Protein AF-A0A8X7CEH4-F1 (afdb_monomer)

pLDDT: mean 71.56, std 18.2, range [30.25, 97.0]

Organism: NCBI:txid2747483

Structure (mmCIF, N/CA/C/O backbone):
data_AF-A0A8X7CEH4-F1
#
_entry.id   AF-A0A8X7CEH4-F1
#
loop_
_atom_site.group_PDB
_atom_site.id
_atom_site.type_symbol
_atom_site.label_atom_id
_atom_site.label_alt_id
_atom_site.label_comp_id
_atom_site.label_asym_id
_atom_site.label_entity_id
_atom_site.label_seq_id
_atom_site.pdbx_PDB_ins_code
_atom_site.Cartn_x
_atom_site.Cartn_y
_atom_site.Cartn_z
_atom_site.occupancy
_atom_site.B_iso_or_equiv
_atom_site.auth_seq_id
_atom_site.auth_comp_id
_atom_site.auth_asym_id
_atom_site.auth_atom_id
_atom_site.pdbx_PDB_model_num
ATOM 1 N N . MET A 1 1 ? -16.650 52.866 49.898 1.00 39.75 1 MET A N 1
ATOM 2 C CA . MET A 1 1 ? -16.399 52.513 48.486 1.00 39.75 1 MET A CA 1
ATOM 3 C C . MET A 1 1 ? -15.725 51.150 48.501 1.00 39.75 1 MET A C 1
ATOM 5 O O . MET A 1 1 ? -14.543 51.077 48.798 1.00 39.75 1 MET A O 1
ATOM 9 N N . ASN A 1 2 ? -16.507 50.077 48.364 1.00 30.25 2 ASN A N 1
ATOM 10 C CA . ASN A 1 2 ? -16.010 48.702 48.470 1.00 30.25 2 ASN A CA 1
ATOM 11 C C . ASN A 1 2 ? -15.495 48.259 47.101 1.00 30.25 2 ASN A C 1
ATOM 13 O O . ASN A 1 2 ? -16.269 48.202 46.149 1.00 30.25 2 ASN A O 1
ATOM 17 N N . ILE A 1 3 ? -14.199 47.971 47.007 1.00 31.08 3 ILE A N 1
ATOM 18 C CA . ILE A 1 3 ? -13.577 47.405 45.809 1.00 31.08 3 ILE A CA 1
ATOM 19 C C . ILE A 1 3 ? -13.702 45.884 45.916 1.00 31.08 3 ILE A C 1
ATOM 21 O O . ILE A 1 3 ? -13.079 45.262 46.773 1.00 31.08 3 ILE A O 1
ATOM 25 N N . ILE A 1 4 ? -14.544 45.298 45.067 1.00 36.16 4 ILE A N 1
ATOM 26 C CA . ILE A 1 4 ? -14.645 43.850 44.876 1.00 36.16 4 ILE A CA 1
ATOM 27 C C . ILE A 1 4 ? -13.577 43.466 43.849 1.00 36.16 4 ILE A C 1
ATOM 29 O O . ILE A 1 4 ? -13.658 43.871 42.691 1.00 36.16 4 ILE A O 1
ATOM 33 N N . ILE A 1 5 ? -12.564 42.711 44.275 1.00 35.56 5 ILE A N 1
ATOM 34 C CA . ILE A 1 5 ? -11.557 42.128 43.383 1.00 35.56 5 ILE A CA 1
ATOM 35 C C . ILE A 1 5 ? -12.117 40.798 42.870 1.00 35.56 5 ILE A C 1
ATOM 37 O O . ILE A 1 5 ? -12.246 39.840 43.631 1.00 35.56 5 ILE A O 1
ATOM 41 N N . PHE A 1 6 ? -12.461 40.741 41.582 1.00 34.28 6 PHE A N 1
ATOM 42 C CA . PHE A 1 6 ? -12.731 39.482 40.890 1.00 34.28 6 PHE A CA 1
ATOM 43 C C . PHE A 1 6 ? -11.406 38.733 40.703 1.00 34.28 6 PHE A C 1
ATOM 45 O O . PHE A 1 6 ? -10.605 39.066 39.832 1.00 34.28 6 PHE A O 1
ATOM 52 N N . LEU A 1 7 ? -11.169 37.715 41.529 1.00 36.28 7 LEU A N 1
ATOM 53 C CA . LEU A 1 7 ? -10.170 36.687 41.248 1.00 36.28 7 LEU A CA 1
ATOM 54 C C . LEU A 1 7 ? -10.744 35.768 40.166 1.00 36.28 7 LEU A C 1
ATOM 56 O O . LEU A 1 7 ? -11.507 34.848 40.452 1.00 36.28 7 LEU A O 1
ATOM 60 N N . GLY A 1 8 ? -10.406 36.057 38.910 1.00 31.52 8 GLY A N 1
ATOM 61 C CA . GLY A 1 8 ? -10.621 35.131 37.807 1.00 31.52 8 GLY A CA 1
ATOM 62 C C . GLY A 1 8 ? -9.787 33.873 38.035 1.00 31.52 8 GLY A C 1
ATOM 63 O O . GLY A 1 8 ? -8.560 33.913 37.960 1.00 31.52 8 GLY A O 1
ATOM 64 N N . LEU A 1 9 ? -10.455 32.761 38.332 1.00 34.84 9 LEU A N 1
ATOM 65 C CA . LEU A 1 9 ? -9.876 31.426 38.247 1.00 34.84 9 LEU A CA 1
ATOM 66 C C . LEU A 1 9 ? -9.559 31.148 36.772 1.00 34.84 9 LEU A C 1
ATOM 68 O O . LEU A 1 9 ? -10.415 30.702 36.014 1.00 34.84 9 LEU A O 1
ATOM 72 N N . LEU A 1 10 ? -8.322 31.430 36.364 1.00 31.83 10 LEU A N 1
ATOM 73 C CA . LEU A 1 10 ? -7.723 30.819 35.183 1.00 31.83 10 LEU A CA 1
ATOM 74 C C . LEU A 1 10 ? -7.574 29.328 35.490 1.00 31.83 10 LEU A C 1
ATOM 76 O O . LEU A 1 10 ? -6.595 28.891 36.095 1.00 31.83 10 LEU A O 1
ATOM 80 N N . THR A 1 11 ? -8.581 28.540 35.118 1.00 32.16 11 THR A N 1
ATOM 81 C CA . THR A 1 11 ? -8.420 27.097 34.983 1.00 32.16 11 THR A CA 1
ATOM 82 C C . THR A 1 11 ? -7.431 26.869 33.849 1.00 32.16 11 THR A C 1
ATOM 84 O O . THR A 1 11 ? -7.803 26.869 32.679 1.00 32.16 11 THR A O 1
ATOM 87 N N . ILE A 1 12 ? -6.156 26.709 34.196 1.00 33.59 12 ILE A N 1
ATOM 88 C CA . ILE A 1 12 ? -5.183 26.071 33.316 1.00 33.59 12 ILE A CA 1
ATOM 89 C C . ILE A 1 12 ? -5.647 24.618 33.226 1.00 33.59 12 ILE A C 1
ATOM 91 O O . ILE A 1 12 ? -5.339 23.794 34.090 1.00 33.59 12 ILE A O 1
ATOM 95 N N . THR A 1 13 ? -6.487 24.321 32.236 1.00 34.91 13 THR A N 1
ATOM 96 C CA . THR A 1 13 ? -6.706 22.946 31.817 1.00 34.91 13 THR A CA 1
ATOM 97 C C . THR A 1 13 ? -5.352 22.467 31.317 1.00 34.91 13 THR A C 1
ATOM 99 O O . THR A 1 13 ? -4.825 22.948 30.317 1.00 34.91 13 THR A O 1
ATOM 102 N N . TRP A 1 14 ? -4.736 21.558 32.065 1.00 33.34 14 TRP A N 1
ATOM 103 C CA . TRP A 1 14 ? -3.630 20.762 31.559 1.00 33.34 14 TRP A CA 1
ATOM 104 C C . TRP A 1 14 ? -4.213 19.863 30.467 1.00 33.34 14 TRP A C 1
ATOM 106 O O . TRP A 1 14 ? -4.574 18.717 30.721 1.00 33.34 14 TRP A O 1
ATOM 116 N N . GLY A 1 15 ? -4.415 20.423 29.274 1.00 37.50 15 GLY A N 1
ATOM 117 C CA . GLY A 1 15 ? -4.682 19.641 28.083 1.00 37.50 15 GLY A CA 1
ATOM 118 C C . GLY A 1 15 ? -3.449 18.787 27.851 1.00 37.50 15 GLY A C 1
ATOM 119 O O . GLY A 1 15 ? -2.351 19.320 27.686 1.00 37.50 15 GLY A O 1
ATOM 120 N N . PHE A 1 16 ? -3.603 17.467 27.911 1.00 43.34 16 PHE A N 1
ATOM 121 C CA . PHE A 1 16 ? -2.579 16.585 27.372 1.00 43.34 16 PHE A CA 1
ATOM 122 C C . PHE A 1 16 ? -2.320 17.016 25.919 1.00 43.34 16 PHE A C 1
ATOM 124 O O . PHE A 1 16 ? -3.291 17.328 25.223 1.00 43.34 16 PHE A O 1
ATOM 131 N N . PRO A 1 17 ? -1.057 17.092 25.462 1.00 52.66 17 PRO A N 1
ATOM 132 C CA . PRO A 1 17 ? -0.783 17.375 24.059 1.00 52.66 17 PRO A CA 1
ATOM 133 C C . PRO A 1 17 ? -1.549 16.357 23.205 1.00 52.66 17 PRO A C 1
ATOM 135 O O . PRO A 1 17 ? -1.406 15.150 23.414 1.00 52.66 17 PRO A O 1
ATOM 138 N N . ARG A 1 18 ? -2.429 16.854 22.326 1.00 61.53 18 ARG A N 1
ATOM 139 C CA . ARG A 1 18 ? -3.224 16.011 21.425 1.00 61.53 18 ARG A CA 1
ATOM 140 C C . ARG A 1 18 ? -2.275 15.315 20.436 1.00 61.53 18 ARG A C 1
ATOM 142 O O . ARG A 1 18 ? -1.295 15.943 20.025 1.00 61.53 18 ARG A O 1
ATOM 149 N N . PRO A 1 19 ? -2.513 14.039 20.082 1.00 69.25 19 PRO A N 1
ATOM 150 C CA . PRO A 1 19 ? -1.743 13.369 19.041 1.00 69.25 19 PRO A CA 1
ATOM 151 C C . PRO A 1 19 ? -1.791 14.166 17.729 1.00 69.25 19 PRO A C 1
ATOM 153 O O . PRO A 1 19 ? -2.822 14.763 17.424 1.00 69.25 19 PRO A O 1
ATOM 156 N N . PRO A 1 20 ? -0.717 14.171 16.927 1.00 70.94 20 PRO A N 1
ATOM 157 C CA . PRO A 1 20 ? -0.633 15.028 15.746 1.00 70.94 20 PRO A CA 1
ATOM 158 C C . PRO A 1 20 ? -1.574 14.606 14.597 1.00 70.94 20 PRO A C 1
ATOM 160 O O . PRO A 1 20 ? -1.818 15.413 13.708 1.00 70.94 20 PRO A O 1
ATOM 163 N N . MET A 1 21 ? -2.131 13.387 14.629 1.00 64.56 21 MET A N 1
ATOM 164 C CA . MET A 1 21 ? -3.187 12.919 13.706 1.00 64.56 21 MET A CA 1
ATOM 165 C C . MET A 1 21 ? -4.613 13.208 14.229 1.00 64.56 21 MET A C 1
ATOM 167 O O . MET A 1 21 ? -5.596 12.903 13.568 1.00 64.56 21 MET A O 1
ATOM 171 N N . GLU A 1 22 ? -4.765 13.777 15.432 1.00 70.56 22 GLU A N 1
ATOM 172 C CA . GLU A 1 22 ? -6.071 14.108 16.020 1.00 70.56 22 GLU A CA 1
ATOM 173 C C . GLU A 1 22 ? -6.366 15.615 15.895 1.00 70.56 22 GLU A C 1
ATOM 175 O O . GLU A 1 22 ? -6.405 16.337 16.898 1.00 70.56 22 GLU A O 1
ATOM 180 N N . ASN A 1 23 ? -6.571 16.109 14.665 1.00 68.00 23 ASN A N 1
ATOM 181 C CA . ASN A 1 23 ? -6.870 17.524 14.406 1.00 68.00 23 ASN A CA 1
ATOM 182 C C . ASN A 1 23 ? -8.398 17.766 14.351 1.00 68.00 23 ASN A C 1
ATOM 184 O O . ASN A 1 23 ? -9.047 17.322 13.407 1.00 68.00 23 ASN A O 1
ATOM 188 N N . PRO A 1 24 ? -9.002 18.493 15.313 1.00 67.62 24 PRO A N 1
ATOM 189 C CA . PRO A 1 24 ? -10.464 18.641 15.400 1.00 67.62 24 PRO A CA 1
ATOM 190 C C . PRO A 1 24 ? -11.098 19.414 14.241 1.00 67.62 24 PRO A C 1
ATOM 192 O O . PRO A 1 24 ? -12.274 19.231 13.949 1.00 67.62 24 PRO A O 1
ATOM 195 N N . ASP A 1 25 ? -10.330 20.301 13.605 1.00 70.38 25 ASP A N 1
ATOM 196 C CA . ASP A 1 25 ? -10.814 21.157 12.518 1.00 70.38 25 ASP A CA 1
ATOM 197 C C . ASP A 1 25 ? -10.718 20.475 11.138 1.00 70.38 25 ASP A C 1
ATOM 199 O O . ASP A 1 25 ? -11.076 21.077 10.123 1.00 70.38 25 ASP A O 1
ATOM 203 N N . LEU A 1 26 ? -10.211 19.237 11.083 1.00 62.88 26 LEU A N 1
ATOM 204 C CA . LEU A 1 26 ? -10.082 18.444 9.863 1.00 62.88 26 LEU A CA 1
ATOM 205 C C . LEU A 1 26 ? -11.117 17.317 9.832 1.00 62.88 26 LEU A C 1
ATOM 207 O O . LEU A 1 26 ? -11.569 16.817 10.864 1.00 62.88 26 LEU A O 1
ATOM 211 N N . PHE A 1 27 ? -11.507 16.918 8.621 1.00 64.44 27 PHE A N 1
ATOM 212 C CA . PHE A 1 27 ? -12.395 15.778 8.443 1.00 64.44 27 PHE A CA 1
ATOM 213 C C . PHE A 1 27 ? -11.642 14.505 8.808 1.00 64.44 27 PHE A C 1
ATOM 215 O O . PHE A 1 27 ? -10.522 14.312 8.354 1.00 64.44 27 PHE A O 1
ATOM 222 N N . GLN A 1 28 ? -12.253 13.644 9.617 1.00 61.66 28 GLN A N 1
ATOM 223 C CA . GLN A 1 28 ? -11.596 12.441 10.139 1.00 61.66 28 GLN A CA 1
ATOM 224 C C . GLN A 1 28 ? -10.174 12.723 10.668 1.00 61.66 28 GLN A C 1
ATOM 226 O O . GLN A 1 28 ? -9.265 11.969 10.390 1.00 61.66 28 GLN A O 1
ATOM 231 N N . GLY A 1 29 ? -9.945 13.833 11.373 1.00 54.69 29 GLY A N 1
ATOM 232 C CA . GLY A 1 29 ? -8.711 14.121 12.100 1.00 54.69 29 GLY A CA 1
ATOM 233 C C . GLY A 1 29 ? -7.531 14.579 11.249 1.00 54.69 29 GLY A C 1
ATOM 234 O O . GLY A 1 29 ? -6.729 15.370 11.731 1.00 54.69 29 GLY A O 1
ATOM 235 N N . ASP A 1 30 ? -7.424 14.140 10.002 1.00 60.31 30 ASP A N 1
ATOM 236 C CA . ASP A 1 30 ? -6.237 14.306 9.153 1.00 60.31 30 ASP A CA 1
ATOM 237 C C . ASP A 1 30 ? -6.586 14.447 7.653 1.00 60.31 30 ASP A C 1
ATOM 239 O O . ASP A 1 30 ? -5.695 14.533 6.808 1.00 60.31 30 ASP A O 1
ATOM 243 N N . ILE A 1 31 ? -7.870 14.583 7.292 1.00 59.22 31 ILE A N 1
ATOM 244 C CA . ILE A 1 31 ? -8.301 14.821 5.909 1.00 59.22 31 ILE A CA 1
ATOM 245 C C . ILE A 1 31 ? -8.706 16.285 5.702 1.00 59.22 31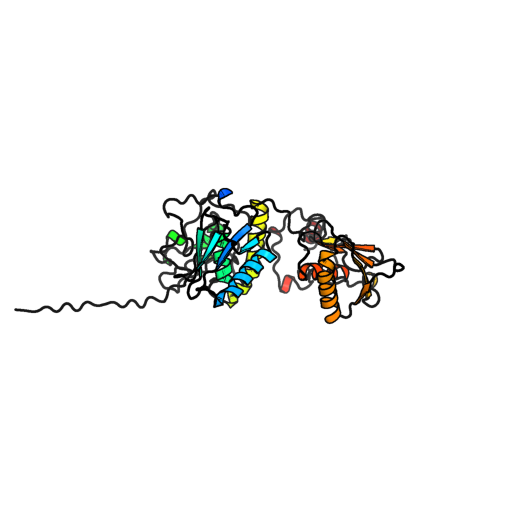 ILE A C 1
ATOM 247 O O . ILE A 1 31 ? -9.696 16.796 6.234 1.00 59.22 31 ILE A O 1
ATOM 251 N N . ALA A 1 32 ? -7.954 16.975 4.849 1.00 71.50 32 ALA A N 1
ATOM 252 C CA . ALA A 1 32 ? -8.163 18.371 4.494 1.00 71.50 32 ALA A CA 1
ATOM 253 C C . ALA A 1 32 ? -9.027 18.558 3.232 1.00 71.50 32 ALA A C 1
ATOM 255 O O . ALA A 1 32 ? -9.047 17.737 2.311 1.00 71.50 32 ALA A O 1
ATOM 256 N N . GLY A 1 33 ? -9.697 19.714 3.154 1.00 60.34 33 GLY A N 1
ATOM 257 C CA . GLY A 1 33 ? -10.373 20.178 1.937 1.00 60.34 33 GLY A CA 1
ATOM 258 C C . GLY A 1 33 ? -11.761 19.580 1.677 1.00 60.34 33 GLY A C 1
ATOM 259 O O . GLY A 1 33 ? -12.237 19.665 0.544 1.00 60.34 33 GLY A O 1
ATOM 260 N N . ILE A 1 34 ? -12.403 19.004 2.698 1.00 60.06 34 ILE A N 1
ATOM 261 C CA . ILE A 1 34 ? -13.770 18.462 2.650 1.00 60.06 34 ILE A CA 1
ATOM 262 C C . ILE A 1 34 ? -14.684 19.326 3.531 1.00 60.06 34 ILE A C 1
ATOM 264 O O . ILE A 1 34 ? -14.376 19.556 4.697 1.00 60.06 34 ILE A O 1
ATOM 268 N N . ASP A 1 35 ? -15.805 19.809 2.985 1.00 55.53 35 ASP A N 1
ATOM 269 C CA . ASP A 1 35 ? -16.864 20.443 3.784 1.00 55.53 35 ASP A CA 1
ATOM 270 C C . ASP A 1 35 ? -17.704 19.345 4.454 1.00 55.53 35 ASP A C 1
ATOM 272 O O . ASP A 1 35 ? -18.230 18.455 3.784 1.00 55.53 35 ASP A O 1
ATOM 276 N N . ILE A 1 36 ? -17.869 19.420 5.777 1.00 48.41 36 ILE A N 1
ATOM 277 C CA . ILE A 1 36 ? -18.661 18.476 6.583 1.00 48.41 36 ILE A CA 1
ATOM 278 C C . ILE A 1 36 ? -20.124 18.335 6.122 1.00 48.41 36 ILE A C 1
ATOM 280 O O . ILE A 1 36 ? -20.776 17.338 6.463 1.00 48.41 36 ILE A O 1
ATOM 284 N N . ASN A 1 37 ? -20.645 19.316 5.373 1.00 41.34 37 ASN A N 1
ATOM 285 C CA . ASN A 1 37 ? -21.987 19.318 4.788 1.00 41.34 37 ASN A CA 1
ATOM 286 C C . ASN A 1 37 ? -22.018 18.791 3.347 1.00 41.34 37 ASN A C 1
ATOM 288 O O . ASN A 1 37 ? -23.072 18.346 2.891 1.00 41.34 37 ASN A O 1
ATOM 292 N N . ASP A 1 38 ? -20.882 18.793 2.649 1.00 40.78 38 ASP A N 1
ATOM 293 C CA . ASP A 1 38 ? -20.732 18.282 1.286 1.00 40.78 38 ASP A CA 1
ATOM 294 C C . ASP A 1 38 ? -20.063 16.902 1.327 1.00 40.78 38 ASP A C 1
ATOM 296 O O . ASP A 1 38 ? -18.953 16.671 0.851 1.00 40.78 38 ASP A O 1
ATOM 300 N N . ARG A 1 39 ? -20.760 15.951 1.963 1.00 44.50 39 ARG A N 1
ATOM 301 C CA . ARG A 1 39 ? -20.302 14.563 2.162 1.00 44.50 39 ARG A CA 1
ATOM 302 C C . ARG A 1 39 ? -20.369 13.709 0.897 1.00 44.50 39 ARG A C 1
ATOM 304 O O . ARG A 1 39 ? -20.445 12.491 0.986 1.00 44.50 39 ARG A O 1
ATOM 311 N N . ASN A 1 40 ? -20.359 14.316 -0.285 1.00 34.97 40 ASN A N 1
ATOM 312 C CA . ASN A 1 40 ? -20.228 13.569 -1.528 1.00 34.97 40 ASN A CA 1
ATOM 313 C C . ASN A 1 40 ? -18.746 13.284 -1.780 1.00 34.97 40 ASN A C 1
ATOM 315 O O . ASN A 1 40 ? -18.114 13.871 -2.658 1.00 34.97 40 ASN A O 1
ATOM 319 N N . ALA A 1 41 ? -18.177 12.375 -0.995 1.00 35.66 41 ALA A N 1
ATOM 320 C CA . ALA A 1 41 ? -16.907 11.771 -1.344 1.00 35.66 41 ALA A CA 1
ATOM 321 C C . ALA A 1 41 ? -17.190 10.492 -2.138 1.00 35.66 41 ALA A C 1
ATOM 323 O O . ALA A 1 41 ? -17.852 9.579 -1.658 1.00 35.66 41 ALA A O 1
ATOM 324 N N . LEU A 1 42 ? -16.832 10.525 -3.422 1.00 48.84 42 LEU A N 1
ATOM 325 C CA . LEU A 1 42 ? -17.411 9.686 -4.468 1.00 48.84 42 LEU A CA 1
ATOM 326 C C . LEU A 1 42 ? -16.482 8.543 -4.921 1.00 48.84 42 LEU A C 1
ATOM 328 O O . LEU A 1 42 ? -15.263 8.707 -4.931 1.00 48.84 42 LEU A O 1
ATOM 332 N N . PRO A 1 43 ? -17.056 7.466 -5.487 1.00 47.06 43 PRO A N 1
ATOM 333 C CA . PRO A 1 43 ? -16.420 6.543 -6.423 1.00 47.06 43 PRO A CA 1
ATOM 334 C C . PRO A 1 43 ? -16.243 7.203 -7.806 1.00 47.06 43 PRO A C 1
ATOM 336 O O . PRO A 1 43 ? -16.713 6.656 -8.804 1.00 47.06 43 PRO A O 1
ATOM 339 N N . ASP A 1 44 ? -15.626 8.386 -7.874 1.00 54.59 44 ASP A N 1
ATOM 340 C CA . ASP A 1 44 ? -15.425 9.133 -9.124 1.00 54.59 44 ASP A CA 1
ATOM 341 C C . ASP A 1 44 ? -13.954 9.074 -9.559 1.00 54.59 44 ASP A C 1
ATOM 343 O O . ASP A 1 44 ? -13.055 9.531 -8.846 1.00 54.59 44 ASP A O 1
ATOM 347 N N . ASP A 1 45 ? -13.709 8.516 -10.746 1.00 57.16 45 ASP A N 1
ATOM 348 C CA . ASP A 1 45 ? -12.368 8.266 -11.286 1.00 57.16 45 ASP A CA 1
ATOM 349 C C . ASP A 1 45 ? -11.575 9.578 -11.506 1.00 57.16 45 ASP A C 1
ATOM 351 O O . ASP A 1 45 ? -10.352 9.569 -11.632 1.00 57.16 45 ASP A O 1
ATOM 355 N N . VAL A 1 46 ? -12.246 10.740 -11.480 1.00 58.78 46 VAL A N 1
ATOM 356 C CA . VAL A 1 46 ? -11.643 12.083 -11.605 1.00 58.78 46 VAL A CA 1
ATOM 357 C C . VAL A 1 46 ? -10.695 12.430 -10.443 1.00 58.78 46 VAL A C 1
ATOM 359 O O . VAL A 1 46 ? -9.757 13.222 -10.625 1.00 58.78 46 VAL A O 1
ATOM 362 N N . LYS A 1 47 ? -10.909 11.828 -9.264 1.00 66.69 47 LYS A N 1
ATOM 363 C CA . LYS A 1 47 ? -10.026 11.973 -8.093 1.00 66.69 47 LYS A CA 1
ATOM 364 C C . LYS A 1 47 ? -8.873 10.966 -8.067 1.00 66.69 47 LYS A C 1
ATOM 366 O O . LYS A 1 47 ? -8.035 11.039 -7.172 1.00 66.69 47 LYS A O 1
ATOM 371 N N . LEU A 1 48 ? -8.778 10.062 -9.040 1.00 74.69 48 LEU A N 1
ATOM 372 C CA . LEU A 1 48 ? -7.608 9.204 -9.192 1.00 74.69 48 LEU A CA 1
ATOM 373 C C . LEU A 1 48 ? -6.467 9.980 -9.856 1.00 74.69 48 LEU A C 1
ATOM 375 O O . LEU A 1 48 ? -6.677 10.840 -10.716 1.00 74.69 48 LEU A O 1
ATOM 379 N N . TRP A 1 49 ? -5.233 9.663 -9.475 1.00 81.25 49 TRP A N 1
ATOM 380 C CA . TRP A 1 49 ? -4.051 10.176 -10.159 1.00 81.25 49 TRP A CA 1
ATOM 381 C C . TRP A 1 49 ? -3.952 9.576 -11.571 1.00 81.25 49 TRP A C 1
ATOM 383 O O . TRP A 1 49 ? -3.953 8.346 -11.707 1.00 81.25 49 TRP A O 1
ATOM 393 N N . PRO A 1 50 ? -3.877 10.403 -12.636 1.00 82.62 50 PRO A N 1
ATOM 394 C CA . PRO A 1 50 ? -3.783 9.907 -14.003 1.00 82.62 50 PRO A CA 1
ATOM 395 C C . PRO A 1 50 ? -2.602 8.949 -14.169 1.00 82.62 50 PRO A C 1
ATOM 397 O O . PRO A 1 50 ? -1.467 9.283 -13.827 1.00 82.62 50 PRO A O 1
ATOM 400 N N . ASN A 1 51 ? -2.874 7.753 -14.698 1.00 79.00 51 ASN A N 1
ATOM 401 C CA . ASN A 1 51 ? -1.886 6.685 -14.900 1.00 79.00 51 ASN A CA 1
ATOM 402 C C . ASN A 1 51 ? -1.134 6.254 -13.623 1.00 79.00 51 ASN A C 1
ATOM 404 O O . ASN A 1 51 ? -0.030 5.722 -13.722 1.00 79.00 51 ASN A O 1
ATOM 408 N N . GLY A 1 52 ? -1.679 6.532 -12.433 1.00 80.62 52 GLY A N 1
ATOM 409 C CA . GLY A 1 52 ? -1.003 6.264 -11.161 1.00 80.62 52 GLY A CA 1
ATOM 410 C C . GLY A 1 52 ? 0.248 7.120 -10.923 1.00 80.62 52 GLY A C 1
ATOM 411 O O . GLY A 1 52 ? 1.060 6.787 -10.063 1.00 80.62 52 GLY A O 1
ATOM 412 N N . VAL A 1 53 ? 0.439 8.209 -11.678 1.00 88.44 53 VAL A N 1
ATOM 413 C CA . VAL A 1 53 ? 1.593 9.105 -11.528 1.00 88.44 53 VAL A CA 1
ATOM 414 C C . VAL A 1 53 ? 1.234 10.244 -10.582 1.00 88.44 53 VAL A C 1
ATOM 416 O O . VAL A 1 53 ? 0.304 11.008 -10.841 1.00 88.44 53 VAL A O 1
ATOM 419 N N . ILE A 1 54 ? 2.002 10.372 -9.503 1.00 92.62 54 ILE A N 1
ATOM 420 C CA . ILE A 1 54 ? 1.785 11.319 -8.411 1.00 92.62 54 ILE A CA 1
ATOM 421 C C . ILE A 1 54 ? 2.976 12.283 -8.348 1.00 92.62 54 ILE A C 1
ATOM 423 O O . ILE A 1 54 ? 4.016 11.961 -7.763 1.00 92.62 54 ILE A O 1
ATOM 427 N N . PRO A 1 55 ? 2.871 13.476 -8.954 1.00 95.62 55 PRO A N 1
ATOM 428 C CA . PRO A 1 55 ? 3.903 14.489 -8.829 1.00 95.62 55 PRO A CA 1
ATOM 429 C C . PRO A 1 55 ? 3.973 15.016 -7.394 1.00 95.62 55 PRO A C 1
ATOM 431 O O . PRO A 1 55 ? 2.943 15.305 -6.780 1.00 95.62 55 PRO A O 1
ATOM 434 N N . TYR A 1 56 ? 5.182 15.192 -6.865 1.00 96.38 56 TYR A N 1
ATOM 435 C CA . TYR A 1 56 ? 5.390 15.703 -5.511 1.00 96.38 56 TYR A CA 1
ATOM 436 C C . TYR A 1 56 ? 6.500 16.754 -5.432 1.00 96.38 56 TYR A C 1
ATOM 438 O O . TYR A 1 56 ? 7.430 16.800 -6.243 1.00 96.38 56 TYR A O 1
ATOM 446 N N . LYS A 1 57 ? 6.413 17.607 -4.411 1.00 95.81 57 LYS A N 1
ATOM 447 C CA . LYS A 1 57 ? 7.460 18.552 -4.018 1.00 95.81 57 LYS A CA 1
ATOM 448 C C . LYS A 1 57 ? 7.587 18.552 -2.499 1.00 95.81 57 LYS A C 1
ATOM 450 O O . LYS A 1 57 ? 6.601 18.809 -1.820 1.00 95.81 57 LYS A O 1
ATOM 455 N N . ILE A 1 58 ? 8.793 18.314 -1.991 1.00 96.56 58 ILE A N 1
ATOM 456 C CA . ILE A 1 58 ? 9.112 18.423 -0.562 1.00 96.56 58 ILE A CA 1
ATOM 457 C C . ILE A 1 58 ? 9.631 19.838 -0.298 1.00 96.56 58 ILE A C 1
ATOM 459 O O . ILE A 1 58 ? 10.547 20.305 -0.982 1.00 96.56 58 ILE A O 1
ATOM 463 N N . ASP A 1 59 ? 9.021 20.533 0.656 1.00 95.69 59 ASP A N 1
ATOM 464 C CA . ASP A 1 59 ? 9.451 21.861 1.073 1.00 95.69 59 ASP A CA 1
ATOM 465 C C . ASP A 1 59 ? 10.736 21.799 1.911 1.00 95.69 59 ASP A C 1
ATOM 467 O O . ASP A 1 59 ? 11.011 20.831 2.616 1.00 95.69 59 ASP A O 1
ATOM 471 N N . PHE A 1 60 ? 11.520 22.880 1.871 1.00 93.00 60 PHE A N 1
ATOM 472 C CA . PHE A 1 60 ? 12.824 22.958 2.540 1.00 93.00 60 PHE A CA 1
ATOM 473 C C . PHE A 1 60 ? 12.757 22.721 4.059 1.00 93.00 60 PHE A C 1
ATOM 475 O O . PHE A 1 60 ? 13.719 22.229 4.638 1.00 93.00 60 PHE A O 1
ATOM 482 N N . GLY A 1 61 ? 11.620 23.023 4.699 1.00 91.44 61 GLY A N 1
ATOM 483 C CA . GLY A 1 61 ? 11.407 22.775 6.130 1.00 91.44 61 GLY A CA 1
ATOM 484 C C . GLY A 1 61 ? 11.436 21.295 6.534 1.00 91.44 61 GLY A C 1
ATOM 485 O O . GLY A 1 61 ? 11.514 21.008 7.719 1.00 91.44 61 GLY A O 1
ATOM 486 N N . LEU A 1 62 ? 11.407 20.369 5.571 1.00 94.06 62 LEU A N 1
ATOM 487 C CA . LEU A 1 62 ? 11.497 18.923 5.787 1.00 94.06 62 LEU A CA 1
ATOM 488 C C . LEU A 1 62 ? 12.803 18.326 5.248 1.00 94.06 62 LEU A C 1
ATOM 490 O O . LEU A 1 62 ? 12.852 17.142 4.925 1.00 94.06 62 LEU A O 1
ATOM 494 N N . ALA A 1 63 ? 13.863 19.131 5.114 1.00 91.75 63 ALA A N 1
ATOM 495 C CA . ALA A 1 63 ? 15.148 18.659 4.596 1.00 91.75 63 ALA A CA 1
ATOM 496 C C . ALA A 1 63 ? 15.673 17.423 5.351 1.00 91.75 63 ALA A C 1
ATOM 498 O O . ALA A 1 63 ? 16.140 16.487 4.707 1.00 91.75 63 ALA A O 1
ATOM 499 N N . ASP A 1 64 ? 15.515 17.394 6.677 1.00 91.75 64 ASP A N 1
ATOM 500 C CA . ASP A 1 64 ? 15.974 16.291 7.530 1.00 91.75 64 ASP A CA 1
ATOM 501 C C . ASP A 1 64 ? 15.081 15.037 7.436 1.00 91.75 64 ASP A C 1
ATOM 503 O O . ASP A 1 64 ? 15.553 13.932 7.682 1.00 91.75 64 ASP A O 1
ATOM 507 N N . LEU A 1 65 ? 13.808 15.186 7.042 1.00 92.19 65 LEU A N 1
ATOM 508 C CA . LEU A 1 65 ? 12.852 14.077 6.878 1.00 92.19 65 LEU A CA 1
ATOM 509 C C . LEU A 1 65 ? 12.785 13.561 5.430 1.00 92.19 65 LEU A C 1
ATOM 511 O O . LEU A 1 65 ? 12.100 12.586 5.127 1.00 92.19 65 LEU A O 1
ATOM 515 N N . LYS A 1 66 ? 13.491 14.222 4.509 1.00 94.81 66 LYS A N 1
ATOM 516 C CA . LYS A 1 66 ? 13.411 13.970 3.070 1.00 94.81 66 LYS A CA 1
ATOM 517 C C . LYS A 1 66 ? 13.665 12.505 2.706 1.00 94.81 66 LYS A C 1
ATOM 519 O O . LYS A 1 66 ? 12.905 11.949 1.916 1.00 94.81 66 LYS A O 1
ATOM 524 N N . ASP A 1 67 ? 14.708 11.899 3.266 1.00 93.75 67 ASP A N 1
ATOM 525 C CA . ASP A 1 67 ? 15.089 10.520 2.940 1.00 93.75 67 ASP A CA 1
ATOM 526 C C . ASP A 1 67 ? 14.047 9.510 3.444 1.00 93.75 67 ASP A C 1
ATOM 528 O O . ASP A 1 67 ? 13.766 8.523 2.763 1.00 93.75 67 ASP A O 1
ATOM 532 N N . GLU A 1 68 ? 13.409 9.783 4.585 1.00 89.12 68 GLU A N 1
ATOM 533 C CA . GLU A 1 68 ? 12.324 8.959 5.130 1.00 89.12 68 GLU A CA 1
ATOM 534 C C . GLU A 1 68 ? 11.064 9.063 4.258 1.00 89.12 68 GLU A C 1
ATOM 536 O O . GLU A 1 68 ? 10.461 8.050 3.907 1.00 89.12 68 GLU A O 1
ATOM 541 N N . ILE A 1 69 ? 10.710 10.280 3.823 1.00 94.25 69 ILE A N 1
ATOM 542 C CA . ILE A 1 69 ? 9.586 10.523 2.902 1.00 94.25 69 ILE A CA 1
ATOM 543 C C . ILE A 1 69 ? 9.803 9.794 1.578 1.00 94.25 69 ILE A C 1
ATOM 545 O O . ILE A 1 69 ? 8.899 9.135 1.064 1.00 94.25 69 ILE A O 1
ATOM 549 N N . GLU A 1 70 ? 11.007 9.890 1.019 1.00 95.31 70 GLU A N 1
ATOM 550 C CA . GLU A 1 70 ? 11.350 9.223 -0.236 1.00 95.31 70 GLU A CA 1
ATOM 551 C C . GLU A 1 70 ? 11.406 7.700 -0.072 1.00 95.31 70 GLU A C 1
ATOM 553 O O . GLU A 1 70 ? 11.001 6.975 -0.983 1.00 95.31 70 GLU A O 1
ATOM 558 N N . SER A 1 71 ? 11.808 7.206 1.100 1.00 88.00 71 SER A N 1
ATOM 559 C CA . SER A 1 71 ? 11.753 5.782 1.440 1.00 88.00 71 SER A CA 1
ATOM 560 C C . SER A 1 71 ? 10.314 5.277 1.568 1.00 88.00 71 SER A C 1
ATOM 562 O O . SER A 1 71 ? 10.012 4.197 1.069 1.00 88.00 71 SER A O 1
ATOM 564 N N . ALA A 1 72 ? 9.406 6.057 2.160 1.00 85.06 72 ALA A N 1
ATOM 565 C CA . ALA A 1 72 ? 7.980 5.734 2.249 1.00 85.06 72 ALA A CA 1
ATOM 566 C C . ALA A 1 72 ? 7.310 5.720 0.865 1.00 85.06 72 ALA A C 1
ATOM 568 O O . ALA A 1 72 ? 6.576 4.792 0.525 1.00 85.06 72 ALA A O 1
ATOM 569 N N . MET A 1 73 ? 7.625 6.701 0.014 1.00 91.06 73 MET A N 1
ATOM 570 C CA . MET A 1 73 ? 7.192 6.696 -1.387 1.00 91.06 73 MET A CA 1
ATOM 571 C C . MET A 1 73 ? 7.716 5.467 -2.121 1.00 91.06 73 MET A C 1
ATOM 573 O O . MET A 1 73 ? 6.954 4.794 -2.811 1.00 91.06 73 MET A O 1
ATOM 577 N N . LYS A 1 74 ? 9.006 5.148 -1.958 1.00 86.44 74 LYS A N 1
ATOM 578 C CA . LYS A 1 74 ? 9.611 3.954 -2.549 1.00 86.44 74 LYS A CA 1
ATOM 579 C C . LYS A 1 74 ? 8.933 2.679 -2.061 1.00 86.44 74 LYS A C 1
ATOM 581 O O . LYS A 1 74 ? 8.651 1.809 -2.872 1.00 86.44 74 LYS A O 1
ATOM 586 N N . TYR A 1 75 ? 8.624 2.588 -0.776 1.00 79.25 75 TYR A N 1
ATOM 587 C CA . TYR A 1 75 ? 7.928 1.448 -0.197 1.00 79.25 75 TYR A CA 1
ATOM 588 C C . TYR A 1 75 ? 6.578 1.185 -0.863 1.00 79.25 75 TYR A C 1
ATOM 590 O O . TYR A 1 75 ? 6.290 0.035 -1.198 1.00 79.25 75 TYR A O 1
ATOM 598 N N . ILE A 1 76 ? 5.805 2.248 -1.113 1.00 76.44 76 ILE A N 1
ATOM 599 C CA . ILE A 1 76 ? 4.548 2.178 -1.861 1.00 76.44 76 ILE A CA 1
ATOM 600 C C . ILE A 1 76 ? 4.823 1.776 -3.318 1.00 76.44 76 ILE A C 1
ATOM 602 O O . ILE A 1 76 ? 4.199 0.842 -3.812 1.00 76.44 76 ILE A O 1
ATOM 606 N N . MET A 1 77 ? 5.765 2.426 -4.012 1.00 82.38 77 MET A N 1
ATOM 607 C CA . MET A 1 77 ? 6.088 2.114 -5.420 1.00 82.38 77 MET A CA 1
ATOM 608 C C . MET A 1 77 ? 6.592 0.681 -5.626 1.00 82.38 77 MET A C 1
ATOM 610 O O . MET A 1 77 ? 6.321 0.086 -6.658 1.00 82.38 77 MET A O 1
ATOM 614 N N . ASP A 1 78 ? 7.308 0.108 -4.660 1.00 78.19 78 ASP A N 1
ATOM 615 C CA . ASP A 1 78 ? 7.838 -1.258 -4.757 1.00 78.19 78 ASP A CA 1
ATOM 616 C C . ASP A 1 78 ? 6.738 -2.329 -4.685 1.00 78.19 78 ASP A C 1
ATOM 618 O O . ASP A 1 78 ? 6.982 -3.488 -5.011 1.00 78.19 78 ASP A O 1
ATOM 622 N N . ARG A 1 79 ? 5.538 -1.956 -4.232 1.00 71.44 79 ARG A N 1
ATOM 623 C CA . ARG A 1 79 ? 4.407 -2.864 -3.981 1.00 71.44 79 ARG A CA 1
ATOM 624 C C . ARG A 1 79 ? 3.173 -2.503 -4.780 1.00 71.44 79 ARG A C 1
ATOM 626 O O . ARG A 1 79 ? 2.122 -3.104 -4.609 1.00 71.44 79 ARG A O 1
ATOM 633 N N . THR A 1 80 ? 3.271 -1.474 -5.608 1.00 67.56 80 THR A N 1
ATOM 634 C CA . THR A 1 80 ? 2.145 -0.917 -6.336 1.00 67.56 80 THR A CA 1
ATOM 635 C C . THR A 1 80 ? 2.590 -0.447 -7.707 1.00 67.56 80 THR A C 1
ATOM 637 O O . THR A 1 80 ? 3.766 -0.232 -7.969 1.00 67.56 80 THR A O 1
ATOM 640 N N . CYS A 1 81 ? 1.637 -0.219 -8.601 1.00 72.69 81 CYS A N 1
ATOM 641 C CA . CYS A 1 81 ? 1.911 0.405 -9.892 1.00 72.69 81 CYS A CA 1
ATOM 642 C C . CYS A 1 81 ? 2.018 1.942 -9.818 1.00 72.69 81 CYS A C 1
ATOM 644 O O . CYS A 1 81 ? 2.135 2.595 -10.859 1.00 72.69 81 CYS A O 1
ATOM 646 N N . LEU A 1 82 ? 1.936 2.537 -8.620 1.00 80.56 82 LEU A N 1
ATOM 647 C CA . LEU A 1 82 ? 2.036 3.983 -8.443 1.00 80.56 82 LEU A CA 1
ATOM 648 C C . LEU A 1 82 ? 3.456 4.470 -8.702 1.00 80.56 82 LEU A C 1
ATOM 650 O O . LEU A 1 82 ? 4.437 3.769 -8.469 1.00 80.56 82 LEU A O 1
ATOM 654 N N . LYS A 1 83 ? 3.565 5.718 -9.156 1.00 86.75 83 LYS A N 1
ATOM 655 C CA . LYS A 1 83 ? 4.848 6.378 -9.394 1.00 86.75 83 LYS A CA 1
ATOM 656 C C . LYS A 1 83 ? 4.851 7.755 -8.760 1.00 86.75 83 LYS A C 1
ATOM 658 O O . LYS A 1 83 ? 4.203 8.669 -9.266 1.00 86.75 83 LYS A O 1
ATOM 663 N N . PHE A 1 84 ? 5.626 7.922 -7.696 1.00 93.75 84 PHE A N 1
ATOM 664 C CA . PHE A 1 84 ? 5.941 9.242 -7.164 1.00 93.75 84 PHE A CA 1
ATOM 665 C C . PHE A 1 84 ? 7.050 9.873 -8.002 1.00 93.75 84 PHE A C 1
ATOM 667 O O . PHE A 1 84 ? 8.149 9.330 -8.111 1.00 93.75 84 PHE A O 1
ATOM 674 N N . VAL A 1 85 ? 6.769 11.030 -8.602 1.00 93.44 85 VAL A N 1
ATOM 675 C CA . VAL A 1 85 ? 7.732 11.745 -9.452 1.00 93.44 85 VAL A CA 1
ATOM 676 C C . VAL A 1 85 ? 8.025 13.122 -8.873 1.00 93.44 85 VAL A C 1
ATOM 678 O O . VAL A 1 85 ? 7.109 13.866 -8.520 1.00 93.44 85 VAL A O 1
ATOM 681 N N . ARG A 1 86 ? 9.308 13.485 -8.756 1.00 93.38 86 ARG A N 1
ATOM 682 C CA . ARG A 1 86 ? 9.669 14.852 -8.358 1.00 93.38 86 ARG A CA 1
ATOM 683 C C . ARG A 1 86 ? 9.111 15.819 -9.395 1.00 93.38 86 ARG A C 1
ATOM 685 O O . ARG A 1 86 ? 9.308 15.634 -10.590 1.00 93.38 86 ARG A O 1
ATOM 692 N N . ARG A 1 87 ? 8.442 16.869 -8.934 1.00 88.31 87 ARG A N 1
ATOM 693 C CA . ARG A 1 87 ? 7.868 17.893 -9.807 1.00 88.31 87 ARG A CA 1
ATOM 694 C C . ARG A 1 87 ? 8.964 18.721 -10.490 1.00 88.31 87 ARG A C 1
ATOM 696 O O . ARG A 1 87 ? 9.774 19.341 -9.802 1.00 88.31 87 ARG A O 1
ATOM 703 N N . GLU A 1 88 ? 8.921 18.828 -11.820 1.00 76.38 88 GLU A N 1
ATOM 704 C CA . GLU A 1 88 ? 9.898 19.591 -12.626 1.00 76.38 88 GLU A CA 1
ATOM 705 C C . GLU A 1 88 ? 9.386 20.970 -13.110 1.00 76.38 88 GLU A C 1
ATOM 707 O O . GLU A 1 88 ? 10.110 21.690 -13.798 1.00 76.38 88 GLU A O 1
ATOM 712 N N . ASN A 1 89 ? 8.184 21.385 -12.668 1.00 67.19 89 ASN A N 1
ATOM 713 C CA . ASN A 1 89 ? 7.518 22.701 -12.833 1.00 67.19 89 ASN A CA 1
ATOM 714 C C . ASN A 1 89 ? 6.396 22.792 -13.889 1.00 67.19 89 ASN A C 1
ATOM 716 O O . ASN A 1 89 ? 5.976 23.905 -14.213 1.00 67.19 89 ASN A O 1
ATOM 720 N N . ARG A 1 90 ? 5.866 21.677 -14.413 1.00 72.25 90 ARG A N 1
ATOM 721 C CA . ARG A 1 90 ? 4.794 21.715 -15.440 1.00 72.25 90 ARG A CA 1
ATOM 722 C C . ARG A 1 90 ? 3.489 21.046 -15.029 1.00 72.25 90 ARG A C 1
ATOM 724 O O . ARG A 1 90 ? 2.473 21.259 -15.679 1.00 72.25 90 ARG A O 1
ATOM 731 N N . GLU A 1 91 ? 3.497 20.294 -13.941 1.00 79.94 91 GLU A N 1
ATOM 732 C CA . GLU A 1 91 ? 2.329 19.611 -13.409 1.00 79.94 91 GLU A CA 1
ATOM 733 C C . GLU A 1 91 ? 1.499 20.613 -12.587 1.00 79.94 91 GLU A C 1
ATOM 735 O O . GLU A 1 91 ? 2.018 21.156 -11.597 1.00 79.94 91 GLU A O 1
ATOM 740 N N . PRO A 1 92 ? 0.250 20.923 -12.991 1.00 80.12 92 PRO A N 1
ATOM 741 C CA . PRO A 1 92 ? -0.631 21.805 -12.221 1.00 80.12 92 PRO A CA 1
ATOM 742 C C . PRO A 1 92 ? -1.105 21.142 -10.919 1.00 80.12 92 PRO A C 1
ATOM 744 O O . PRO A 1 92 ? -1.338 21.833 -9.925 1.00 80.12 92 PRO A O 1
ATOM 747 N N . ASP A 1 93 ? -1.141 19.807 -10.909 1.00 89.62 93 ASP A N 1
ATOM 748 C CA . ASP A 1 93 ? -1.741 18.994 -9.858 1.00 89.62 93 ASP A CA 1
ATOM 749 C C . ASP A 1 93 ? -0.641 18.134 -9.243 1.00 89.62 93 ASP A C 1
ATOM 751 O O . ASP A 1 93 ? -0.032 17.310 -9.928 1.00 89.62 93 ASP A O 1
ATOM 755 N N . PHE A 1 94 ? -0.320 18.386 -7.977 1.00 93.75 94 PHE A N 1
ATOM 756 C CA . PHE A 1 94 ? 0.792 17.735 -7.288 1.00 93.75 94 PHE A CA 1
ATOM 757 C C . PHE A 1 94 ? 0.641 17.850 -5.771 1.00 93.75 94 PHE A C 1
ATOM 759 O O . PHE A 1 94 ? -0.024 18.762 -5.267 1.00 93.75 94 PHE A O 1
ATOM 766 N N . ILE A 1 95 ? 1.318 16.961 -5.048 1.00 95.69 95 ILE A N 1
ATOM 767 C CA . ILE A 1 95 ? 1.391 16.983 -3.586 1.00 95.69 95 ILE A CA 1
ATOM 768 C C . ILE A 1 95 ? 2.541 17.895 -3.144 1.00 95.69 95 ILE A C 1
ATOM 770 O O . ILE A 1 95 ? 3.702 17.669 -3.499 1.00 95.69 95 ILE A O 1
ATOM 774 N N . ARG A 1 96 ? 2.243 18.922 -2.346 1.00 95.88 96 ARG A N 1
ATOM 775 C CA . ARG A 1 96 ? 3.253 19.748 -1.670 1.00 95.88 96 ARG A CA 1
ATOM 776 C C . ARG A 1 96 ? 3.413 19.268 -0.230 1.00 95.88 96 ARG A C 1
ATOM 778 O O . ARG A 1 96 ? 2.527 19.498 0.587 1.00 95.88 96 ARG A O 1
ATOM 785 N N . ILE A 1 97 ? 4.545 18.641 0.064 1.00 97.00 97 ILE A N 1
ATOM 786 C CA . ILE A 1 97 ? 4.849 18.051 1.366 1.00 97.00 97 ILE A CA 1
ATOM 787 C C . ILE A 1 97 ? 5.559 19.083 2.243 1.00 97.00 97 ILE A C 1
ATOM 789 O O . ILE A 1 97 ? 6.607 19.628 1.894 1.00 97.00 97 ILE A O 1
ATOM 793 N N . PHE A 1 98 ? 4.875 19.379 3.333 1.00 95.56 98 PHE A N 1
ATOM 794 C CA . PHE A 1 98 ? 4.990 20.458 4.294 1.00 95.56 98 PHE A CA 1
ATOM 795 C C . PHE A 1 98 ? 5.438 20.203 5.727 1.00 95.56 98 PHE A C 1
ATOM 797 O O . PHE A 1 98 ? 4.964 19.221 6.280 1.00 95.56 98 PHE A O 1
ATOM 804 N N . SER A 1 99 ? 6.180 21.085 6.399 1.00 92.81 99 SER A N 1
ATOM 805 C CA . SER A 1 99 ? 6.156 21.081 7.874 1.00 92.81 99 SER A CA 1
ATOM 806 C C . SER A 1 99 ? 5.076 22.053 8.363 1.00 92.81 99 SER A C 1
ATOM 808 O O . SER A 1 99 ? 5.262 23.268 8.272 1.00 92.81 99 SER A O 1
ATOM 810 N N . GLY A 1 100 ? 3.923 21.522 8.774 1.00 88.06 100 GLY A N 1
ATOM 811 C CA . GLY A 1 100 ? 2.787 22.277 9.315 1.00 88.06 100 GLY A CA 1
ATOM 812 C C . GLY A 1 100 ? 2.426 21.846 10.740 1.00 88.06 100 GLY A C 1
ATOM 813 O O . GLY A 1 100 ? 3.194 21.141 11.393 1.00 88.06 100 GLY A O 1
ATOM 814 N N . ASP A 1 101 ? 1.254 22.265 11.219 1.00 83.31 101 ASP A N 1
ATOM 815 C CA . ASP A 1 101 ? 0.720 21.847 12.519 1.00 83.31 101 ASP A CA 1
ATOM 816 C C . ASP A 1 101 ? -0.090 20.553 12.351 1.00 83.31 101 ASP A C 1
ATOM 818 O O . ASP A 1 101 ? -1.135 20.558 11.704 1.00 83.31 101 ASP A O 1
ATOM 822 N N . GLY A 1 102 ? 0.410 19.447 12.910 1.00 77.88 102 GLY A N 1
ATOM 823 C CA . GLY A 1 102 ? -0.204 18.120 12.789 1.00 77.88 102 GLY A CA 1
ATOM 824 C C . GLY A 1 102 ? 0.158 17.360 11.504 1.00 77.88 102 GLY A C 1
ATOM 825 O O . GLY A 1 102 ? 0.915 17.843 10.650 1.00 77.88 102 GLY A O 1
ATOM 826 N N . CYS A 1 103 ? -0.370 16.142 11.401 1.00 81.50 103 CYS A N 1
ATOM 827 C CA . CYS A 1 103 ? -0.277 15.263 10.237 1.00 81.50 103 CYS A CA 1
ATOM 828 C C . CYS A 1 103 ? -1.617 15.308 9.509 1.00 81.50 103 CYS A C 1
ATOM 830 O O . CYS A 1 103 ? -2.648 15.128 10.156 1.00 81.50 103 CYS A O 1
ATOM 832 N N . TYR A 1 104 ? -1.602 15.649 8.221 1.00 79.50 104 TYR A N 1
ATOM 833 C CA . TYR A 1 104 ? -2.815 15.628 7.408 1.00 79.50 104 TYR A CA 1
ATOM 834 C C . TYR A 1 104 ? -2.529 15.663 5.911 1.00 79.50 104 TYR A C 1
ATOM 836 O O . TYR A 1 104 ? -1.505 16.179 5.447 1.00 79.50 104 TYR A O 1
ATOM 844 N N . SER A 1 105 ? -3.511 15.229 5.133 1.00 78.88 105 SER A N 1
ATOM 845 C CA . SER A 1 105 ? -3.456 15.160 3.682 1.00 78.88 105 SER A CA 1
ATOM 846 C C . SER A 1 105 ? -4.823 15.438 3.060 1.00 78.88 105 SER A C 1
ATOM 848 O O . SER A 1 105 ? -5.841 15.517 3.735 1.00 78.88 105 SER A O 1
ATOM 850 N N . HIS A 1 106 ? -4.871 15.634 1.746 1.00 81.75 106 HIS A N 1
ATOM 851 C CA . HIS A 1 106 ? -6.151 15.656 1.032 1.00 81.75 106 HIS A CA 1
ATOM 852 C C . HIS A 1 106 ? -6.527 14.237 0.619 1.00 81.75 106 HIS A C 1
ATOM 854 O O . HIS A 1 106 ? -5.655 13.452 0.262 1.00 81.75 106 HIS A O 1
ATOM 860 N N . TRP A 1 107 ? -7.824 13.937 0.575 1.00 77.25 107 TRP A N 1
ATOM 861 C CA . TRP A 1 107 ? -8.301 12.648 0.083 1.00 77.25 107 TRP A CA 1
ATOM 862 C C . TRP A 1 107 ? -8.339 12.611 -1.455 1.00 77.25 107 TRP A C 1
ATOM 864 O O . TRP A 1 107 ? -9.182 13.251 -2.099 1.00 77.25 107 TRP A O 1
ATOM 874 N N . GLY A 1 108 ? -7.412 11.845 -2.038 1.00 78.94 108 GLY A N 1
ATOM 875 C CA . GLY A 1 108 ? -7.246 11.670 -3.480 1.00 78.94 108 GLY A CA 1
ATOM 876 C C . GLY A 1 108 ? -6.699 12.907 -4.198 1.00 78.94 108 GLY A C 1
ATOM 877 O O . GLY A 1 108 ? -6.238 13.879 -3.592 1.00 78.94 108 GLY A O 1
ATOM 878 N N . ARG A 1 109 ? -6.755 12.884 -5.531 1.00 84.62 109 ARG A N 1
ATOM 879 C CA . ARG A 1 109 ? -6.337 13.989 -6.398 1.00 84.62 109 ARG A CA 1
ATOM 880 C C . ARG A 1 109 ? -7.375 15.107 -6.391 1.00 84.62 109 ARG A C 1
ATOM 882 O O . ARG A 1 109 ? -8.533 14.913 -6.752 1.00 84.62 109 ARG A O 1
ATOM 889 N N . THR A 1 110 ? -6.932 16.318 -6.073 1.00 81.06 110 THR A N 1
ATOM 890 C CA . THR A 1 110 ? -7.805 17.506 -6.002 1.00 81.06 110 THR A CA 1
ATOM 891 C C . THR A 1 110 ? -7.860 18.332 -7.291 1.00 81.06 110 THR A C 1
ATOM 893 O O . THR A 1 110 ? -8.615 19.301 -7.364 1.00 81.06 110 THR A O 1
ATOM 896 N N . GLY A 1 111 ? -7.053 17.986 -8.301 1.00 84.00 111 GLY A N 1
ATOM 897 C CA . GLY A 1 111 ? -6.954 18.747 -9.554 1.00 84.00 111 GLY A CA 1
ATOM 898 C C . GLY A 1 111 ? -6.288 20.121 -9.399 1.00 84.00 111 GLY A C 1
ATOM 899 O O . GLY A 1 111 ? -6.566 21.026 -10.182 1.00 84.00 111 GLY A O 1
ATOM 900 N N . LYS A 1 112 ? -5.480 20.296 -8.344 1.00 87.31 112 LYS A N 1
ATOM 901 C CA . LYS A 1 112 ? -4.648 21.476 -8.077 1.00 87.31 112 LYS A CA 1
ATOM 902 C C . LYS A 1 112 ? -3.483 21.095 -7.158 1.00 87.31 112 LYS A C 1
ATOM 904 O O . LYS A 1 112 ? -3.287 19.926 -6.826 1.00 87.31 112 LYS A O 1
ATOM 909 N N . VAL A 1 113 ? -2.720 22.091 -6.710 1.00 91.25 113 VAL A N 1
ATOM 910 C CA . VAL A 1 113 ? -1.738 21.914 -5.631 1.00 91.25 113 VAL A CA 1
ATOM 911 C C . VAL A 1 113 ? -2.456 21.492 -4.352 1.00 91.25 113 VAL A C 1
ATOM 913 O O . VAL A 1 113 ? -3.273 22.262 -3.843 1.00 91.25 113 VAL A O 1
ATOM 916 N N . GLN A 1 114 ? -2.121 20.319 -3.814 1.00 89.81 114 GLN A N 1
ATOM 917 C CA . GLN A 1 114 ? -2.652 19.851 -2.533 1.00 89.81 114 GLN A CA 1
ATOM 918 C C . GLN A 1 114 ? -1.552 19.774 -1.470 1.00 89.81 114 GLN A C 1
ATOM 920 O O . GLN A 1 114 ? -0.543 19.096 -1.686 1.00 89.81 114 GLN A O 1
ATOM 925 N N . PRO A 1 115 ? -1.696 20.492 -0.344 1.00 91.75 115 PRO A N 1
ATOM 926 C CA . PRO A 1 115 ? -0.768 20.381 0.769 1.00 91.75 115 PRO A CA 1
ATOM 927 C C . PRO A 1 115 ? -0.943 19.046 1.511 1.00 91.75 115 PRO A C 1
ATOM 929 O O . PRO A 1 115 ? -2.070 18.583 1.697 1.00 91.75 115 PRO A O 1
ATOM 932 N N . LEU A 1 116 ? 0.183 18.479 1.947 1.00 94.44 116 LEU A N 1
ATOM 933 C CA . LEU A 1 116 ? 0.293 17.352 2.875 1.00 94.44 116 LEU A CA 1
ATOM 934 C C . LEU A 1 116 ? 1.234 17.790 4.003 1.00 94.44 116 LEU A C 1
ATOM 936 O O . LEU A 1 116 ? 2.383 18.148 3.733 1.00 94.44 116 LEU A O 1
ATOM 940 N N . SER A 1 117 ? 0.738 17.833 5.236 1.00 91.19 117 SER A N 1
ATOM 941 C CA . SER A 1 117 ? 1.489 18.268 6.414 1.00 91.19 117 SER A CA 1
ATOM 942 C C . SER A 1 117 ? 2.127 17.080 7.122 1.00 91.19 117 SER A C 1
ATOM 944 O O . SER A 1 117 ? 1.456 16.107 7.444 1.00 91.19 117 SER A O 1
ATOM 946 N N . LEU A 1 118 ? 3.421 17.197 7.396 1.00 87.00 118 LEU A N 1
ATOM 947 C CA . LEU A 1 118 ? 4.192 16.349 8.295 1.00 87.00 118 LEU A CA 1
ATOM 948 C C . LEU A 1 118 ? 4.825 17.264 9.347 1.00 87.00 118 LEU A C 1
ATOM 950 O O . LEU A 1 118 ? 5.957 17.732 9.208 1.00 87.00 118 LEU A O 1
ATOM 954 N N . GLY A 1 119 ? 4.033 17.601 10.361 1.00 82.88 119 GLY A N 1
ATOM 955 C CA . GLY A 1 119 ? 4.471 18.398 11.500 1.00 82.88 119 GLY A CA 1
ATOM 956 C C . GLY A 1 119 ? 5.318 17.624 12.509 1.00 82.88 119 GLY A C 1
ATOM 957 O O . GLY A 1 119 ? 5.683 16.466 12.312 1.00 82.88 119 GLY A O 1
ATOM 958 N N . SER A 1 120 ? 5.590 18.280 13.635 1.00 81.31 120 SER A N 1
ATOM 959 C CA . SER A 1 120 ? 6.242 17.654 14.790 1.00 81.31 120 SER A CA 1
ATOM 960 C C . SER A 1 120 ? 5.445 16.433 15.267 1.00 81.31 120 SER A C 1
ATOM 962 O O . SER A 1 120 ? 4.281 16.567 15.645 1.00 81.31 120 SER A O 1
ATOM 964 N N . GLY A 1 121 ? 6.079 15.262 15.321 1.00 74.62 121 GLY A N 1
ATOM 965 C CA . GLY A 1 121 ? 5.445 13.991 15.694 1.00 74.62 121 GLY A CA 1
ATOM 966 C C . GLY A 1 121 ? 4.911 13.166 14.514 1.00 74.62 121 GLY A C 1
ATOM 967 O O . GLY A 1 121 ? 4.376 12.081 14.741 1.00 74.62 121 GLY A O 1
ATOM 968 N N . CYS A 1 122 ? 5.059 13.649 13.275 1.00 79.75 122 CYS A N 1
ATOM 969 C CA . CYS A 1 122 ? 4.657 12.952 12.047 1.00 79.75 122 CYS A CA 1
ATOM 970 C C . CYS A 1 122 ? 5.825 12.254 11.330 1.00 79.75 122 CYS A C 1
ATOM 972 O O . CYS A 1 122 ? 5.659 11.754 10.222 1.00 79.75 122 CYS A O 1
ATOM 974 N N . GLU A 1 123 ? 7.018 12.231 11.930 1.00 80.44 123 GLU A N 1
ATOM 975 C CA . GLU A 1 123 ? 8.269 11.802 11.287 1.00 80.44 123 GLU A CA 1
ATOM 976 C C . GLU A 1 123 ? 8.363 10.285 11.094 1.00 80.44 123 GLU A C 1
ATOM 978 O O . GLU A 1 123 ? 9.267 9.785 10.431 1.00 80.44 123 GLU A O 1
ATOM 983 N N . SER A 1 124 ? 7.453 9.532 11.705 1.00 75.62 124 SER A N 1
ATOM 984 C CA . SER A 1 124 ? 7.482 8.079 11.638 1.00 75.62 124 SER A CA 1
ATOM 985 C C . SER A 1 124 ? 7.053 7.558 10.265 1.00 75.62 124 SER A C 1
ATOM 987 O O . SER A 1 124 ? 6.079 8.033 9.678 1.00 75.62 124 SER A O 1
ATOM 989 N N . PHE A 1 125 ? 7.740 6.520 9.790 1.00 76.75 125 PHE A N 1
ATOM 990 C CA . PHE A 1 125 ? 7.481 5.885 8.499 1.00 76.75 125 PHE A CA 1
ATOM 991 C C . PHE A 1 125 ? 6.006 5.514 8.278 1.00 76.75 125 PHE A C 1
ATOM 993 O O . PHE A 1 125 ? 5.451 5.766 7.209 1.00 76.75 125 PHE A O 1
ATOM 1000 N N . GLY A 1 126 ? 5.349 4.952 9.301 1.00 73.19 126 GLY A N 1
ATOM 1001 C CA . GLY A 1 126 ? 3.938 4.573 9.225 1.00 73.19 126 GLY A CA 1
ATOM 1002 C C . GLY A 1 126 ? 3.007 5.773 9.049 1.00 73.19 126 GLY A C 1
ATOM 1003 O O . GLY A 1 126 ? 2.095 5.710 8.229 1.00 73.19 126 GLY A O 1
ATOM 1004 N N . THR A 1 127 ? 3.260 6.878 9.757 1.00 73.81 127 THR A N 1
ATOM 1005 C CA . THR A 1 127 ? 2.487 8.121 9.595 1.00 73.81 127 THR A CA 1
ATOM 1006 C C . THR A 1 127 ? 2.696 8.724 8.211 1.00 73.81 127 THR A C 1
ATOM 1008 O O . THR A 1 127 ? 1.734 9.111 7.562 1.00 73.81 127 THR A O 1
ATOM 1011 N N . ILE A 1 128 ? 3.927 8.736 7.698 1.00 83.75 128 ILE A N 1
ATOM 1012 C CA . ILE A 1 128 ? 4.191 9.239 6.344 1.00 83.75 128 ILE A CA 1
ATOM 1013 C C . ILE A 1 128 ? 3.415 8.420 5.302 1.00 83.75 128 ILE A C 1
ATOM 1015 O O . ILE A 1 128 ? 2.795 8.992 4.406 1.00 83.75 128 ILE A O 1
ATOM 1019 N N . ILE A 1 129 ? 3.408 7.088 5.424 1.00 81.88 129 ILE A N 1
ATOM 1020 C CA . ILE A 1 129 ? 2.630 6.214 4.535 1.00 81.88 129 ILE A CA 1
ATOM 1021 C C . ILE A 1 129 ? 1.132 6.476 4.670 1.00 81.88 129 ILE A C 1
ATOM 1023 O O . ILE A 1 129 ? 0.459 6.546 3.646 1.00 81.88 129 ILE A O 1
ATOM 1027 N N . HIS A 1 130 ? 0.618 6.657 5.886 1.00 77.69 130 HIS A N 1
ATOM 1028 C CA . HIS A 1 130 ? -0.783 6.994 6.136 1.00 77.69 130 HIS A CA 1
ATOM 1029 C C . HIS A 1 130 ? -1.209 8.254 5.357 1.00 77.69 130 HIS A C 1
ATOM 1031 O O . HIS A 1 130 ? -2.119 8.201 4.528 1.00 77.69 130 HIS A O 1
ATOM 1037 N N . GLU A 1 131 ? -0.460 9.351 5.497 1.00 82.75 131 GLU A N 1
ATOM 1038 C CA . GLU A 1 131 ? -0.769 10.618 4.818 1.00 82.75 131 GLU A CA 1
ATOM 1039 C C . GLU A 1 131 ? -0.629 10.540 3.289 1.00 82.75 131 GLU A C 1
ATOM 1041 O O . GLU A 1 131 ? -1.412 11.128 2.528 1.00 82.75 131 GLU A O 1
ATOM 1046 N N . LEU A 1 132 ? 0.371 9.795 2.804 1.00 86.19 132 LEU A N 1
ATOM 1047 C CA . LEU A 1 132 ? 0.518 9.512 1.375 1.00 86.19 132 LEU A CA 1
ATOM 1048 C C . LEU A 1 132 ? -0.655 8.667 0.854 1.00 86.19 132 LEU A C 1
ATOM 1050 O O . LEU A 1 132 ? -1.112 8.887 -0.266 1.00 86.19 132 LEU A O 1
ATOM 1054 N N . THR A 1 133 ? -1.176 7.747 1.666 1.00 79.56 133 THR A N 1
ATOM 1055 C CA . THR A 1 133 ? -2.295 6.856 1.323 1.00 79.56 133 THR A CA 1
ATOM 1056 C C . THR A 1 133 ? -3.621 7.619 1.239 1.00 79.56 133 THR A C 1
ATOM 1058 O O . THR A 1 133 ? -4.388 7.406 0.292 1.00 79.56 133 THR A O 1
ATOM 1061 N N . HIS A 1 134 ? -3.836 8.624 2.094 1.00 78.25 134 HIS A N 1
ATOM 1062 C CA . HIS A 1 134 ? -4.906 9.607 1.892 1.00 78.25 134 HIS A CA 1
ATOM 1063 C C . HIS A 1 134 ? -4.784 10.329 0.547 1.00 78.25 134 HIS A C 1
ATOM 1065 O O . HIS A 1 134 ? -5.746 10.355 -0.229 1.00 78.25 134 HIS A O 1
ATOM 1071 N N . ALA A 1 135 ? -3.591 10.835 0.212 1.00 83.81 135 ALA A N 1
ATOM 1072 C CA . ALA A 1 135 ? -3.366 11.536 -1.053 1.00 83.81 135 ALA A CA 1
ATOM 1073 C C . ALA A 1 135 ? -3.579 10.643 -2.283 1.00 83.81 135 ALA A C 1
ATOM 1075 O O . ALA A 1 135 ? -3.987 11.141 -3.335 1.00 83.81 135 ALA A O 1
ATOM 1076 N N . ILE A 1 136 ? -3.318 9.338 -2.163 1.00 82.88 136 ILE A N 1
ATOM 1077 C CA . ILE A 1 136 ? -3.585 8.341 -3.208 1.00 82.88 136 ILE A CA 1
ATOM 1078 C C . ILE A 1 136 ? -5.091 8.191 -3.448 1.00 82.88 136 ILE A C 1
ATOM 1080 O O . ILE A 1 136 ? -5.505 8.098 -4.605 1.00 82.88 136 ILE A O 1
ATOM 1084 N N . GLY A 1 137 ? -5.903 8.212 -2.388 1.00 75.88 137 GLY A N 1
ATOM 1085 C CA . GLY A 1 137 ? -7.359 8.116 -2.504 1.00 75.88 137 GLY A CA 1
ATOM 1086 C C . GLY A 1 137 ? -8.048 7.210 -1.490 1.00 75.88 137 GLY A C 1
ATOM 1087 O O . GLY A 1 137 ? -9.202 6.851 -1.719 1.00 75.88 137 GLY A O 1
ATOM 1088 N N . PHE A 1 138 ? -7.395 6.844 -0.389 1.00 74.88 138 PHE A N 1
ATOM 1089 C CA . PHE A 1 138 ? -8.015 6.025 0.653 1.00 74.88 138 PHE A CA 1
ATOM 1090 C C . PHE A 1 138 ? -8.587 6.889 1.774 1.00 74.88 138 PHE A C 1
ATOM 1092 O O . PHE A 1 138 ? -7.975 7.872 2.189 1.00 74.88 138 PHE A O 1
ATOM 1099 N N . ASP A 1 139 ? -9.761 6.491 2.253 1.00 73.69 139 ASP A N 1
ATOM 1100 C CA . ASP A 1 139 ? -10.340 6.986 3.500 1.00 73.69 139 ASP A CA 1
ATOM 1101 C C . ASP A 1 139 ? -10.066 5.978 4.624 1.00 73.69 139 ASP A C 1
ATOM 1103 O O . ASP A 1 139 ? -9.540 4.884 4.383 1.00 73.69 139 ASP A O 1
ATOM 1107 N N . HIS A 1 140 ? -10.434 6.320 5.850 1.00 77.25 140 HIS A N 1
ATOM 1108 C CA . HIS A 1 140 ? -10.208 5.442 6.978 1.00 77.25 140 HIS A CA 1
ATOM 1109 C C . HIS A 1 140 ? -11.042 4.163 6.959 1.00 77.25 140 HIS A C 1
ATOM 1111 O O . HIS A 1 140 ? -12.245 4.141 6.674 1.00 77.25 140 HIS A O 1
ATOM 1117 N N . GLU A 1 141 ? -10.415 3.085 7.421 1.00 78.56 141 GLU A N 1
ATOM 1118 C CA . GLU A 1 141 ? -11.017 1.758 7.482 1.00 78.56 141 GLU A CA 1
ATOM 1119 C C . GLU A 1 141 ? -12.197 1.725 8.478 1.00 78.56 141 GLU A C 1
ATOM 1121 O O . GLU A 1 141 ? -13.241 1.134 8.190 1.00 78.56 141 GLU A O 1
ATOM 1126 N N . GLN A 1 142 ? -12.113 2.430 9.622 1.00 79.38 142 GLN A N 1
ATOM 1127 C CA . GLN A 1 142 ? -13.223 2.495 10.594 1.00 79.38 142 GLN A CA 1
ATOM 1128 C C . GLN A 1 142 ? -14.435 3.315 10.123 1.00 79.38 142 GLN A C 1
ATOM 1130 O O . GLN A 1 142 ? -15.471 3.316 10.805 1.00 79.38 142 GLN A O 1
ATOM 1135 N N . ASN A 1 143 ? -14.327 3.997 8.982 1.00 77.31 143 ASN A N 1
ATOM 1136 C CA . ASN A 1 143 ? -15.389 4.812 8.400 1.00 77.31 143 ASN A CA 1
ATOM 1137 C C . ASN A 1 143 ? -16.100 4.092 7.246 1.00 77.31 143 ASN A C 1
ATOM 1139 O O . ASN A 1 143 ? -17.098 4.605 6.741 1.00 77.31 143 ASN A O 1
ATOM 1143 N N . ARG A 1 144 ? -15.685 2.869 6.880 1.00 78.31 144 ARG A N 1
ATOM 1144 C CA . ARG A 1 144 ? -16.390 2.057 5.879 1.00 78.31 144 ARG A CA 1
ATOM 1145 C C . ARG A 1 144 ? -17.880 1.901 6.197 1.00 78.31 144 ARG A C 1
ATOM 1147 O O . ARG A 1 144 ? -18.299 1.771 7.352 1.00 78.31 144 ARG A O 1
ATOM 1154 N N . SER A 1 145 ? -18.690 1.834 5.145 1.00 78.62 145 SER A N 1
ATOM 1155 C CA . SER A 1 145 ? -20.139 1.625 5.240 1.00 78.62 145 SER A CA 1
ATOM 1156 C C . SER A 1 145 ? -20.528 0.327 5.974 1.00 78.62 145 SER A C 1
ATOM 1158 O O . SER A 1 145 ? -21.527 0.319 6.707 1.00 78.62 145 SER A O 1
ATOM 1160 N N . ASP A 1 146 ? -19.703 -0.722 5.856 1.00 81.00 146 ASP A N 1
ATOM 1161 C CA . ASP A 1 146 ? -19.836 -2.043 6.491 1.00 81.00 146 ASP A CA 1
ATOM 1162 C C . ASP A 1 146 ? -19.116 -2.168 7.851 1.00 81.00 146 ASP A C 1
ATOM 1164 O O . ASP A 1 146 ? -19.212 -3.203 8.509 1.00 81.00 146 ASP A O 1
ATOM 1168 N N . ARG A 1 147 ? -18.436 -1.118 8.343 1.00 86.75 147 ARG A N 1
ATOM 1169 C CA . ARG A 1 147 ? -17.565 -1.206 9.535 1.00 86.75 147 ARG A CA 1
ATOM 1170 C C . ARG A 1 147 ? -18.274 -1.709 10.796 1.00 86.75 147 ARG A C 1
ATOM 1172 O O . ARG A 1 147 ? -17.634 -2.285 11.674 1.00 86.75 147 ARG A O 1
ATOM 1179 N N . ASP A 1 148 ? -19.586 -1.490 10.914 1.00 87.19 148 ASP A N 1
ATOM 1180 C CA . ASP A 1 148 ? -20.366 -1.941 12.072 1.00 87.19 148 ASP A CA 1
ATOM 1181 C C . ASP A 1 148 ? -20.455 -3.470 12.150 1.00 87.19 148 ASP A C 1
ATOM 1183 O O . ASP A 1 148 ? -20.748 -3.983 13.224 1.00 87.19 148 ASP A O 1
ATOM 1187 N N . ASP A 1 149 ? -20.159 -4.221 11.089 1.00 88.69 149 ASP A N 1
ATOM 1188 C CA . ASP A 1 149 ? -20.063 -5.686 11.147 1.00 88.69 149 ASP A CA 1
ATOM 1189 C C . ASP A 1 149 ? -18.773 -6.149 11.844 1.00 88.69 149 ASP A C 1
ATOM 1191 O O . ASP A 1 149 ? -18.719 -7.234 12.431 1.00 88.69 149 ASP A O 1
ATOM 1195 N N . TYR A 1 150 ? -17.765 -5.276 11.890 1.00 87.00 150 TYR A N 1
ATOM 1196 C CA . TYR A 1 150 ? -16.404 -5.583 12.329 1.00 87.00 150 TYR A CA 1
ATOM 1197 C C . TYR A 1 150 ? -16.013 -4.896 13.635 1.00 87.00 150 TYR A C 1
ATOM 1199 O O . TYR A 1 150 ? -15.227 -5.454 14.412 1.00 87.00 150 TYR A O 1
ATOM 1207 N N . LEU A 1 151 ? -16.567 -3.713 13.893 1.00 88.00 151 LEU A N 1
ATOM 1208 C CA . LEU A 1 151 ? -16.228 -2.847 15.014 1.00 88.00 151 LEU A CA 1
ATOM 1209 C C . LEU A 1 151 ? -17.432 -2.578 15.918 1.00 88.00 151 LEU A C 1
ATOM 1211 O O . LEU A 1 151 ? -18.587 -2.585 15.497 1.00 88.00 151 LEU A O 1
ATOM 1215 N N . LEU A 1 152 ? -17.149 -2.310 17.191 1.00 91.69 152 LEU A N 1
ATOM 1216 C CA . LEU A 1 152 ? -18.087 -1.687 18.117 1.00 91.69 152 LEU A CA 1
ATOM 1217 C C . LEU A 1 152 ? -17.552 -0.308 18.500 1.00 91.69 152 LEU A C 1
ATOM 1219 O O . LEU A 1 152 ? -16.469 -0.224 19.080 1.00 91.69 152 LEU A O 1
ATOM 1223 N N . ILE A 1 153 ? -18.330 0.738 18.220 1.00 86.50 153 ILE A N 1
ATOM 1224 C CA . ILE A 1 153 ? -18.005 2.123 18.576 1.00 86.50 153 ILE A CA 1
ATOM 1225 C C . ILE A 1 153 ? -18.702 2.505 19.884 1.00 86.50 153 ILE A C 1
ATOM 1227 O O . ILE A 1 153 ? -19.904 2.294 20.055 1.00 86.50 153 ILE A O 1
ATOM 1231 N N . TYR A 1 154 ? -17.945 3.082 20.810 1.00 89.62 154 TYR A N 1
ATOM 1232 C CA . TYR A 1 154 ? -18.408 3.578 22.101 1.00 89.62 154 TYR A CA 1
ATOM 1233 C C . TYR A 1 154 ? -18.559 5.097 22.056 1.00 89.62 154 TYR A C 1
ATOM 1235 O O . TYR A 1 154 ? -17.743 5.825 22.618 1.00 89.62 154 TYR A O 1
ATOM 1243 N N . TYR A 1 155 ? -19.620 5.583 21.411 1.00 85.56 155 TYR A N 1
ATOM 1244 C CA . TYR A 1 155 ? -19.890 7.018 21.255 1.00 85.56 155 TYR A CA 1
ATOM 1245 C C . TYR A 1 155 ? -19.859 7.811 22.573 1.00 85.56 155 TYR A C 1
ATOM 1247 O O . TYR A 1 155 ? -19.432 8.960 22.605 1.00 85.56 155 TYR A O 1
ATOM 1255 N N . GLN A 1 156 ? -20.234 7.185 23.690 1.00 90.31 156 GLN A N 1
ATOM 1256 C CA . GLN A 1 156 ? -20.171 7.785 25.022 1.00 90.31 156 GLN A CA 1
ATOM 1257 C C . GLN A 1 156 ? -18.748 8.045 25.547 1.00 90.31 156 GLN A C 1
ATOM 1259 O O . GLN A 1 156 ? -18.600 8.783 26.516 1.00 90.31 156 GLN A O 1
ATOM 1264 N N . ASN A 1 157 ? -17.722 7.440 24.944 1.00 86.94 157 ASN A N 1
ATOM 1265 C CA . ASN A 1 157 ? -16.315 7.612 25.316 1.00 86.94 157 ASN A CA 1
ATOM 1266 C C . ASN A 1 157 ? -15.581 8.591 24.385 1.00 86.94 157 ASN A C 1
ATOM 1268 O O . ASN A 1 157 ? -14.476 9.014 24.707 1.00 86.94 157 ASN A O 1
ATOM 1272 N N . ILE A 1 158 ? -16.182 8.962 23.254 1.00 78.19 158 ILE A N 1
ATOM 1273 C CA . ILE A 1 158 ? -15.588 9.870 22.262 1.00 78.19 158 ILE A CA 1
ATOM 1274 C C . ILE A 1 158 ? -15.703 11.309 22.771 1.00 78.19 158 ILE A C 1
ATOM 1276 O O . ILE A 1 158 ? -16.693 11.649 23.435 1.00 78.19 158 ILE A O 1
ATOM 1280 N N . ASP A 1 159 ? -14.687 12.134 22.525 1.00 77.44 159 ASP A N 1
ATOM 1281 C CA . ASP A 1 159 ? -14.762 13.581 22.749 1.00 77.44 159 ASP A CA 1
ATOM 1282 C C . ASP A 1 159 ? -15.973 14.149 21.981 1.00 77.44 159 ASP A C 1
ATOM 1284 O O . ASP A 1 159 ? -16.110 13.874 20.788 1.00 77.44 159 ASP A O 1
ATOM 1288 N N . PRO A 1 160 ? -16.903 14.880 22.627 1.00 78.19 160 PRO A N 1
ATOM 1289 C CA . PRO A 1 160 ? -18.041 15.480 21.934 1.00 78.19 160 PRO A CA 1
ATOM 1290 C C . PRO A 1 160 ? -17.665 16.311 20.698 1.00 78.19 160 PRO A C 1
ATOM 1292 O O . PRO A 1 160 ? -18.453 16.342 19.754 1.00 78.19 160 PRO A O 1
ATOM 1295 N N . GLU A 1 161 ? -16.484 16.940 20.689 1.00 77.75 161 GLU A N 1
ATOM 1296 C CA . GLU A 1 161 ? -15.971 17.715 19.549 1.00 77.75 161 GLU A CA 1
ATOM 1297 C C . GLU A 1 161 ? -15.487 16.833 18.384 1.00 77.75 161 GLU A C 1
ATOM 1299 O O . GLU A 1 161 ? -15.322 17.339 17.284 1.00 77.75 161 GLU A O 1
ATOM 1304 N N . ALA A 1 162 ? -15.306 15.525 18.599 1.00 73.56 162 ALA A N 1
ATOM 1305 C CA . ALA A 1 162 ? -14.779 14.569 17.620 1.00 73.56 162 ALA A CA 1
ATOM 1306 C C . ALA A 1 162 ? -15.801 13.489 17.200 1.00 73.56 162 ALA A C 1
ATOM 1308 O O . ALA A 1 162 ? -15.442 12.429 16.681 1.00 73.56 162 ALA A O 1
ATOM 1309 N N . LEU A 1 163 ? -17.097 13.699 17.451 1.00 72.88 163 LEU A N 1
ATOM 1310 C CA . LEU A 1 163 ? -18.136 12.723 17.084 1.00 72.88 163 LEU A CA 1
ATOM 1311 C C . LEU A 1 163 ? -18.277 12.539 15.569 1.00 72.88 163 LEU A C 1
ATOM 1313 O O . LEU A 1 163 ? -18.650 11.458 15.105 1.00 72.88 163 LEU A O 1
ATOM 1317 N N . ASP A 1 164 ? -18.000 13.589 14.805 1.00 68.38 164 ASP A N 1
ATOM 1318 C CA . ASP A 1 164 ? -18.050 13.600 13.348 1.00 68.38 164 ASP A CA 1
ATOM 1319 C C . ASP A 1 164 ? -16.959 12.733 12.702 1.00 68.38 164 ASP A C 1
ATOM 1321 O O . ASP A 1 164 ? -17.194 12.139 11.650 1.00 68.38 164 ASP A O 1
ATOM 1325 N N . GLN A 1 165 ? -15.840 12.539 13.398 1.00 67.94 165 GLN A N 1
ATOM 1326 C CA . GLN A 1 165 ? -14.707 11.709 12.975 1.00 67.94 165 GLN A CA 1
ATOM 1327 C C . GLN A 1 165 ? -15.082 10.219 12.820 1.00 67.94 165 GLN A C 1
ATOM 1329 O O . GLN A 1 165 ? -14.459 9.479 12.065 1.00 67.94 165 GLN A O 1
ATOM 1334 N N . PHE A 1 166 ? -16.152 9.763 13.488 1.00 75.00 166 PHE A N 1
ATOM 1335 C CA . PHE A 1 166 ? -16.615 8.363 13.482 1.00 75.00 166 PHE A CA 1
ATOM 1336 C C . PHE A 1 166 ? -17.830 8.112 12.577 1.00 75.00 166 PHE A C 1
ATOM 1338 O O . PHE A 1 166 ? -18.472 7.048 12.661 1.00 75.00 166 PHE A O 1
ATOM 1345 N N . ILE A 1 167 ? -18.192 9.094 11.750 1.00 74.69 167 ILE A N 1
ATOM 1346 C CA . ILE A 1 167 ? -19.312 8.996 10.816 1.00 74.69 167 ILE A CA 1
ATOM 1347 C C . ILE A 1 167 ? -18.955 8.040 9.681 1.00 74.69 167 ILE A C 1
ATOM 1349 O O . ILE A 1 167 ? -17.957 8.212 8.990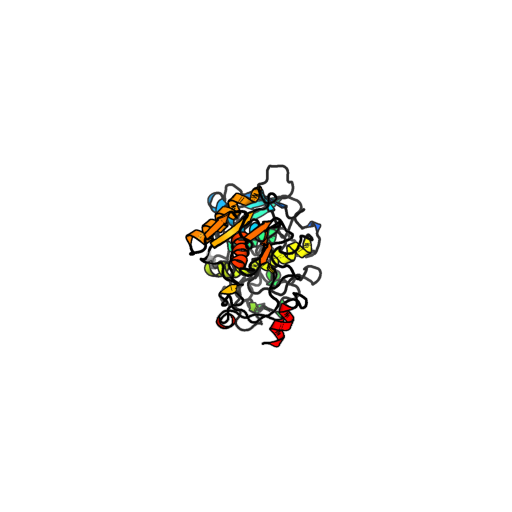 1.00 74.69 167 ILE A O 1
ATOM 1353 N N . LYS A 1 168 ? -19.817 7.046 9.459 1.00 75.69 168 LYS A N 1
ATOM 1354 C CA . LYS A 1 168 ? -19.659 6.112 8.345 1.00 75.69 168 LYS A CA 1
ATOM 1355 C C . LYS A 1 168 ? -19.901 6.800 7.006 1.00 75.69 168 LYS A C 1
ATOM 1357 O O . LYS A 1 168 ? -20.864 7.559 6.870 1.00 75.69 168 LYS A O 1
ATOM 1362 N N . LEU A 1 169 ? -19.115 6.405 6.016 1.00 66.19 169 LEU A N 1
ATOM 1363 C CA . LEU A 1 169 ? -19.427 6.584 4.608 1.00 66.19 169 LEU A CA 1
ATOM 1364 C C . LEU A 1 169 ? -20.714 5.825 4.267 1.00 66.19 169 LEU A C 1
ATOM 1366 O O . LEU A 1 169 ? -20.999 4.745 4.800 1.00 66.19 169 LEU A O 1
ATOM 1370 N N . LYS A 1 170 ? -21.517 6.382 3.366 1.00 70.06 170 LYS A N 1
ATOM 1371 C CA . LYS A 1 170 ? -22.659 5.675 2.780 1.00 70.06 170 LYS A CA 1
ATOM 1372 C C . LYS A 1 170 ? -22.155 4.610 1.796 1.00 70.06 170 LYS A C 1
ATOM 1374 O O . LYS A 1 170 ? -21.089 4.777 1.217 1.00 70.06 170 LYS A O 1
ATOM 1379 N N . PRO A 1 171 ? -22.936 3.552 1.506 1.00 70.12 171 PRO A N 1
ATOM 1380 C CA . PRO A 1 171 ? -22.512 2.493 0.581 1.00 70.12 171 PRO A CA 1
ATOM 1381 C C . PRO A 1 171 ? -22.122 2.950 -0.834 1.00 70.12 171 PRO A C 1
ATOM 1383 O O . PRO A 1 171 ? -21.434 2.223 -1.533 1.00 70.12 171 PRO A O 1
ATOM 1386 N N . HIS A 1 172 ? -22.589 4.120 -1.281 1.00 64.19 172 HIS A N 1
ATOM 1387 C CA . HIS A 1 172 ? -22.216 4.697 -2.577 1.00 64.19 172 HIS A CA 1
ATOM 1388 C C . HIS A 1 172 ? -21.055 5.692 -2.488 1.00 64.19 172 HIS A C 1
ATOM 1390 O O . HIS A 1 172 ? -20.634 6.187 -3.522 1.00 64.19 172 HIS A O 1
ATOM 1396 N N . GLU A 1 173 ? -20.586 6.023 -1.285 1.00 60.28 173 GLU A N 1
ATOM 1397 C CA . GLU A 1 173 ? -19.452 6.924 -1.027 1.00 60.28 173 GLU A CA 1
ATOM 1398 C C . GLU A 1 173 ? -18.140 6.132 -0.880 1.00 60.28 173 GLU A C 1
ATOM 1400 O O . GLU A 1 173 ? -17.057 6.705 -0.849 1.00 60.28 173 GLU A O 1
ATOM 1405 N N . ASN A 1 174 ? -18.212 4.797 -0.819 1.00 59.78 174 ASN A N 1
ATOM 1406 C CA . ASN A 1 174 ? -17.042 3.933 -0.759 1.00 59.78 174 ASN A CA 1
ATOM 1407 C C . ASN A 1 174 ? -17.147 2.735 -1.709 1.00 59.78 174 ASN A C 1
ATOM 1409 O O . ASN A 1 174 ? -18.223 2.198 -1.957 1.00 59.78 174 ASN A O 1
ATOM 1413 N N . ARG A 1 175 ? -16.001 2.285 -2.231 1.00 61.94 175 ARG A N 1
ATOM 1414 C CA . ARG A 1 175 ? -15.883 1.005 -2.942 1.00 61.94 175 ARG A CA 1
ATOM 1415 C C . ARG A 1 175 ? -15.319 -0.018 -1.954 1.00 61.94 175 ARG A C 1
ATOM 1417 O O . ARG A 1 175 ? -14.169 0.100 -1.547 1.00 61.94 175 ARG A O 1
ATOM 1424 N N . LEU A 1 176 ? -16.127 -0.997 -1.544 1.00 64.81 176 LEU A N 1
ATOM 1425 C CA . LEU A 1 176 ? -15.673 -2.114 -0.705 1.00 64.81 176 LEU A CA 1
ATOM 1426 C C . LEU A 1 176 ? -14.935 -3.125 -1.592 1.00 64.81 176 LEU A C 1
ATOM 1428 O O . LEU A 1 176 ? -15.541 -4.063 -2.104 1.00 64.81 176 LEU A O 1
ATOM 1432 N N . ILE A 1 177 ? -13.652 -2.877 -1.849 1.00 57.53 177 ILE A N 1
ATOM 1433 C CA . ILE A 1 177 ? -12.846 -3.710 -2.760 1.00 57.53 177 ILE A CA 1
ATOM 1434 C C . ILE A 1 177 ? -12.324 -4.960 -2.044 1.00 57.53 177 ILE A C 1
ATOM 1436 O O . ILE A 1 177 ? -12.258 -6.039 -2.624 1.00 57.53 177 ILE A O 1
ATOM 1440 N N . ASN A 1 178 ? -12.032 -4.822 -0.757 1.00 62.69 178 ASN A N 1
ATOM 1441 C CA . ASN A 1 178 ? -11.455 -5.835 0.113 1.00 62.69 178 ASN A CA 1
ATOM 1442 C C . ASN A 1 178 ? -12.344 -6.102 1.341 1.00 62.69 178 ASN A C 1
ATOM 1444 O O . ASN A 1 178 ? -13.264 -5.344 1.669 1.00 62.69 178 ASN A O 1
ATOM 1448 N N . LYS A 1 179 ? -12.041 -7.185 2.065 1.00 76.25 179 LYS A N 1
ATOM 1449 C CA . LYS A 1 179 ? -12.592 -7.422 3.410 1.00 76.25 179 LYS A CA 1
ATOM 1450 C C . LYS A 1 179 ? -12.043 -6.383 4.387 1.00 76.25 179 LYS A C 1
ATOM 1452 O O . LYS A 1 179 ? -10.985 -5.820 4.149 1.00 76.25 179 LYS A O 1
ATOM 1457 N N . PHE A 1 180 ? -12.764 -6.162 5.483 1.00 75.12 180 PHE A N 1
ATOM 1458 C CA . PHE A 1 180 ? -12.321 -5.254 6.536 1.00 75.12 180 PHE A CA 1
ATOM 1459 C C . PHE A 1 180 ? -10.962 -5.673 7.107 1.00 75.12 180 PHE A C 1
ATOM 1461 O O . PHE A 1 180 ? -10.811 -6.815 7.561 1.00 75.12 180 PHE A O 1
ATOM 1468 N N . ASP A 1 181 ? -10.017 -4.738 7.130 1.00 74.38 181 ASP A N 1
ATOM 1469 C CA . ASP A 1 181 ? -8.647 -4.979 7.577 1.00 74.38 181 ASP A CA 1
ATOM 1470 C C . ASP A 1 181 ? -8.375 -4.370 8.961 1.00 74.38 181 ASP A C 1
ATOM 1472 O O . ASP A 1 181 ? -8.306 -3.157 9.152 1.00 74.38 181 ASP A O 1
ATOM 1476 N N . TYR A 1 182 ? -8.193 -5.235 9.960 1.00 77.62 182 TYR A N 1
ATOM 1477 C CA . TYR A 1 182 ? -7.889 -4.818 11.331 1.00 77.62 182 TYR A CA 1
ATOM 1478 C C . TYR A 1 182 ? -6.456 -4.294 11.515 1.00 77.62 182 TYR A C 1
ATOM 1480 O O . TYR A 1 182 ? -6.171 -3.651 12.532 1.00 77.62 182 TYR A O 1
ATOM 1488 N N . ASP A 1 183 ? -5.578 -4.565 10.551 1.00 73.88 183 ASP A N 1
ATOM 1489 C CA . ASP A 1 183 ? -4.171 -4.175 10.558 1.00 73.88 183 ASP A CA 1
ATOM 1490 C C . ASP A 1 183 ? -3.887 -3.025 9.578 1.00 73.88 183 ASP A C 1
ATOM 1492 O O . ASP A 1 183 ? -2.739 -2.599 9.449 1.00 73.88 183 ASP A O 1
ATOM 1496 N N . SER A 1 184 ? -4.932 -2.463 8.958 1.00 74.31 184 SER A N 1
ATOM 1497 C CA . SER A 1 184 ? -4.811 -1.359 8.008 1.00 74.31 184 SER A CA 1
ATOM 1498 C C . SER A 1 184 ? -4.086 -0.168 8.630 1.00 74.31 184 SER A C 1
ATOM 1500 O O . SER A 1 184 ? -4.369 0.256 9.759 1.00 74.31 184 SER A O 1
ATOM 1502 N N . ILE A 1 185 ? -3.167 0.422 7.860 1.00 74.62 185 ILE A N 1
ATOM 1503 C CA . ILE A 1 185 ? -2.517 1.684 8.229 1.00 74.62 185 ILE A CA 1
ATOM 1504 C C . ILE A 1 185 ? -3.536 2.830 8.326 1.00 74.62 185 ILE A C 1
ATOM 1506 O O . ILE A 1 185 ? -3.299 3.785 9.060 1.00 74.62 185 ILE A O 1
ATOM 1510 N N . MET A 1 186 ? -4.692 2.687 7.668 1.00 77.56 186 MET A N 1
ATOM 1511 C CA . MET A 1 186 ? -5.823 3.620 7.693 1.00 77.56 186 MET A CA 1
ATOM 1512 C C . MET A 1 186 ? -6.845 3.294 8.795 1.00 77.56 186 MET A C 1
ATOM 1514 O O . MET A 1 186 ? -7.949 3.831 8.779 1.00 77.56 186 MET A O 1
ATOM 1518 N N . LEU A 1 187 ? -6.536 2.389 9.735 1.00 78.88 187 LEU A N 1
ATOM 1519 C CA . LEU A 1 187 ? -7.411 2.079 10.867 1.00 78.88 187 LEU A CA 1
ATOM 1520 C C . LEU A 1 187 ? -6.938 2.764 12.151 1.00 78.88 187 LEU A C 1
ATOM 1522 O O . LEU A 1 187 ? -5.829 2.521 12.640 1.00 78.88 187 LEU A O 1
ATOM 1526 N N . TYR A 1 188 ? -7.830 3.534 12.769 1.00 76.56 188 TYR A N 1
ATOM 1527 C CA . TYR A 1 188 ? -7.590 4.137 14.079 1.00 76.56 188 TYR A CA 1
ATOM 1528 C C . TYR A 1 188 ? -7.305 3.124 15.199 1.00 76.56 188 TYR A C 1
ATOM 1530 O O . TYR A 1 188 ? -7.623 1.931 15.130 1.00 76.56 188 TYR A O 1
ATOM 1538 N N . GLY A 1 189 ? -6.721 3.624 16.288 1.00 77.06 189 GLY A N 1
ATOM 1539 C CA . GLY A 1 189 ? -6.510 2.860 17.511 1.00 77.06 189 GLY A CA 1
ATOM 1540 C C . GLY A 1 189 ? -7.753 2.806 18.395 1.00 77.06 189 GLY A C 1
ATOM 1541 O O . GLY A 1 189 ? -8.663 3.624 18.302 1.00 77.06 189 GLY A O 1
ATOM 1542 N N . GLU A 1 190 ? -7.794 1.854 19.334 1.00 83.81 190 GLU A N 1
ATOM 1543 C CA . GLU A 1 190 ? -8.956 1.671 20.225 1.00 83.81 190 GLU A CA 1
ATOM 1544 C C . GLU A 1 190 ? -9.297 2.897 21.089 1.00 83.81 190 GLU A C 1
ATOM 1546 O O . GLU A 1 190 ? -10.379 2.920 21.668 1.00 83.81 190 GLU A O 1
ATOM 1551 N N . LYS A 1 191 ? -8.377 3.858 21.244 1.00 80.62 191 LYS A N 1
ATOM 1552 C CA . LYS A 1 191 ? -8.499 5.026 22.135 1.00 80.62 191 LYS A CA 1
ATOM 1553 C C . LYS A 1 191 ? -8.475 6.370 21.410 1.00 80.62 191 LYS A C 1
ATOM 1555 O O . LYS A 1 191 ? -8.548 7.393 22.089 1.00 80.62 191 LYS A O 1
ATOM 1560 N N . THR A 1 192 ? -8.357 6.366 20.086 1.00 75.62 192 THR A N 1
ATOM 1561 C CA . THR A 1 192 ? -8.287 7.590 19.283 1.00 75.62 192 THR A CA 1
ATOM 1562 C C . THR A 1 192 ? -9.516 8.456 19.568 1.00 75.62 192 THR A C 1
ATOM 1564 O O . THR A 1 192 ? -10.631 7.922 19.635 1.00 75.62 192 THR A O 1
ATOM 1567 N N . PHE A 1 193 ? -9.310 9.751 19.817 1.00 77.06 193 PHE A N 1
ATOM 1568 C CA . PHE A 1 193 ? -10.328 10.729 20.235 1.00 77.06 193 PHE A CA 1
ATOM 1569 C C . PHE A 1 193 ? -11.083 10.399 21.540 1.00 77.06 193 PHE A C 1
ATOM 1571 O O . PHE A 1 193 ? -12.242 10.793 21.724 1.00 77.06 193 PHE A O 1
ATOM 1578 N N . SER A 1 194 ? -10.476 9.659 22.475 1.00 80.44 194 SER A N 1
ATOM 1579 C CA . SER A 1 194 ? -11.108 9.421 23.780 1.00 80.44 194 SER A CA 1
ATOM 1580 C C . SER A 1 194 ? -11.198 10.706 24.598 1.00 80.44 194 SER A C 1
ATOM 1582 O O . SER A 1 194 ? -10.178 11.324 24.899 1.00 80.44 194 SER A O 1
ATOM 1584 N N . ARG A 1 195 ? -12.397 11.036 25.093 1.00 82.81 195 ARG A N 1
ATOM 1585 C CA . ARG A 1 195 ? -12.653 12.238 25.917 1.00 82.81 195 ARG A CA 1
ATOM 1586 C C . ARG A 1 195 ? -11.825 12.324 27.204 1.00 82.81 195 ARG A C 1
ATOM 1588 O O . ARG A 1 195 ? -11.728 13.379 27.816 1.00 82.81 195 ARG A O 1
ATOM 1595 N N . ASP A 1 196 ? -11.301 11.193 27.669 1.00 81.62 196 ASP A N 1
ATOM 1596 C CA . ASP A 1 196 ? -10.488 11.067 28.885 1.00 81.62 196 ASP A CA 1
ATOM 1597 C C . ASP A 1 196 ? -9.051 10.579 28.601 1.00 81.62 196 ASP A C 1
ATOM 1599 O O . ASP A 1 196 ? -8.300 10.301 29.540 1.00 81.62 196 ASP A O 1
ATOM 1603 N N . GLY A 1 197 ? -8.692 10.390 27.322 1.00 74.19 197 GLY A N 1
ATOM 1604 C CA . GLY A 1 197 ? -7.414 9.823 26.870 1.00 74.19 197 GLY A CA 1
ATOM 1605 C C . GLY A 1 197 ? -7.133 8.375 27.311 1.00 74.19 197 GLY A C 1
ATOM 1606 O O . GLY A 1 197 ? -6.021 7.871 27.139 1.00 74.19 197 GLY A O 1
ATOM 1607 N N . ARG A 1 198 ? -8.093 7.681 27.939 1.00 80.00 198 ARG A N 1
ATOM 1608 C CA . ARG A 1 198 ? -7.888 6.367 28.580 1.00 80.00 198 ARG A CA 1
ATOM 1609 C C . ARG A 1 198 ? -8.875 5.311 28.115 1.00 80.00 198 ARG A C 1
ATOM 1611 O O . ARG A 1 198 ? -8.460 4.168 27.889 1.00 80.00 198 ARG A O 1
ATOM 1618 N N . SER A 1 199 ? -10.145 5.679 28.039 1.00 82.88 199 SER A N 1
ATOM 1619 C CA . SER A 1 199 ? -11.249 4.828 27.629 1.00 82.88 199 SER A CA 1
ATOM 1620 C C . SER A 1 199 ? -11.117 4.433 26.164 1.00 82.88 199 SER A C 1
ATOM 1622 O O . SER A 1 199 ? -10.531 5.139 25.350 1.00 82.88 199 SER A O 1
ATOM 1624 N N . LYS A 1 200 ? -11.635 3.251 25.824 1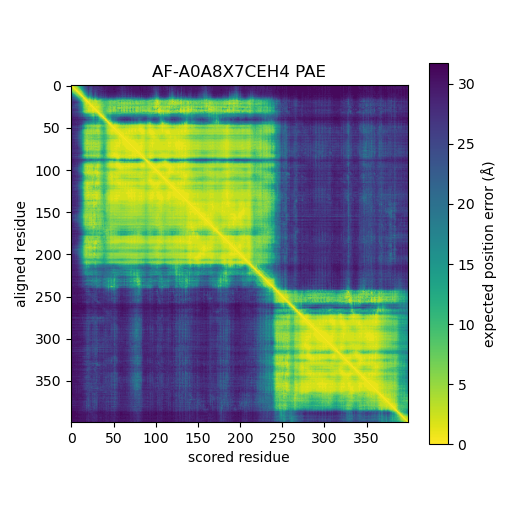.00 88.19 200 LYS A N 1
ATOM 1625 C CA . LYS A 1 200 ? -11.687 2.831 24.425 1.00 88.19 200 LYS A CA 1
ATOM 1626 C C . LYS A 1 200 ? -12.848 3.542 23.735 1.00 88.19 200 LYS A C 1
ATOM 1628 O O . LYS A 1 200 ? -13.978 3.423 24.210 1.00 88.19 200 LYS A O 1
ATOM 1633 N N . THR A 1 201 ? -12.597 4.219 22.626 1.00 83.06 201 THR A N 1
ATOM 1634 C CA . THR A 1 201 ? -13.618 4.760 21.720 1.00 83.06 201 THR A CA 1
ATOM 1635 C C . THR A 1 201 ? -14.142 3.695 20.773 1.00 83.06 201 THR A C 1
ATOM 1637 O O . THR A 1 201 ? -15.299 3.756 20.367 1.00 83.06 201 THR A O 1
ATOM 1640 N N . MET A 1 202 ? -13.359 2.648 20.504 1.00 88.75 202 MET A N 1
ATOM 1641 C CA . MET A 1 202 ? -13.809 1.507 19.713 1.00 88.75 202 MET A CA 1
ATOM 1642 C C . MET A 1 202 ? -13.106 0.197 20.076 1.00 88.75 202 MET A C 1
ATOM 1644 O O . MET A 1 202 ? -12.079 0.177 20.755 1.00 88.75 202 MET A O 1
ATOM 1648 N N . LYS A 1 203 ? -13.683 -0.928 19.645 1.00 91.44 203 LYS A N 1
ATOM 1649 C CA . LYS A 1 203 ? -13.060 -2.257 19.729 1.00 91.44 203 LYS A CA 1
ATOM 1650 C C . LYS A 1 203 ? -13.417 -3.124 18.526 1.00 91.44 203 LYS A C 1
ATOM 1652 O O . LYS A 1 203 ? -14.483 -2.955 17.935 1.00 91.44 203 LYS A O 1
ATOM 1657 N N . SER A 1 204 ? -12.591 -4.130 18.251 1.00 90.00 204 SER A N 1
ATOM 1658 C CA . SER A 1 204 ? -12.961 -5.208 17.333 1.00 90.00 204 SER A CA 1
ATOM 1659 C C . SER A 1 204 ? -14.088 -6.075 17.912 1.00 90.00 204 SER A C 1
ATOM 1661 O O . SER A 1 204 ? -14.126 -6.361 19.116 1.00 90.00 204 SER A O 1
ATOM 1663 N N . LYS A 1 205 ? -15.011 -6.516 17.051 1.00 90.12 205 LYS A N 1
ATOM 1664 C CA . LYS A 1 205 ? -15.974 -7.585 17.358 1.00 90.12 205 LYS A CA 1
ATOM 1665 C C . LYS A 1 205 ? -15.325 -8.973 17.314 1.00 90.12 205 LYS A C 1
ATOM 1667 O O . LYS A 1 205 ? -15.817 -9.893 17.969 1.00 90.12 205 LYS A O 1
ATOM 1672 N N . LYS A 1 206 ? -14.210 -9.127 16.594 1.00 87.88 206 LYS A N 1
ATOM 1673 C CA . LYS A 1 206 ? -13.430 -10.366 16.536 1.00 87.88 206 LYS A CA 1
ATOM 1674 C C . LYS A 1 206 ? -12.610 -10.521 17.820 1.00 87.88 206 LYS A C 1
ATOM 1676 O O . LYS A 1 206 ? -11.882 -9.619 18.232 1.00 87.88 206 LYS A O 1
ATOM 1681 N N . LYS A 1 207 ? -12.734 -11.676 18.482 1.00 86.06 207 LYS A N 1
ATOM 1682 C CA . LYS A 1 207 ? -11.990 -11.964 19.720 1.00 86.06 207 LYS A CA 1
ATOM 1683 C C . LYS A 1 207 ? -10.486 -12.022 19.442 1.00 86.06 207 LYS A C 1
ATOM 1685 O O . LYS A 1 207 ? -10.070 -12.563 18.426 1.00 86.06 207 LYS A O 1
ATOM 1690 N N . GLY A 1 208 ? -9.691 -11.503 20.376 1.00 82.81 208 GLY A N 1
ATOM 1691 C CA . GLY A 1 208 ? -8.226 -11.541 20.311 1.00 82.81 208 GLY A CA 1
ATOM 1692 C C . GLY A 1 208 ? -7.585 -10.431 19.475 1.00 82.81 208 GLY A C 1
ATOM 1693 O O . GLY A 1 208 ? -6.374 -10.271 19.546 1.00 82.81 208 GLY A O 1
ATOM 1694 N N . ILE A 1 209 ? -8.372 -9.631 18.749 1.00 80.75 209 ILE A N 1
ATOM 1695 C CA . ILE A 1 209 ? -7.862 -8.503 17.964 1.00 80.75 209 ILE A CA 1
ATOM 1696 C C . ILE A 1 209 ? -7.848 -7.231 18.809 1.00 80.75 209 ILE A C 1
ATOM 1698 O O . ILE A 1 209 ? -8.852 -6.871 19.432 1.00 80.75 209 ILE A O 1
ATOM 1702 N N . ARG A 1 210 ? -6.711 -6.534 18.796 1.00 81.25 210 ARG A N 1
ATOM 1703 C CA . ARG A 1 210 ? -6.525 -5.230 19.434 1.00 81.25 210 ARG A CA 1
ATOM 1704 C C . ARG A 1 210 ? -6.228 -4.192 18.358 1.00 81.25 210 ARG A C 1
ATOM 1706 O O . ARG A 1 210 ? -5.289 -4.380 17.599 1.00 81.25 210 ARG A O 1
ATOM 1713 N N . LEU A 1 211 ? -6.993 -3.101 18.327 1.00 79.31 211 LEU A N 1
ATOM 1714 C CA . LEU A 1 211 ? -6.757 -2.011 17.373 1.00 79.31 211 LEU A CA 1
ATOM 1715 C C . LEU A 1 211 ? -5.637 -1.117 17.908 1.00 79.31 211 LEU A C 1
ATOM 1717 O O . LEU A 1 211 ? -5.732 -0.541 18.998 1.00 79.31 211 LEU A O 1
ATOM 1721 N N . LEU A 1 212 ? -4.540 -1.083 17.172 1.00 70.94 212 LEU A N 1
ATOM 1722 C CA . LEU A 1 212 ? -3.314 -0.407 17.564 1.00 70.94 212 LEU A CA 1
ATOM 1723 C C . LEU A 1 212 ? -3.339 1.053 17.109 1.00 70.94 212 LEU A C 1
ATOM 1725 O O . LEU A 1 212 ? -4.091 1.419 16.213 1.00 70.94 212 LEU A O 1
ATOM 1729 N N . ASP A 1 213 ? -2.567 1.901 17.772 1.00 62.75 213 ASP A N 1
ATOM 1730 C CA . ASP A 1 213 ? -2.465 3.303 17.376 1.00 62.75 213 ASP A CA 1
ATOM 1731 C C . ASP A 1 213 ? -1.338 3.435 16.347 1.00 62.75 213 ASP A C 1
ATOM 1733 O O . ASP A 1 213 ? -0.248 2.884 16.546 1.00 62.75 213 ASP A O 1
ATOM 1737 N N . SER A 1 214 ? -1.593 4.143 15.247 1.00 51.78 214 SER A N 1
ATOM 1738 C CA . SER A 1 214 ? -0.598 4.389 14.204 1.00 51.78 214 SER A CA 1
ATOM 1739 C C . SER A 1 214 ? 0.595 5.199 14.714 1.00 51.78 214 SER A C 1
ATOM 1741 O O . SER A 1 214 ? 1.639 5.136 14.084 1.00 51.78 214 SER A O 1
ATOM 1743 N N . THR A 1 215 ? 0.526 5.866 15.873 1.00 50.44 215 THR A N 1
ATOM 1744 C CA . THR A 1 215 ? 1.655 6.608 16.478 1.00 50.44 215 THR A CA 1
ATOM 1745 C C . THR A 1 215 ? 2.706 5.739 17.186 1.00 50.44 215 THR A C 1
ATOM 1747 O O . THR A 1 215 ? 3.773 6.232 17.557 1.00 50.44 215 THR A O 1
ATOM 1750 N N . VAL A 1 216 ? 2.461 4.438 17.393 1.00 52.88 216 VAL A N 1
ATOM 1751 C CA . VAL A 1 216 ? 3.405 3.573 18.122 1.00 52.88 216 VAL A CA 1
ATOM 1752 C C . VAL A 1 216 ? 4.376 2.890 17.151 1.00 52.88 216 VAL A C 1
ATOM 1754 O O . VAL A 1 216 ? 4.021 1.926 16.479 1.00 52.88 216 VAL A O 1
ATOM 1757 N N . LEU A 1 217 ? 5.642 3.327 17.147 1.00 39.97 217 LEU A N 1
ATOM 1758 C CA . LEU A 1 217 ? 6.732 2.850 16.266 1.00 39.97 217 LEU A CA 1
ATOM 1759 C C . LEU A 1 217 ? 6.833 1.317 16.103 1.00 39.97 217 LEU A C 1
ATOM 1761 O O . LEU A 1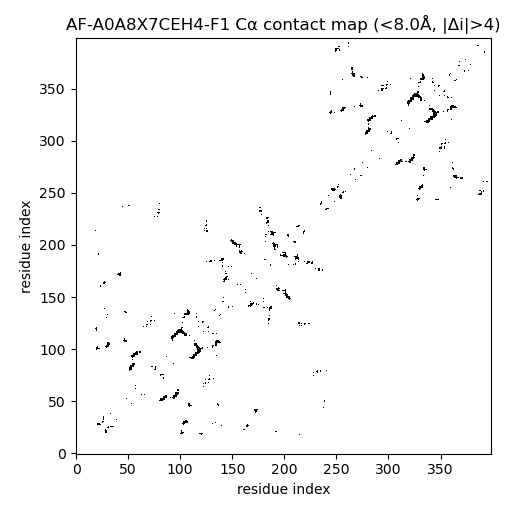 217 ? 6.992 0.816 14.996 1.00 39.97 217 LEU A O 1
ATOM 1765 N N . CYS A 1 218 ? 6.708 0.541 17.186 1.00 32.53 218 CYS A N 1
ATOM 1766 C CA . CYS A 1 218 ? 6.779 -0.930 17.121 1.00 32.53 218 CYS A CA 1
ATOM 1767 C C . CYS A 1 218 ? 5.543 -1.566 16.450 1.00 32.53 218 CYS A C 1
ATOM 1769 O O . CYS A 1 218 ? 5.617 -2.677 15.934 1.00 32.53 218 CYS A O 1
ATOM 1771 N N . GLN A 1 219 ? 4.410 -0.864 16.452 1.00 46.53 219 GLN A N 1
ATOM 1772 C CA . GLN A 1 219 ? 3.128 -1.332 15.922 1.00 46.53 219 GLN A CA 1
ATOM 1773 C C . GLN A 1 219 ? 2.967 -0.964 14.441 1.00 46.53 219 GLN A C 1
ATOM 1775 O O . GLN A 1 219 ? 2.325 -1.707 13.702 1.00 46.53 219 GLN A O 1
ATOM 1780 N N . GLN A 1 220 ? 3.628 0.107 13.985 1.00 48.19 220 GLN A N 1
ATOM 1781 C CA . GLN A 1 220 ? 3.717 0.467 12.566 1.00 48.19 220 GLN A CA 1
ATOM 1782 C C . GLN A 1 220 ? 4.346 -0.658 11.732 1.00 48.19 220 GLN A C 1
ATOM 1784 O O . GLN A 1 220 ? 3.809 -1.003 10.688 1.00 48.19 220 GLN A O 1
ATOM 1789 N N . ALA A 1 221 ? 5.413 -1.303 12.220 1.00 37.22 221 ALA A N 1
ATOM 1790 C CA . ALA A 1 221 ? 6.086 -2.399 11.510 1.00 37.22 221 ALA A CA 1
ATOM 1791 C C . ALA A 1 221 ? 5.174 -3.610 11.208 1.00 37.22 221 ALA A C 1
ATOM 1793 O O . ALA A 1 221 ? 5.320 -4.228 10.159 1.00 37.22 221 ALA A O 1
ATOM 1794 N N . LEU A 1 222 ? 4.224 -3.927 12.100 1.00 43.50 222 LEU A N 1
ATOM 1795 C CA . LEU A 1 222 ? 3.234 -4.998 11.900 1.00 43.50 222 LEU A CA 1
ATOM 1796 C C . LEU A 1 222 ? 2.163 -4.608 10.871 1.00 43.50 222 LEU A C 1
ATOM 1798 O O . LEU A 1 222 ? 1.784 -5.427 10.044 1.00 43.50 222 LEU A O 1
ATOM 1802 N N . ARG A 1 223 ? 1.700 -3.352 10.899 1.00 54.69 223 ARG A N 1
ATOM 1803 C CA . ARG A 1 223 ? 0.663 -2.845 9.981 1.00 54.69 223 ARG A CA 1
ATOM 1804 C C . ARG A 1 223 ? 1.158 -2.671 8.552 1.00 54.69 223 ARG A C 1
ATOM 1806 O O . ARG A 1 223 ? 0.414 -2.899 7.604 1.00 54.69 223 ARG A O 1
ATOM 1813 N N . LEU A 1 224 ? 2.425 -2.297 8.400 1.00 52.22 224 LEU A N 1
ATOM 1814 C CA . LEU A 1 224 ? 3.044 -2.093 7.094 1.00 52.22 224 LEU A CA 1
ATOM 1815 C C . LEU A 1 224 ? 3.025 -3.372 6.251 1.00 52.22 224 LEU A C 1
ATOM 1817 O O . LEU A 1 224 ? 2.674 -3.292 5.086 1.00 52.22 224 LEU A O 1
ATOM 1821 N N . GLN A 1 225 ? 3.248 -4.552 6.843 1.00 47.00 225 GLN A N 1
ATOM 1822 C CA . GLN A 1 225 ? 3.161 -5.825 6.108 1.00 47.00 225 GLN A CA 1
ATOM 1823 C C . GLN A 1 225 ? 1.769 -6.118 5.512 1.00 47.00 225 GLN A C 1
ATOM 1825 O O . GLN A 1 225 ? 1.684 -6.879 4.553 1.00 47.00 225 GLN A O 1
ATOM 1830 N N . HIS A 1 226 ? 0.684 -5.572 6.077 1.00 47.03 226 HIS A N 1
ATOM 1831 C CA . HIS A 1 226 ? -0.697 -5.895 5.681 1.00 47.03 226 HIS A CA 1
ATOM 1832 C C . HIS A 1 226 ? -1.347 -4.796 4.823 1.00 47.03 226 HIS A C 1
ATOM 1834 O O . HIS A 1 226 ? -2.097 -5.109 3.898 1.00 47.03 226 HIS A O 1
ATOM 1840 N N . ALA A 1 227 ? -0.996 -3.523 5.054 1.00 45.09 227 ALA A N 1
ATOM 1841 C CA . ALA A 1 227 ? -1.423 -2.393 4.219 1.00 45.09 227 ALA A CA 1
ATOM 1842 C C . ALA A 1 227 ? -1.032 -2.565 2.732 1.00 45.09 227 ALA A C 1
ATOM 1844 O O . ALA A 1 227 ? -1.709 -2.051 1.838 1.00 45.09 227 ALA A O 1
ATOM 1845 N N . ASP A 1 228 ? 0.026 -3.340 2.482 1.00 49.41 228 ASP A N 1
ATOM 1846 C CA . ASP A 1 228 ? 0.584 -3.678 1.172 1.00 49.41 228 ASP A CA 1
ATOM 1847 C C . ASP A 1 228 ? -0.416 -4.363 0.225 1.00 49.41 228 ASP A C 1
ATOM 1849 O O . ASP A 1 228 ? -0.454 -4.045 -0.964 1.00 49.41 228 ASP A O 1
ATOM 1853 N N . LEU A 1 229 ? -1.255 -5.270 0.739 1.00 47.97 229 LEU A N 1
ATOM 1854 C CA . LEU A 1 229 ? -2.175 -6.067 -0.084 1.00 47.97 229 LEU A CA 1
ATOM 1855 C C . LEU A 1 229 ? -3.346 -5.229 -0.613 1.00 47.97 229 LEU A C 1
ATOM 1857 O O . LEU A 1 229 ? -3.785 -5.399 -1.747 1.00 47.97 229 LEU A O 1
ATOM 1861 N N . HIS A 1 230 ? -3.838 -4.278 0.178 1.00 52.38 230 HIS A N 1
ATOM 1862 C CA . HIS A 1 230 ? -5.078 -3.569 -0.139 1.00 52.38 230 HIS A CA 1
ATOM 1863 C C . HIS A 1 230 ? -4.881 -2.324 -0.995 1.00 52.38 230 HIS A C 1
ATOM 1865 O O . HIS A 1 230 ? -5.730 -2.033 -1.843 1.00 52.38 230 HIS A O 1
ATOM 1871 N N . ILE A 1 231 ? -3.746 -1.626 -0.843 1.00 52.41 231 ILE A N 1
ATOM 1872 C CA . ILE A 1 231 ? -3.364 -0.590 -1.809 1.00 52.41 231 ILE A CA 1
ATOM 1873 C C . ILE A 1 231 ? -3.221 -1.243 -3.186 1.00 52.41 231 ILE A C 1
ATOM 1875 O O . ILE A 1 231 ? -3.775 -0.750 -4.164 1.00 52.41 231 ILE A O 1
ATOM 1879 N N . PHE A 1 232 ? -2.560 -2.396 -3.252 1.00 47.53 232 PHE A N 1
ATOM 1880 C CA . PHE A 1 232 ? -2.377 -3.146 -4.485 1.00 47.53 232 PHE A CA 1
ATOM 1881 C C . PHE A 1 232 ? -3.705 -3.604 -5.129 1.00 47.53 232 PHE A C 1
ATOM 1883 O O . PHE A 1 232 ? -3.956 -3.289 -6.295 1.00 47.53 232 PHE A O 1
ATOM 1890 N N . GLU A 1 233 ? -4.599 -4.259 -4.378 1.00 47.91 233 GLU A N 1
ATOM 1891 C CA . GLU A 1 233 ? -5.908 -4.730 -4.874 1.00 47.91 233 GLU A CA 1
ATOM 1892 C C . GLU A 1 233 ? -6.808 -3.589 -5.389 1.00 47.91 233 GLU A C 1
ATOM 1894 O O . GLU A 1 233 ? -7.455 -3.715 -6.435 1.00 47.91 233 GLU A O 1
ATOM 1899 N N . PHE A 1 234 ? -6.830 -2.444 -4.695 1.00 49.16 234 PHE A N 1
ATOM 1900 C CA . PHE A 1 234 ? -7.564 -1.256 -5.141 1.00 49.16 234 PHE A CA 1
ATOM 1901 C C . PHE A 1 234 ? -6.991 -0.687 -6.439 1.00 49.16 234 PHE A C 1
ATOM 1903 O O . PHE A 1 234 ? -7.757 -0.299 -7.319 1.00 49.16 234 PHE A O 1
ATOM 1910 N N . LEU A 1 235 ? -5.665 -0.659 -6.597 1.00 44.81 235 LEU A N 1
ATOM 1911 C CA . LEU A 1 235 ? -5.029 -0.132 -7.804 1.00 44.81 235 LEU A CA 1
ATOM 1912 C C . LEU A 1 235 ? -5.318 -0.992 -9.043 1.00 44.81 235 LEU A C 1
ATOM 1914 O O . LEU A 1 235 ? -5.574 -0.457 -10.125 1.00 44.81 235 LEU A O 1
ATOM 1918 N N . VAL A 1 236 ? -5.351 -2.316 -8.872 1.00 40.25 236 VAL A N 1
ATOM 1919 C CA . VAL A 1 236 ? -5.776 -3.265 -9.912 1.00 40.25 236 VAL A CA 1
ATOM 1920 C C . VAL A 1 236 ? -7.234 -3.006 -10.312 1.00 40.25 236 VAL A C 1
ATOM 1922 O O . VAL A 1 236 ? -7.540 -2.903 -11.500 1.00 40.25 236 VAL A O 1
ATOM 1925 N N . ALA A 1 237 ? -8.129 -2.824 -9.336 1.00 41.66 237 ALA A N 1
ATOM 1926 C CA . ALA A 1 237 ? -9.553 -2.596 -9.583 1.00 41.66 237 ALA A CA 1
ATOM 1927 C C . ALA A 1 237 ? -9.877 -1.200 -10.156 1.00 41.66 237 ALA A C 1
ATOM 1929 O O . ALA A 1 237 ? -10.790 -1.071 -10.971 1.00 41.66 237 ALA A O 1
ATOM 1930 N N . ALA A 1 238 ? -9.158 -0.155 -9.737 1.00 40.53 238 ALA A N 1
ATOM 1931 C CA . ALA A 1 238 ? -9.456 1.234 -10.092 1.00 40.53 238 ALA A CA 1
ATOM 1932 C C . ALA A 1 238 ? -8.728 1.731 -11.355 1.00 40.53 238 ALA A C 1
ATOM 1934 O O . ALA A 1 238 ? -9.233 2.637 -12.012 1.00 40.53 238 ALA A O 1
ATOM 1935 N N . TRP A 1 239 ? -7.594 1.134 -11.743 1.00 41.28 239 TRP A N 1
ATOM 1936 C CA . TRP A 1 239 ? -6.857 1.522 -12.959 1.00 41.28 239 TRP A CA 1
ATOM 1937 C C . TRP A 1 239 ? -6.681 0.385 -13.980 1.00 41.28 239 TRP A C 1
ATOM 1939 O O . TRP A 1 239 ? -6.070 0.604 -15.025 1.00 41.28 239 TRP A O 1
ATOM 1949 N N . GLY A 1 240 ? -7.216 -0.816 -13.725 1.00 39.22 240 GLY A N 1
ATOM 1950 C CA . GLY A 1 240 ? -7.176 -1.928 -14.683 1.00 39.22 240 GLY A CA 1
ATOM 1951 C C . GLY A 1 240 ? -5.763 -2.431 -14.998 1.00 39.22 240 GLY A C 1
ATOM 1952 O O . GLY A 1 240 ? -5.526 -2.953 -16.088 1.00 39.22 240 GLY A O 1
ATOM 1953 N N . PHE A 1 241 ? -4.815 -2.244 -14.074 1.00 38.84 241 PHE A N 1
ATOM 1954 C CA . PHE A 1 241 ? -3.455 -2.763 -14.218 1.00 38.84 241 PHE A CA 1
ATOM 1955 C C . PHE A 1 241 ? -3.447 -4.303 -14.154 1.00 38.84 241 PHE A C 1
ATOM 1957 O O . PHE A 1 241 ? -4.296 -4.892 -13.480 1.00 38.84 241 PHE A O 1
ATOM 1964 N N . PRO A 1 242 ? -2.525 -4.977 -14.870 1.00 35.44 242 PRO A N 1
ATOM 1965 C CA . PRO A 1 242 ? -2.444 -6.436 -14.867 1.00 35.44 242 PRO A CA 1
ATOM 1966 C C . PRO A 1 242 ? -2.199 -6.972 -13.447 1.00 35.44 242 PRO A C 1
ATOM 1968 O O . PRO A 1 242 ? -1.571 -6.301 -12.628 1.00 35.44 242 PRO A O 1
ATOM 1971 N N . ARG A 1 243 ? -2.728 -8.175 -13.170 1.00 46.88 243 ARG A N 1
ATOM 1972 C CA . ARG A 1 243 ? -2.592 -8.897 -11.889 1.00 46.88 243 ARG A CA 1
ATOM 1973 C C . ARG A 1 243 ? -1.129 -8.959 -11.443 1.00 46.88 243 ARG A C 1
ATOM 1975 O O . ARG A 1 243 ? -0.237 -8.911 -12.290 1.00 46.88 243 ARG A O 1
ATOM 1982 N N . ASN A 1 244 ? -0.909 -9.105 -10.131 1.00 51.06 244 ASN A N 1
ATOM 1983 C CA . ASN A 1 244 ? 0.412 -9.366 -9.556 1.00 51.06 244 ASN A CA 1
ATOM 1984 C C . ASN A 1 244 ? 1.116 -10.428 -10.411 1.00 51.06 244 ASN A C 1
ATOM 1986 O O . ASN A 1 244 ? 0.545 -11.506 -10.593 1.00 51.06 244 ASN A O 1
ATOM 1990 N N . PRO A 1 245 ? 2.304 -10.149 -10.971 1.00 48.50 245 PRO A N 1
ATOM 1991 C CA . PRO A 1 245 ? 2.986 -11.116 -11.820 1.00 48.50 245 PRO A CA 1
ATOM 1992 C C . PRO A 1 245 ? 3.332 -12.419 -11.076 1.00 48.50 245 PRO A C 1
ATOM 1994 O O . PRO A 1 245 ? 3.615 -13.403 -11.750 1.00 48.50 245 PRO A O 1
ATOM 1997 N N . MET A 1 246 ? 3.264 -12.425 -9.736 1.00 47.56 246 MET A N 1
ATOM 1998 C CA . MET A 1 246 ? 3.423 -13.585 -8.848 1.00 47.56 246 MET A CA 1
ATOM 1999 C C . MET A 1 246 ? 2.118 -14.365 -8.572 1.00 47.56 246 MET A C 1
ATOM 2001 O O . MET A 1 246 ? 2.143 -15.431 -7.971 1.00 47.56 246 MET A O 1
ATOM 2005 N N . GLU A 1 247 ? 0.952 -13.839 -8.961 1.00 57.53 247 GLU A N 1
ATOM 2006 C CA . GLU A 1 247 ? -0.363 -14.447 -8.692 1.00 57.53 247 GLU A CA 1
ATOM 2007 C C . GLU A 1 247 ? -1.003 -14.944 -9.991 1.00 57.53 247 GLU A C 1
ATOM 2009 O O . GLU A 1 247 ? -2.039 -14.449 -10.456 1.00 57.53 247 GLU A O 1
ATOM 2014 N N . ASN A 1 248 ? -0.366 -15.937 -10.608 1.00 55.09 248 ASN A N 1
ATOM 2015 C CA . ASN A 1 248 ? -0.874 -16.575 -11.810 1.00 55.09 248 ASN A CA 1
ATOM 2016 C C . ASN A 1 248 ? -1.841 -17.726 -11.453 1.00 55.09 248 ASN A C 1
ATOM 2018 O O . ASN A 1 248 ? -1.407 -18.751 -10.924 1.00 55.09 248 ASN A O 1
ATOM 2022 N N . PRO A 1 249 ? -3.148 -17.609 -11.758 1.00 55.31 249 PRO A N 1
ATOM 2023 C CA . PRO A 1 249 ? -4.138 -18.628 -11.399 1.00 55.31 249 PRO A CA 1
ATOM 2024 C C . PRO A 1 249 ? -3.916 -19.968 -12.110 1.00 55.31 249 PRO A C 1
ATOM 2026 O O . PRO A 1 249 ? -4.422 -20.977 -11.634 1.00 55.31 249 PRO A O 1
ATOM 2029 N N . ASP A 1 250 ? -3.184 -19.982 -13.228 1.00 58.66 250 ASP A N 1
ATOM 2030 C CA . ASP A 1 250 ? -2.912 -21.185 -14.017 1.00 58.66 250 ASP A CA 1
ATOM 2031 C C . ASP A 1 250 ? -1.663 -21.939 -13.517 1.00 58.66 250 ASP A C 1
ATOM 2033 O O . ASP A 1 250 ? -1.316 -22.997 -14.047 1.00 58.66 250 ASP A O 1
ATOM 2037 N N . LEU A 1 251 ? -0.971 -21.401 -12.504 1.00 53.78 251 LEU A N 1
ATOM 2038 C CA . LEU A 1 251 ? 0.229 -21.977 -11.900 1.00 53.78 251 LE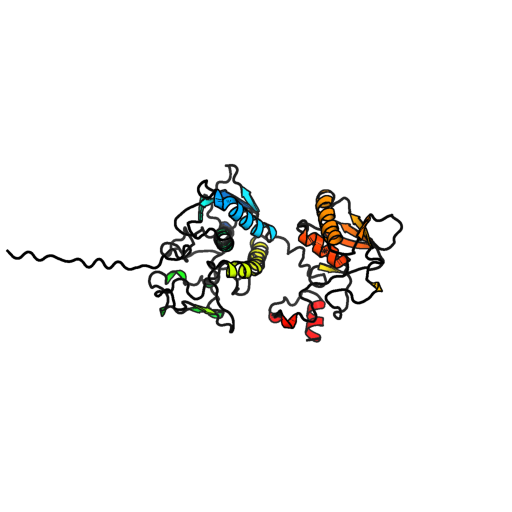U A CA 1
ATOM 2039 C C . LEU A 1 251 ? -0.059 -22.517 -10.496 1.00 53.78 251 LEU A C 1
ATOM 2041 O O . LEU A 1 251 ? -1.000 -22.098 -9.814 1.00 53.78 251 LEU A O 1
ATOM 2045 N N . PHE A 1 252 ? 0.763 -23.466 -10.043 1.00 55.81 252 PHE A N 1
ATOM 2046 C CA . PHE A 1 252 ? 0.681 -23.946 -8.667 1.00 55.81 252 PHE A CA 1
ATOM 2047 C C . PHE A 1 252 ? 1.100 -22.806 -7.736 1.00 55.81 252 PHE A C 1
ATOM 2049 O O . PHE A 1 252 ? 2.181 -22.251 -7.901 1.00 55.81 252 PHE A O 1
ATOM 2056 N N . GLN A 1 253 ? 0.228 -22.444 -6.790 1.00 58.72 253 GLN A N 1
ATOM 2057 C CA . GLN A 1 253 ? 0.452 -21.372 -5.807 1.00 58.72 253 GLN A CA 1
ATOM 2058 C C . GLN A 1 253 ? 0.757 -19.977 -6.371 1.00 58.72 253 GLN A C 1
ATOM 2060 O O . GLN A 1 253 ? 1.120 -19.090 -5.607 1.00 58.72 253 GLN A O 1
ATOM 2065 N N . GLY A 1 254 ? 0.515 -19.759 -7.664 1.00 55.91 254 GLY A N 1
ATOM 2066 C CA . GLY A 1 254 ? 0.704 -18.465 -8.318 1.00 55.91 254 GLY A CA 1
ATOM 2067 C C . GLY A 1 254 ? 1.947 -18.371 -9.204 1.00 55.91 254 GLY A C 1
ATOM 2068 O O . GLY A 1 254 ? 1.947 -17.569 -10.131 1.00 55.91 254 GLY A O 1
ATOM 2069 N N . ASP A 1 255 ? 2.962 -19.208 -8.995 1.00 50.78 255 ASP A N 1
ATOM 2070 C CA . ASP A 1 255 ? 4.308 -19.001 -9.562 1.00 50.78 255 ASP A CA 1
ATOM 2071 C C . ASP A 1 255 ? 5.142 -20.294 -9.748 1.00 50.78 255 ASP A C 1
ATOM 2073 O O . ASP A 1 255 ? 6.263 -20.246 -10.261 1.00 50.78 255 ASP A O 1
ATOM 2077 N N . ILE A 1 256 ? 4.615 -21.481 -9.410 1.00 55.72 256 ILE A N 1
ATOM 2078 C CA . ILE A 1 256 ? 5.345 -22.756 -9.528 1.00 55.72 256 ILE A CA 1
ATOM 2079 C C . ILE A 1 256 ? 4.832 -23.625 -10.691 1.00 55.72 256 ILE A C 1
ATOM 2081 O O . ILE A 1 256 ? 3.638 -23.897 -10.839 1.00 55.72 256 ILE A O 1
ATOM 2085 N N . LEU A 1 257 ? 5.770 -24.151 -11.491 1.00 68.06 257 LEU A N 1
ATOM 2086 C CA . LEU A 1 257 ? 5.525 -25.111 -12.578 1.00 68.06 257 LEU A CA 1
ATOM 2087 C C . LEU A 1 257 ? 5.985 -26.545 -12.252 1.00 68.06 257 LEU A C 1
ATOM 2089 O O . LEU A 1 257 ? 7.050 -26.776 -11.670 1.00 68.06 257 LEU A O 1
ATOM 2093 N N . GLY A 1 258 ? 5.228 -27.531 -12.753 1.00 55.81 258 GLY A N 1
ATOM 2094 C CA . GLY A 1 258 ? 5.641 -28.941 -12.802 1.00 55.81 258 GLY A CA 1
ATOM 2095 C C . GLY A 1 258 ? 5.444 -29.734 -11.503 1.00 55.81 258 GLY A C 1
ATOM 2096 O O . GLY A 1 258 ? 6.277 -30.590 -11.183 1.00 55.81 258 GLY A O 1
ATOM 2097 N N . ILE A 1 259 ? 4.375 -29.445 -10.756 1.00 53.97 259 ILE A N 1
ATOM 2098 C CA . ILE A 1 259 ? 3.919 -30.214 -9.589 1.00 53.97 259 ILE A CA 1
ATOM 2099 C C . ILE A 1 259 ? 2.463 -30.630 -9.832 1.00 53.97 259 ILE A C 1
ATOM 2101 O O . ILE A 1 259 ? 1.626 -29.775 -10.092 1.00 53.97 259 ILE A O 1
ATOM 2105 N N . GLU A 1 260 ? 2.180 -31.933 -9.759 1.00 45.69 260 GLU A N 1
ATOM 2106 C CA . GLU A 1 260 ? 0.837 -32.517 -9.948 1.00 45.69 260 GLU A CA 1
ATOM 2107 C C . GLU A 1 260 ? 0.290 -33.171 -8.657 1.00 45.69 260 GLU A C 1
ATOM 2109 O O . GLU A 1 260 ? -0.770 -33.781 -8.691 1.00 45.69 260 GLU A O 1
ATOM 2114 N N . SER A 1 261 ? 0.998 -33.090 -7.516 1.00 45.12 261 SER A N 1
ATOM 2115 C CA . SER A 1 261 ? 0.556 -33.705 -6.250 1.00 45.12 261 SER A CA 1
ATOM 2116 C C . SER A 1 261 ? 1.028 -32.949 -5.003 1.00 45.12 261 SER A C 1
ATOM 2118 O O . SER A 1 261 ? 2.184 -32.538 -4.922 1.00 45.12 261 SER A O 1
ATOM 2120 N N . VAL A 1 262 ? 0.143 -32.856 -4.009 1.00 46.94 262 VAL A N 1
ATOM 2121 C CA . VAL A 1 262 ? 0.157 -31.939 -2.848 1.00 46.94 262 VAL A CA 1
ATOM 2122 C C . VAL A 1 262 ? 1.008 -32.389 -1.640 1.00 46.94 262 VAL A C 1
ATOM 2124 O O . VAL A 1 262 ? 0.928 -31.803 -0.565 1.00 46.94 262 VAL A O 1
ATOM 2127 N N . GLU A 1 263 ? 1.808 -33.449 -1.759 1.00 47.84 263 GLU A N 1
ATOM 2128 C CA . GLU A 1 263 ? 2.405 -34.126 -0.587 1.00 47.84 263 GLU A CA 1
ATOM 2129 C C . GLU A 1 263 ? 3.781 -33.587 -0.152 1.00 47.84 263 GLU A C 1
ATOM 2131 O O . GLU A 1 263 ? 4.416 -34.128 0.760 1.00 47.84 263 GLU A O 1
ATOM 2136 N N . ASP A 1 264 ? 4.257 -32.517 -0.779 1.00 41.47 264 ASP A N 1
ATOM 2137 C CA . ASP A 1 264 ? 5.636 -32.075 -0.641 1.00 41.47 264 ASP A CA 1
ATOM 2138 C C . ASP A 1 264 ? 5.810 -30.853 0.286 1.00 41.47 264 ASP A C 1
ATOM 2140 O O . ASP A 1 264 ? 5.014 -29.921 0.315 1.00 41.47 264 ASP A O 1
ATOM 2144 N N . ARG A 1 265 ? 6.874 -30.901 1.100 1.00 49.53 265 ARG A N 1
ATOM 2145 C CA . ARG A 1 265 ? 7.239 -29.928 2.153 1.00 49.53 265 ARG A CA 1
ATOM 2146 C C . ARG A 1 265 ? 8.077 -28.768 1.575 1.00 49.53 265 ARG A C 1
ATOM 2148 O O . ARG A 1 265 ? 8.640 -28.934 0.500 1.00 49.53 265 ARG A O 1
ATOM 2155 N N . ASN A 1 266 ? 8.298 -27.692 2.356 1.00 50.19 266 ASN A N 1
ATOM 2156 C CA . ASN A 1 266 ? 9.086 -26.453 2.062 1.00 50.19 266 ASN A CA 1
ATOM 2157 C C . ASN A 1 266 ? 10.347 -26.547 1.197 1.00 50.19 266 ASN A C 1
ATOM 2159 O O . ASN A 1 266 ? 10.864 -25.542 0.723 1.00 50.19 266 ASN A O 1
ATOM 2163 N N . ALA A 1 267 ? 10.954 -27.720 1.110 1.00 54.88 267 ALA A N 1
ATOM 2164 C CA . ALA A 1 267 ? 12.108 -27.961 0.276 1.00 54.88 267 ALA A CA 1
ATOM 2165 C C . ALA A 1 267 ? 12.082 -29.412 -0.184 1.00 54.88 267 ALA A C 1
ATOM 2167 O O . ALA A 1 267 ? 11.685 -30.306 0.567 1.00 54.88 267 ALA A O 1
ATOM 2168 N N . ILE A 1 268 ? 12.582 -29.646 -1.395 1.00 54.69 268 ILE A N 1
ATOM 2169 C CA . ILE A 1 268 ? 12.597 -30.960 -2.035 1.00 54.69 268 ILE A CA 1
ATOM 2170 C C . ILE A 1 268 ? 13.281 -32.010 -1.133 1.00 54.69 268 ILE A C 1
ATOM 2172 O O . ILE A 1 268 ? 14.511 -31.974 -0.933 1.00 54.69 268 ILE A O 1
ATOM 2176 N N . PRO A 1 269 ? 12.525 -33.006 -0.625 1.00 49.97 269 PRO A N 1
ATOM 2177 C CA . PRO A 1 269 ? 13.091 -34.096 0.165 1.00 49.97 269 PRO A CA 1
ATOM 2178 C C . PRO A 1 269 ? 13.769 -35.146 -0.730 1.00 49.97 269 PRO A C 1
ATOM 2180 O O . PRO A 1 269 ? 14.679 -35.847 -0.288 1.00 49.97 269 PRO A O 1
ATOM 2183 N N . ASN A 1 270 ? 13.366 -35.232 -2.003 1.00 56.41 270 ASN A N 1
ATOM 2184 C CA . ASN A 1 270 ? 13.833 -36.226 -2.965 1.00 56.41 270 ASN A CA 1
ATOM 2185 C C . ASN A 1 270 ? 15.191 -35.858 -3.596 1.00 56.41 270 ASN A C 1
ATOM 2187 O O . ASN A 1 270 ? 15.338 -34.839 -4.271 1.00 56.41 270 ASN A O 1
ATOM 2191 N N . ASN A 1 271 ? 16.186 -36.737 -3.457 1.00 60.94 271 ASN A N 1
ATOM 2192 C CA . ASN A 1 271 ? 17.532 -36.518 -3.992 1.00 60.94 271 ASN A CA 1
ATOM 2193 C C . ASN A 1 271 ? 17.593 -36.396 -5.529 1.00 60.94 271 ASN A C 1
ATOM 2195 O O . ASN A 1 271 ? 18.546 -35.809 -6.037 1.00 60.94 271 ASN A O 1
ATOM 2199 N N . THR A 1 272 ? 16.610 -36.906 -6.283 1.00 65.56 272 THR A N 1
ATOM 2200 C CA . THR A 1 272 ? 16.634 -36.865 -7.762 1.00 65.56 272 THR A CA 1
ATOM 2201 C C . THR A 1 272 ? 16.279 -35.498 -8.352 1.00 65.56 272 THR A C 1
ATOM 2203 O O . THR A 1 272 ? 16.721 -35.183 -9.461 1.00 65.56 272 THR A O 1
ATOM 2206 N N . ARG A 1 273 ? 15.532 -34.669 -7.608 1.00 71.81 273 ARG A N 1
ATOM 2207 C CA . ARG A 1 273 ? 15.172 -33.293 -7.994 1.00 71.81 273 ARG A CA 1
ATOM 2208 C C . ARG A 1 273 ? 16.137 -32.238 -7.441 1.00 71.81 273 ARG A C 1
ATOM 2210 O O . ARG A 1 273 ? 15.930 -31.045 -7.639 1.00 71.81 273 ARG A O 1
ATOM 2217 N N . ARG A 1 274 ? 17.219 -32.650 -6.775 1.00 79.81 274 ARG A N 1
ATOM 2218 C CA . ARG A 1 274 ? 18.303 -31.745 -6.370 1.00 79.81 274 ARG A CA 1
ATOM 2219 C C . ARG A 1 274 ? 19.313 -31.593 -7.498 1.00 79.81 274 ARG A C 1
ATOM 2221 O O . ARG A 1 274 ? 19.588 -32.535 -8.243 1.00 79.81 274 ARG A O 1
ATOM 2228 N N . TRP A 1 275 ? 19.895 -30.408 -7.609 1.00 84.19 275 TRP A N 1
ATOM 2229 C CA . TRP A 1 275 ? 20.989 -30.164 -8.541 1.00 84.19 275 TRP A CA 1
ATOM 2230 C C . TRP A 1 275 ? 22.253 -30.914 -8.099 1.00 84.19 275 TRP A C 1
ATOM 2232 O O . TRP A 1 275 ? 22.694 -30.723 -6.961 1.00 84.19 275 TRP A O 1
ATOM 2242 N N . PRO A 1 276 ? 22.838 -31.784 -8.949 1.00 84.75 276 PRO A N 1
ATOM 2243 C CA . PRO A 1 276 ? 24.038 -32.535 -8.596 1.00 84.75 276 PRO A CA 1
ATOM 2244 C C . PRO A 1 276 ? 25.166 -31.607 -8.134 1.00 84.75 276 PRO A C 1
ATOM 2246 O O . PRO A 1 276 ? 25.516 -30.646 -8.814 1.00 84.75 276 PRO A O 1
ATOM 2249 N N . GLY A 1 277 ? 25.706 -31.869 -6.941 1.00 83.44 277 GLY A N 1
ATOM 2250 C CA . GLY A 1 277 ? 26.765 -31.047 -6.343 1.00 83.44 277 GLY A CA 1
ATOM 2251 C C . GLY A 1 277 ? 26.360 -29.606 -6.005 1.00 83.44 277 GLY A C 1
ATOM 2252 O O . GLY A 1 277 ? 27.239 -28.794 -5.739 1.00 83.44 277 GLY A O 1
ATOM 2253 N N . GLY A 1 278 ? 25.064 -29.268 -6.038 1.00 84.12 278 GLY A N 1
ATOM 2254 C CA . GLY A 1 278 ? 24.589 -27.892 -5.866 1.00 84.12 278 GLY A CA 1
ATOM 2255 C C . GLY A 1 278 ? 24.949 -26.968 -7.033 1.00 84.12 278 GLY A C 1
ATOM 2256 O O . GLY A 1 278 ? 24.901 -25.750 -6.877 1.00 84.12 278 GLY A O 1
ATOM 2257 N N . VAL A 1 279 ? 25.330 -27.526 -8.187 1.00 90.75 279 VAL A N 1
ATOM 2258 C CA . VAL A 1 279 ? 25.727 -26.761 -9.372 1.00 90.75 279 VAL A CA 1
ATOM 2259 C C . VAL A 1 279 ? 24.547 -26.646 -10.329 1.00 90.75 279 VAL A C 1
ATOM 2261 O O . VAL A 1 279 ? 23.981 -27.650 -10.759 1.00 90.75 279 VAL A O 1
ATOM 2264 N N . ILE A 1 280 ? 24.192 -25.412 -10.673 1.00 94.31 280 ILE A N 1
ATOM 2265 C CA . ILE A 1 280 ? 23.046 -25.067 -11.510 1.00 94.31 280 ILE A CA 1
ATOM 2266 C C . ILE A 1 280 ? 23.557 -24.383 -12.777 1.00 94.31 280 ILE A C 1
ATOM 2268 O O . ILE A 1 280 ? 23.928 -23.204 -12.737 1.00 94.31 280 ILE A O 1
ATOM 2272 N N . PRO A 1 281 ? 23.599 -25.098 -13.912 1.00 96.88 281 PRO A N 1
ATOM 2273 C CA . PRO A 1 281 ? 23.871 -24.481 -15.196 1.00 96.88 281 PRO A CA 1
ATOM 2274 C C . PRO A 1 281 ? 22.740 -23.519 -15.573 1.00 96.88 281 PRO A C 1
ATOM 2276 O O . PRO A 1 281 ? 21.565 -23.869 -15.438 1.00 96.88 281 PRO A O 1
ATOM 2279 N N . TYR A 1 282 ? 23.073 -22.325 -16.063 1.00 96.94 282 TYR A N 1
ATOM 2280 C CA . TYR A 1 282 ? 22.087 -21.315 -16.449 1.00 96.94 282 TYR A CA 1
ATOM 2281 C C . TYR A 1 282 ? 22.370 -20.692 -17.815 1.00 96.94 282 TYR A C 1
ATOM 2283 O O . TYR A 1 282 ? 23.512 -20.587 -18.266 1.00 96.94 282 TYR A O 1
ATOM 2291 N N . LYS A 1 283 ? 21.306 -20.217 -18.461 1.00 96.69 283 LYS A N 1
ATOM 2292 C CA . LYS A 1 283 ? 21.370 -19.412 -19.680 1.00 96.69 283 LYS A CA 1
ATOM 2293 C C . LYS A 1 283 ? 20.375 -18.260 -19.584 1.00 96.69 283 LYS A C 1
ATOM 2295 O O . LYS A 1 283 ? 19.190 -18.504 -19.383 1.00 96.69 283 LYS A O 1
ATOM 2300 N N . ILE A 1 284 ? 20.855 -17.030 -19.759 1.00 96.56 284 ILE A N 1
ATOM 2301 C CA . ILE A 1 284 ? 20.020 -15.820 -19.778 1.00 96.56 284 ILE A CA 1
ATOM 2302 C C . ILE A 1 284 ? 19.656 -15.506 -21.231 1.00 96.56 284 ILE A C 1
ATOM 2304 O O . ILE A 1 284 ? 20.532 -15.473 -22.102 1.00 96.56 284 ILE A O 1
ATOM 2308 N N . ASP A 1 285 ? 18.367 -15.329 -21.501 1.00 95.19 285 ASP A N 1
ATOM 2309 C CA . ASP A 1 285 ? 17.861 -14.911 -22.804 1.00 95.19 285 ASP A CA 1
ATOM 2310 C C . ASP A 1 285 ? 18.265 -13.456 -23.108 1.00 95.19 285 ASP A C 1
ATOM 2312 O O . ASP A 1 285 ? 18.425 -12.635 -22.206 1.00 95.19 285 ASP A O 1
ATOM 2316 N N . LYS A 1 286 ? 18.443 -13.126 -24.390 1.00 92.31 286 LYS A N 1
ATOM 2317 C CA . LYS A 1 286 ? 18.876 -11.784 -24.816 1.00 92.31 286 LYS A CA 1
ATOM 2318 C C . LYS A 1 286 ? 17.836 -10.711 -24.501 1.00 92.31 286 LYS A C 1
ATOM 2320 O O . LYS A 1 286 ? 18.192 -9.555 -24.328 1.00 92.31 286 LYS A O 1
ATOM 2325 N N . GLY A 1 287 ? 16.560 -11.087 -24.402 1.00 89.19 287 GLY A N 1
ATOM 2326 C CA . GLY A 1 287 ? 15.499 -10.153 -24.021 1.00 89.19 287 GLY A CA 1
ATOM 2327 C C . GLY A 1 287 ? 15.596 -9.632 -22.579 1.00 89.19 287 GLY A C 1
ATOM 2328 O O . GLY A 1 287 ? 14.825 -8.758 -22.216 1.00 89.19 287 GLY A O 1
ATOM 2329 N N . LEU A 1 288 ? 16.536 -10.139 -21.772 1.00 92.19 288 LEU A N 1
ATOM 2330 C CA . LEU A 1 288 ? 16.819 -9.671 -20.411 1.00 92.19 288 LEU A CA 1
ATOM 2331 C C . LEU A 1 288 ? 18.173 -8.959 -20.301 1.00 92.19 288 LEU A C 1
ATOM 2333 O O . LEU A 1 288 ? 18.757 -8.925 -19.220 1.00 92.19 288 LEU A O 1
ATOM 2337 N N . ASP A 1 289 ? 18.704 -8.418 -21.403 1.00 90.88 289 ASP A N 1
ATOM 2338 C CA . ASP A 1 289 ? 20.000 -7.727 -21.406 1.00 90.88 289 ASP A CA 1
ATOM 2339 C C . ASP A 1 289 ? 20.078 -6.624 -20.332 1.00 90.88 289 ASP A C 1
ATOM 2341 O O . ASP A 1 289 ? 21.089 -6.547 -19.631 1.00 90.88 289 ASP A O 1
ATOM 2345 N N . ASP A 1 290 ? 18.990 -5.878 -20.125 1.00 89.75 290 ASP A N 1
ATOM 2346 C CA . ASP A 1 290 ? 18.893 -4.812 -19.118 1.00 89.75 290 ASP A CA 1
ATOM 2347 C C . ASP A 1 290 ? 18.847 -5.336 -17.668 1.00 89.75 290 ASP A C 1
ATOM 2349 O O . ASP A 1 290 ? 19.250 -4.635 -16.743 1.00 89.75 290 ASP A O 1
ATOM 2353 N N . LEU A 1 291 ? 18.415 -6.586 -17.450 1.00 90.06 291 LEU A N 1
ATOM 2354 C CA . LEU A 1 291 ? 18.281 -7.195 -16.117 1.00 90.06 291 LEU A CA 1
ATOM 2355 C C . LEU A 1 291 ? 19.479 -8.082 -15.732 1.00 90.06 291 LEU A C 1
ATOM 2357 O O . LEU A 1 291 ? 19.557 -8.595 -14.615 1.00 90.06 291 LEU A O 1
ATOM 2361 N N . LYS A 1 292 ? 20.452 -8.268 -16.633 1.00 93.69 292 LYS A N 1
ATOM 2362 C CA . LYS A 1 292 ? 21.608 -9.158 -16.417 1.00 93.69 292 LYS A CA 1
ATOM 2363 C C . LYS A 1 292 ? 22.389 -8.858 -15.143 1.00 93.69 292 LYS A C 1
ATOM 2365 O O . LYS A 1 292 ? 22.846 -9.792 -14.484 1.00 93.69 292 LYS A O 1
ATOM 2370 N N . GLU A 1 293 ? 22.566 -7.582 -14.810 1.00 93.56 293 GLU A N 1
ATOM 2371 C CA . GLU A 1 293 ? 23.307 -7.186 -13.611 1.00 93.56 293 GLU A CA 1
ATOM 2372 C C . GLU A 1 293 ? 22.558 -7.583 -12.331 1.00 93.56 293 GLU A C 1
ATOM 2374 O O . GLU A 1 293 ? 23.158 -8.156 -11.421 1.00 93.56 293 GLU A O 1
ATOM 2379 N N . GLU A 1 294 ? 21.244 -7.361 -12.281 1.00 90.56 294 GLU A N 1
ATOM 2380 C CA . GLU A 1 294 ? 20.407 -7.740 -11.137 1.00 90.56 294 GLU A CA 1
ATOM 2381 C C . GLU A 1 294 ? 20.298 -9.261 -10.987 1.00 90.56 294 GLU A C 1
ATOM 2383 O O . GLU A 1 294 ? 20.439 -9.783 -9.880 1.00 90.56 294 GLU A O 1
ATOM 2388 N N . ILE A 1 295 ? 20.190 -10.001 -12.097 1.00 95.94 295 ILE A N 1
ATOM 2389 C CA . ILE A 1 295 ? 20.255 -11.471 -12.087 1.00 95.94 295 ILE A CA 1
ATOM 2390 C C . ILE A 1 295 ? 21.596 -11.949 -11.515 1.00 95.94 295 ILE A C 1
ATOM 2392 O O . ILE A 1 295 ? 21.633 -12.853 -10.677 1.00 95.94 295 ILE A O 1
ATOM 2396 N N . ALA A 1 296 ? 22.710 -11.326 -11.913 1.00 96.19 296 ALA A N 1
ATOM 2397 C CA . ALA A 1 296 ? 24.025 -11.667 -11.381 1.00 96.19 296 ALA A CA 1
ATOM 2398 C C . ALA A 1 296 ? 24.141 -11.353 -9.879 1.00 96.19 296 ALA A C 1
ATOM 2400 O O . ALA A 1 296 ? 24.699 -12.160 -9.129 1.00 96.19 296 ALA A O 1
ATOM 2401 N N . LYS A 1 297 ? 23.584 -10.225 -9.415 1.00 90.81 297 LYS A N 1
ATOM 2402 C CA . LYS A 1 297 ? 23.519 -9.872 -7.986 1.00 90.81 297 LYS A CA 1
ATOM 2403 C C . LYS A 1 297 ? 22.683 -10.878 -7.194 1.00 90.81 297 LYS A C 1
ATOM 2405 O O . LYS A 1 297 ? 23.138 -11.319 -6.139 1.00 90.81 297 LYS A O 1
ATOM 2410 N N . ALA A 1 298 ? 21.525 -11.292 -7.708 1.00 88.06 298 ALA A N 1
ATOM 2411 C CA . ALA A 1 298 ? 20.666 -12.307 -7.096 1.00 88.06 298 ALA A CA 1
ATOM 2412 C C . ALA A 1 298 ? 21.378 -13.666 -6.982 1.00 88.06 298 ALA A C 1
ATOM 2414 O O . ALA A 1 298 ? 21.464 -14.246 -5.897 1.00 88.06 298 ALA A O 1
ATOM 2415 N N . MET A 1 299 ? 21.991 -14.139 -8.073 1.00 95.62 299 MET A N 1
ATOM 2416 C CA . MET A 1 299 ? 22.797 -15.364 -8.058 1.00 95.62 299 MET A CA 1
ATOM 2417 C C . MET A 1 299 ? 23.938 -15.263 -7.046 1.00 95.62 299 MET A C 1
ATOM 2419 O O . MET A 1 299 ? 24.155 -16.187 -6.262 1.00 95.62 299 MET A O 1
ATOM 2423 N N . LYS A 1 300 ? 24.658 -14.135 -7.020 1.00 89.31 300 LYS A N 1
ATOM 2424 C CA . LYS A 1 300 ? 25.737 -13.903 -6.055 1.00 89.31 300 LYS A CA 1
ATOM 2425 C C . LYS A 1 300 ? 25.219 -13.928 -4.617 1.00 89.31 300 LYS A C 1
ATOM 2427 O O . LYS A 1 300 ? 25.833 -14.571 -3.771 1.00 89.31 300 LYS A O 1
ATOM 2432 N N . HIS A 1 301 ? 24.082 -13.288 -4.350 1.00 82.81 301 HIS A N 1
ATOM 2433 C CA . HIS A 1 301 ? 23.457 -13.263 -3.031 1.00 82.81 301 HIS A CA 1
ATOM 2434 C C . HIS A 1 301 ? 23.232 -14.679 -2.482 1.00 82.81 301 HIS A C 1
ATOM 2436 O O . HIS A 1 301 ? 23.548 -14.938 -1.317 1.00 82.81 301 HIS A O 1
ATOM 2442 N N . ILE A 1 302 ? 22.733 -15.584 -3.330 1.00 77.62 302 ILE A N 1
ATOM 2443 C CA . ILE A 1 302 ? 22.521 -16.997 -3.003 1.00 77.62 302 ILE A CA 1
ATOM 2444 C C . ILE A 1 302 ? 23.865 -17.720 -2.829 1.00 77.62 302 ILE A C 1
ATOM 2446 O O . ILE A 1 302 ? 24.070 -18.411 -1.830 1.00 77.62 302 ILE A O 1
ATOM 2450 N N . MET A 1 303 ? 24.804 -17.550 -3.766 1.00 88.50 303 MET A N 1
ATOM 2451 C CA . MET A 1 303 ? 26.112 -18.226 -3.740 1.00 88.50 303 MET A CA 1
ATOM 2452 C C . MET A 1 303 ? 27.001 -17.824 -2.554 1.00 88.50 303 MET A C 1
ATOM 2454 O O . MET A 1 303 ? 27.856 -18.615 -2.156 1.00 88.50 303 MET A O 1
ATOM 2458 N N . ASP A 1 304 ? 26.835 -16.612 -2.019 1.00 82.88 304 ASP A N 1
ATOM 2459 C CA . ASP A 1 304 ? 27.586 -16.108 -0.862 1.00 82.88 304 ASP A CA 1
ATOM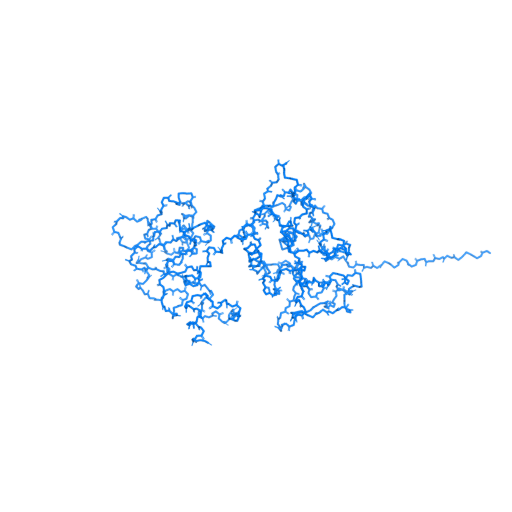 2460 C C . ASP A 1 304 ? 27.089 -16.708 0.465 1.00 82.88 304 ASP A C 1
ATOM 2462 O O . ASP A 1 304 ? 27.839 -16.771 1.437 1.00 82.88 304 ASP A O 1
ATOM 2466 N N . ARG A 1 305 ? 25.818 -17.124 0.521 1.00 85.19 305 ARG A N 1
ATOM 2467 C CA . ARG A 1 305 ? 25.144 -17.595 1.747 1.00 85.19 305 ARG A CA 1
ATOM 2468 C C . ARG A 1 305 ? 24.877 -19.094 1.757 1.00 85.19 305 ARG A C 1
ATOM 2470 O O . ARG A 1 305 ? 24.479 -19.641 2.780 1.00 85.19 305 ARG A O 1
ATOM 2477 N N . THR A 1 306 ? 25.080 -19.756 0.625 1.00 79.81 306 THR A N 1
ATOM 2478 C CA . THR A 1 306 ? 24.771 -21.173 0.443 1.00 79.81 306 THR A CA 1
ATOM 2479 C C . THR A 1 306 ? 25.898 -21.887 -0.296 1.00 79.81 306 THR A C 1
ATOM 2481 O O . THR A 1 306 ? 26.815 -21.278 -0.847 1.00 79.81 306 THR A O 1
ATOM 2484 N N . CYS A 1 307 ? 25.818 -23.214 -0.344 1.00 84.31 307 CYS A N 1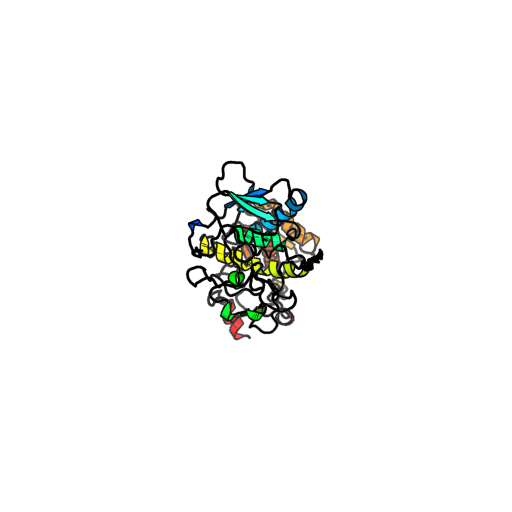
ATOM 2485 C CA . CYS A 1 307 ? 26.727 -24.026 -1.149 1.00 84.31 307 CYS A CA 1
ATOM 2486 C C . CYS A 1 307 ? 26.316 -24.109 -2.631 1.00 84.31 307 CYS A C 1
ATOM 2488 O O . CYS A 1 307 ? 26.996 -24.791 -3.395 1.00 84.31 307 CYS A O 1
ATOM 2490 N N . ILE A 1 308 ? 25.233 -23.438 -3.044 1.00 90.31 308 ILE A N 1
ATOM 2491 C CA . ILE A 1 308 ? 24.775 -23.423 -4.436 1.00 90.31 308 ILE A CA 1
ATOM 2492 C C . ILE A 1 308 ? 25.773 -22.658 -5.305 1.00 90.31 308 ILE A C 1
ATOM 2494 O O . ILE A 1 308 ? 26.374 -21.671 -4.870 1.00 90.31 308 ILE A O 1
ATOM 2498 N N . LYS A 1 309 ? 25.956 -23.120 -6.543 1.00 90.44 309 LYS A N 1
ATOM 2499 C CA . LYS A 1 309 ? 26.791 -22.478 -7.561 1.00 90.44 309 LYS A CA 1
ATOM 2500 C C . LYS A 1 309 ? 26.023 -22.359 -8.866 1.00 90.44 309 LYS A C 1
ATOM 2502 O O . LYS A 1 309 ? 25.619 -23.365 -9.435 1.00 90.44 309 LYS A O 1
ATOM 2507 N N . PHE A 1 310 ? 25.878 -21.137 -9.364 1.00 96.19 310 PHE A N 1
ATOM 2508 C CA . PHE A 1 310 ? 25.372 -20.887 -10.709 1.00 96.19 310 PHE A CA 1
ATOM 2509 C C . PHE A 1 310 ? 26.541 -20.855 -11.689 1.00 96.19 310 PHE A C 1
ATOM 2511 O O . PHE A 1 310 ? 27.496 -20.102 -11.492 1.00 96.19 310 PHE A O 1
ATOM 2518 N N . VAL A 1 311 ? 26.476 -21.664 -12.745 1.00 95.69 311 VAL A N 1
ATOM 2519 C CA . VAL A 1 311 ? 27.516 -21.723 -13.782 1.00 95.69 311 VAL A CA 1
ATOM 2520 C C . VAL A 1 311 ? 26.908 -21.444 -15.155 1.00 95.69 311 VAL A C 1
ATOM 2522 O O . VAL A 1 311 ? 25.818 -21.939 -15.435 1.00 95.69 311 VAL A O 1
ATOM 2525 N N . PRO A 1 312 ? 27.557 -20.657 -16.032 1.00 96.69 312 PRO A N 1
ATOM 2526 C CA . PRO A 1 312 ? 27.079 -20.502 -17.399 1.00 96.69 312 PRO A CA 1
ATOM 2527 C C . PRO A 1 312 ? 26.963 -21.868 -18.077 1.00 96.69 312 PRO A C 1
ATOM 2529 O O . PRO A 1 312 ? 27.869 -22.695 -17.973 1.00 96.69 312 PRO A O 1
ATOM 2532 N N . TRP A 1 313 ? 25.845 -22.110 -18.754 1.00 95.31 313 TRP A N 1
ATOM 2533 C CA . TRP A 1 313 ? 25.620 -23.355 -19.474 1.00 95.31 313 TRP A CA 1
ATOM 2534 C C . TRP A 1 313 ? 26.653 -23.534 -20.594 1.00 95.31 313 TRP A C 1
ATOM 2536 O O . TRP A 1 313 ? 26.860 -22.640 -21.415 1.00 95.31 313 TRP A O 1
ATOM 2546 N N . ASP A 1 314 ? 27.280 -24.706 -20.629 1.00 90.62 314 ASP A N 1
ATOM 2547 C CA . ASP A 1 314 ? 28.407 -25.046 -21.504 1.00 90.62 314 ASP A CA 1
ATOM 2548 C C . ASP A 1 314 ? 27.994 -25.518 -22.909 1.00 90.62 314 ASP A C 1
ATOM 2550 O O . ASP A 1 314 ? 28.842 -25.709 -23.780 1.00 90.62 314 ASP A O 1
ATOM 2554 N N . GLY A 1 315 ? 26.693 -25.700 -23.147 1.00 88.06 315 GLY A N 1
ATOM 2555 C CA . GLY A 1 315 ? 26.158 -26.218 -24.405 1.00 88.06 315 GLY A CA 1
ATOM 2556 C C . GLY A 1 315 ? 25.996 -27.740 -24.454 1.00 88.06 315 GLY A C 1
ATOM 2557 O O . GLY A 1 315 ? 25.426 -28.247 -25.421 1.00 88.06 315 GLY A O 1
ATOM 2558 N N . LEU A 1 316 ? 26.473 -28.466 -23.440 1.00 84.12 316 LEU A N 1
ATOM 2559 C CA . LEU A 1 316 ? 26.513 -29.931 -23.402 1.00 84.12 316 LEU A CA 1
ATOM 2560 C C . LEU A 1 316 ? 25.518 -30.505 -22.391 1.00 84.12 316 LEU A C 1
ATOM 2562 O O . LEU A 1 316 ? 24.883 -31.530 -22.659 1.00 84.12 316 LEU A O 1
ATOM 2566 N N . GLU A 1 317 ? 25.355 -29.839 -21.246 1.00 81.12 317 GLU A N 1
ATOM 2567 C CA . GLU A 1 317 ? 24.445 -30.284 -20.192 1.00 81.12 317 GLU A CA 1
ATOM 2568 C C . GLU A 1 317 ? 22.982 -30.281 -20.662 1.00 81.12 317 GLU A C 1
ATOM 2570 O O . GLU A 1 317 ? 22.470 -29.288 -21.183 1.00 81.12 317 GLU A O 1
ATOM 2575 N N . ARG A 1 318 ? 22.265 -31.394 -20.457 1.00 83.44 318 ARG A N 1
ATOM 2576 C CA . ARG A 1 318 ? 20.854 -31.525 -20.882 1.00 83.44 318 ARG A CA 1
ATOM 2577 C C . ARG A 1 318 ? 19.873 -30.782 -19.973 1.00 83.44 318 ARG A C 1
ATOM 2579 O O . ARG A 1 318 ? 18.781 -30.435 -20.420 1.00 83.44 318 ARG A O 1
ATOM 2586 N N . GLY A 1 319 ? 20.241 -30.584 -18.707 1.00 88.06 319 GLY A N 1
ATOM 2587 C CA . GLY A 1 319 ? 19.417 -29.918 -17.702 1.00 88.06 319 GLY A CA 1
ATOM 2588 C C . GLY A 1 319 ? 20.054 -28.616 -17.244 1.00 88.06 319 GLY A C 1
ATOM 2589 O O . GLY A 1 319 ? 21.137 -28.641 -16.669 1.00 88.06 319 GLY A O 1
ATOM 2590 N N . TYR A 1 320 ? 19.381 -27.496 -17.494 1.00 94.00 320 TYR A N 1
ATOM 2591 C CA . TYR A 1 320 ? 19.826 -26.158 -17.106 1.00 94.00 320 TYR A CA 1
ATOM 2592 C C . TYR A 1 320 ? 18.619 -25.231 -16.942 1.00 94.00 320 TYR A C 1
ATOM 2594 O O . TYR A 1 320 ? 17.552 -25.498 -17.506 1.00 94.00 320 TYR A O 1
ATOM 2602 N N . ILE A 1 321 ? 18.788 -24.141 -16.195 1.00 96.00 321 ILE A N 1
ATOM 2603 C CA . ILE A 1 321 ? 17.755 -23.108 -16.065 1.00 96.00 321 ILE A CA 1
ATOM 2604 C C . ILE A 1 321 ? 17.864 -22.105 -17.221 1.00 96.00 321 ILE A C 1
ATOM 2606 O O . ILE A 1 321 ? 18.942 -21.567 -17.494 1.00 96.00 321 ILE A O 1
ATOM 2610 N N . LYS A 1 322 ? 16.761 -21.846 -17.925 1.00 95.75 322 LYS A N 1
ATOM 2611 C CA . LYS A 1 322 ? 16.686 -20.815 -18.969 1.00 95.75 322 LYS A CA 1
ATOM 2612 C C . LYS A 1 322 ? 15.909 -19.614 -18.432 1.00 95.75 322 LYS A C 1
ATOM 2614 O O . LYS A 1 322 ? 14.692 -19.683 -18.331 1.00 95.75 322 LYS A O 1
ATOM 2619 N N . ILE A 1 323 ? 16.605 -18.521 -18.139 1.00 96.94 323 ILE A N 1
ATOM 2620 C CA . ILE A 1 323 ? 16.004 -17.285 -17.623 1.00 96.94 323 ILE A CA 1
ATOM 2621 C C . ILE A 1 323 ? 15.575 -16.422 -18.809 1.00 96.94 323 ILE A C 1
ATOM 2623 O O . ILE A 1 323 ? 16.407 -16.140 -19.673 1.00 96.94 323 ILE A O 1
ATOM 2627 N N . PHE A 1 324 ? 14.302 -16.043 -18.898 1.00 94.44 324 PHE A N 1
ATOM 2628 C CA . PHE A 1 324 ? 13.745 -15.368 -20.077 1.00 94.44 324 PHE A CA 1
ATOM 2629 C C . PHE A 1 324 ? 12.619 -14.386 -19.700 1.00 94.44 324 PHE A C 1
ATOM 2631 O O . PHE A 1 324 ? 12.037 -14.532 -18.625 1.00 94.44 324 PHE A O 1
ATOM 2638 N N . PRO A 1 325 ? 12.307 -13.394 -20.557 1.00 86.25 325 PRO A N 1
ATOM 2639 C CA . PRO A 1 325 ? 11.235 -12.439 -20.295 1.00 86.25 325 PRO A CA 1
ATOM 2640 C C . PRO A 1 325 ? 9.887 -13.052 -20.693 1.00 86.25 325 PRO A C 1
ATOM 2642 O O . PRO A 1 325 ? 9.478 -12.952 -21.849 1.00 86.25 325 PRO A O 1
ATOM 2645 N N . GLY A 1 326 ? 9.249 -13.772 -19.771 1.00 78.44 326 GLY A N 1
ATOM 2646 C CA . GLY A 1 326 ? 7.911 -14.334 -19.971 1.00 78.44 326 GLY A CA 1
ATOM 2647 C C . GLY A 1 326 ? 6.798 -13.426 -19.441 1.00 78.44 326 GLY A C 1
ATOM 2648 O O . GLY A 1 326 ? 7.044 -12.294 -19.032 1.00 78.44 326 GLY A O 1
ATOM 2649 N N . ASP A 1 327 ? 5.568 -13.935 -19.442 1.00 73.56 327 ASP A N 1
ATOM 2650 C CA . ASP A 1 327 ? 4.398 -13.233 -18.906 1.00 73.56 327 ASP A CA 1
ATOM 2651 C C . ASP A 1 327 ? 4.205 -13.598 -17.423 1.00 73.56 327 ASP A C 1
ATOM 2653 O O . ASP A 1 327 ? 3.635 -14.641 -17.104 1.00 73.56 327 ASP A O 1
ATOM 2657 N N . GLY A 1 328 ? 4.722 -12.754 -16.524 1.00 72.06 328 GLY A N 1
ATOM 2658 C CA . GLY A 1 328 ? 4.718 -12.969 -15.069 1.00 72.06 328 GLY A CA 1
ATOM 2659 C C . GLY A 1 328 ? 6.046 -13.493 -14.506 1.00 72.06 328 GLY A C 1
ATOM 2660 O O . GLY A 1 328 ? 7.015 -13.707 -15.247 1.00 72.06 328 GLY A O 1
ATOM 2661 N N . CYS A 1 329 ? 6.089 -13.681 -13.187 1.00 78.25 329 CYS A N 1
ATOM 2662 C CA . CYS A 1 329 ? 7.222 -14.252 -12.459 1.00 78.25 329 CYS A CA 1
ATOM 2663 C C . CYS A 1 329 ? 6.862 -15.691 -12.097 1.00 78.25 329 CYS A C 1
ATOM 2665 O O . CYS A 1 329 ? 5.815 -15.921 -11.501 1.00 78.25 329 CYS A O 1
ATOM 2667 N N . TYR A 1 330 ? 7.656 -16.653 -12.562 1.00 80.62 330 TYR A N 1
ATOM 2668 C CA . TYR A 1 330 ? 7.429 -18.055 -12.222 1.00 80.62 330 TYR A CA 1
ATOM 2669 C C . TYR A 1 330 ? 8.634 -18.931 -12.534 1.00 80.62 330 TYR A C 1
ATOM 2671 O O . TYR A 1 330 ? 9.461 -18.638 -13.411 1.00 80.62 330 TYR A O 1
ATOM 2679 N N . SER A 1 331 ? 8.687 -20.090 -11.888 1.00 80.94 331 SER A N 1
ATOM 2680 C CA . SER A 1 331 ? 9.808 -21.011 -11.992 1.00 80.94 331 SER A CA 1
ATOM 2681 C C . SER A 1 331 ? 9.382 -22.459 -11.769 1.00 80.94 331 SER A C 1
ATOM 2683 O O . SER A 1 331 ? 8.330 -22.771 -11.218 1.00 80.94 331 SER A O 1
ATOM 2685 N N . TYR A 1 332 ? 10.212 -23.393 -12.224 1.00 82.12 332 TYR A N 1
ATOM 2686 C CA . TYR A 1 332 ? 10.035 -24.800 -11.872 1.00 82.12 332 TYR A CA 1
ATOM 2687 C C . TYR A 1 332 ? 10.541 -25.055 -10.461 1.00 82.12 332 TYR A C 1
ATOM 2689 O O . TYR A 1 332 ? 11.593 -24.551 -10.080 1.00 82.12 332 TYR A O 1
ATOM 2697 N N . TRP A 1 333 ? 9.874 -25.942 -9.733 1.00 77.12 333 TRP A N 1
ATOM 2698 C CA . TRP A 1 333 ? 10.341 -26.350 -8.414 1.00 77.12 333 TRP A CA 1
ATOM 2699 C C . TRP A 1 333 ? 11.449 -27.415 -8.507 1.00 77.12 333 TRP A C 1
ATOM 2701 O O . TRP A 1 333 ? 11.212 -28.590 -8.802 1.00 77.12 333 TRP A O 1
ATOM 2711 N N . GLY A 1 334 ? 12.698 -27.007 -8.290 1.00 79.06 334 GLY A N 1
ATOM 2712 C CA . GLY A 1 334 ? 13.887 -27.859 -8.339 1.00 79.06 334 GLY A CA 1
ATOM 2713 C C . GLY A 1 334 ? 14.271 -28.383 -9.718 1.00 79.06 334 GLY A C 1
ATOM 2714 O O . GLY A 1 334 ? 13.764 -27.963 -10.757 1.00 79.06 334 GLY A O 1
ATOM 2715 N N . ARG A 1 335 ? 15.205 -29.339 -9.738 1.00 84.00 335 ARG A N 1
ATOM 2716 C CA . ARG A 1 335 ? 15.763 -29.908 -10.968 1.00 84.00 335 ARG A CA 1
ATOM 2717 C C . ARG A 1 335 ? 14.779 -30.858 -11.647 1.00 84.00 335 ARG A C 1
ATOM 2719 O O . ARG A 1 335 ? 14.405 -31.888 -11.090 1.00 84.00 335 ARG A O 1
ATOM 2726 N N . THR A 1 336 ? 14.487 -30.582 -12.914 1.00 80.88 336 THR A N 1
ATOM 2727 C CA . THR A 1 336 ? 13.669 -31.447 -13.791 1.00 80.88 336 THR A CA 1
ATOM 2728 C C . THR A 1 336 ? 14.499 -32.431 -14.625 1.00 80.88 336 THR A C 1
ATOM 2730 O O . THR A 1 336 ? 13.974 -33.381 -15.202 1.00 80.88 336 THR A O 1
ATOM 2733 N N . GLY A 1 337 ? 15.813 -32.198 -14.734 1.00 82.31 337 GLY A N 1
ATOM 2734 C CA . GLY A 1 337 ? 16.715 -32.968 -15.598 1.00 82.31 337 GLY A CA 1
ATOM 2735 C C . GLY A 1 337 ? 16.638 -32.602 -17.087 1.00 82.31 337 GLY A C 1
ATOM 2736 O O . GLY A 1 337 ? 17.355 -33.201 -17.889 1.00 82.31 337 GLY A O 1
ATOM 2737 N N . LYS A 1 338 ? 15.810 -31.615 -17.448 1.00 85.94 338 LYS A N 1
ATOM 2738 C CA . LYS A 1 338 ? 15.685 -31.024 -18.786 1.00 85.94 338 LYS A CA 1
ATOM 2739 C C . LYS A 1 338 ? 15.911 -29.510 -18.703 1.00 85.94 338 LYS A C 1
ATOM 2741 O O . LYS A 1 338 ? 16.195 -28.974 -17.633 1.00 85.94 338 LYS A O 1
ATOM 2746 N N . ILE A 1 339 ? 15.805 -28.827 -19.840 1.00 88.94 339 ILE A N 1
ATOM 2747 C CA . ILE A 1 339 ? 15.748 -27.364 -19.881 1.00 88.94 339 ILE A CA 1
ATOM 2748 C C . ILE A 1 339 ? 14.508 -26.927 -19.102 1.00 88.94 339 ILE A C 1
ATOM 2750 O O . ILE A 1 339 ? 13.403 -27.330 -19.463 1.00 88.94 339 ILE A O 1
ATOM 2754 N N . GLN A 1 340 ? 14.692 -26.118 -18.063 1.00 88.69 340 GLN A N 1
ATOM 2755 C CA . GLN A 1 340 ? 13.587 -25.593 -17.266 1.00 88.69 340 GLN A CA 1
ATOM 2756 C C . GLN A 1 340 ? 13.565 -24.061 -17.324 1.00 88.69 340 GLN A C 1
ATOM 2758 O O . GLN A 1 340 ? 14.579 -23.427 -17.021 1.00 88.69 340 GLN A O 1
ATOM 2763 N N . PRO A 1 341 ? 12.461 -23.452 -17.781 1.00 89.56 341 PRO A N 1
ATOM 2764 C CA . PRO A 1 341 ? 12.338 -22.006 -17.858 1.00 89.56 341 PRO A CA 1
ATOM 2765 C C . PRO A 1 341 ? 12.186 -21.369 -16.468 1.00 89.56 341 PRO A C 1
ATOM 2767 O O . PRO A 1 341 ? 11.560 -21.943 -15.581 1.00 89.56 341 PRO A O 1
ATOM 2770 N N . VAL A 1 342 ? 12.751 -20.173 -16.320 1.00 92.69 342 VAL A N 1
ATOM 2771 C CA . VAL A 1 342 ? 12.541 -19.244 -15.202 1.00 92.69 342 VAL A CA 1
ATOM 2772 C C . VAL A 1 342 ? 12.086 -17.927 -15.825 1.00 92.69 342 VAL A C 1
ATOM 2774 O O . VAL A 1 342 ? 12.847 -17.311 -16.579 1.00 92.69 342 VAL A O 1
ATOM 2777 N N . SER A 1 343 ? 10.834 -17.548 -15.595 1.00 90.75 343 SER A N 1
ATOM 2778 C CA . SER A 1 343 ? 10.232 -16.352 -16.174 1.00 90.75 343 SER A CA 1
ATOM 2779 C C . SER A 1 343 ? 10.511 -15.144 -15.298 1.00 90.75 343 SER A C 1
ATOM 2781 O O . SER A 1 343 ? 10.169 -15.138 -14.121 1.00 90.75 343 SER A O 1
ATOM 2783 N N . LEU A 1 344 ? 11.120 -14.119 -15.890 1.00 86.56 344 LEU A N 1
ATOM 2784 C CA . LEU A 1 344 ? 11.265 -12.791 -15.303 1.00 86.56 344 LEU A CA 1
ATOM 2785 C C . LEU A 1 344 ? 10.606 -11.785 -16.244 1.00 86.56 344 LEU A C 1
ATOM 2787 O O . LEU A 1 344 ? 11.272 -11.150 -17.061 1.00 86.56 344 LEU A O 1
ATOM 2791 N N . GLY A 1 345 ? 9.279 -11.728 -16.187 1.00 76.56 345 GLY A N 1
ATOM 2792 C CA . GLY A 1 345 ? 8.475 -10.783 -16.949 1.00 76.56 345 GLY A CA 1
ATOM 2793 C C . GLY A 1 345 ? 8.501 -9.357 -16.407 1.00 76.56 345 GLY A C 1
ATOM 2794 O O . GLY A 1 345 ? 9.281 -9.000 -15.523 1.00 76.56 345 GLY A O 1
ATOM 2795 N N . TYR A 1 346 ? 7.598 -8.537 -16.940 1.00 73.44 346 TYR A N 1
ATOM 2796 C CA . TYR A 1 346 ? 7.345 -7.190 -16.434 1.00 73.44 346 TYR A CA 1
ATOM 2797 C C . TYR A 1 346 ? 6.940 -7.228 -14.950 1.00 73.44 346 TYR A C 1
ATOM 2799 O O . TYR A 1 346 ? 6.015 -7.958 -14.591 1.00 73.44 346 TYR A O 1
ATOM 2807 N N . GLY A 1 347 ? 7.611 -6.446 -14.099 1.00 68.38 347 GLY A N 1
ATOM 2808 C CA . GLY A 1 347 ? 7.375 -6.415 -12.648 1.00 68.38 347 GLY A CA 1
ATOM 2809 C C . GLY A 1 347 ? 8.238 -7.391 -11.834 1.00 68.38 347 GLY A C 1
ATOM 2810 O O . GLY A 1 347 ? 8.191 -7.361 -10.604 1.00 68.38 347 GLY A O 1
ATOM 2811 N N . CYS A 1 348 ? 9.047 -8.234 -12.486 1.00 77.19 348 CYS A N 1
ATOM 2812 C CA . CYS A 1 348 ? 9.953 -9.181 -11.826 1.00 77.19 348 CYS A CA 1
ATOM 2813 C C . CYS A 1 348 ? 11.373 -8.623 -11.606 1.00 77.19 348 CYS A C 1
ATOM 2815 O O . CYS A 1 348 ? 12.276 -9.365 -11.222 1.00 77.19 348 CYS A O 1
ATOM 2817 N N . GLU A 1 349 ? 11.600 -7.335 -11.878 1.00 80.31 349 GLU A N 1
ATOM 2818 C CA . GLU A 1 349 ? 12.907 -6.678 -11.793 1.00 80.31 349 GLU A CA 1
ATOM 2819 C C . GLU A 1 349 ? 13.497 -6.575 -10.372 1.00 80.31 349 GLU A C 1
ATOM 2821 O O . GLU A 1 349 ? 14.728 -6.603 -10.253 1.00 80.31 349 GLU A O 1
ATOM 2826 N N . PRO A 1 350 ? 12.705 -6.449 -9.284 1.00 79.81 350 PRO A N 1
ATOM 2827 C CA . PRO A 1 350 ? 13.261 -6.382 -7.939 1.00 79.81 350 PRO A CA 1
ATOM 2828 C C . PRO A 1 350 ? 14.123 -7.605 -7.603 1.00 79.81 350 PRO A C 1
ATOM 2830 O O . PRO A 1 350 ? 13.713 -8.751 -7.770 1.00 79.81 350 PRO A O 1
ATOM 2833 N N . ILE A 1 351 ? 15.312 -7.371 -7.040 1.00 72.88 351 ILE A N 1
ATOM 2834 C CA . ILE A 1 351 ? 16.271 -8.440 -6.716 1.00 72.88 351 ILE A CA 1
ATOM 2835 C C . ILE A 1 351 ? 15.676 -9.540 -5.820 1.00 72.88 351 ILE A C 1
ATOM 2837 O O . ILE A 1 351 ? 16.035 -10.705 -5.969 1.00 72.88 351 ILE A O 1
ATOM 2841 N N . GLY A 1 352 ? 14.757 -9.190 -4.912 1.00 67.31 352 GLY A N 1
ATOM 2842 C CA . GLY A 1 352 ? 14.055 -10.152 -4.057 1.00 67.31 352 GLY A CA 1
ATOM 2843 C C . GLY A 1 352 ? 13.196 -11.126 -4.864 1.00 67.31 352 GLY A C 1
ATOM 2844 O O . GLY A 1 352 ? 13.277 -12.329 -4.640 1.00 67.31 352 GLY A O 1
ATOM 2845 N N . THR A 1 353 ? 12.472 -10.615 -5.859 1.00 72.50 353 THR A N 1
ATOM 2846 C CA . THR A 1 353 ? 11.679 -11.404 -6.807 1.00 72.50 353 THR A CA 1
ATOM 2847 C C . THR A 1 353 ? 12.564 -12.327 -7.643 1.00 72.50 353 THR A C 1
ATOM 2849 O O . THR A 1 353 ? 12.296 -13.516 -7.764 1.00 72.50 353 THR A O 1
ATOM 2852 N N . ILE A 1 354 ? 13.696 -11.833 -8.147 1.00 82.19 354 ILE A N 1
ATOM 2853 C CA . ILE A 1 354 ? 14.639 -12.678 -8.898 1.00 82.19 354 ILE A CA 1
ATOM 2854 C C . ILE A 1 354 ? 15.211 -13.792 -8.005 1.00 82.19 354 ILE A C 1
ATOM 2856 O O . ILE A 1 354 ? 15.348 -14.935 -8.443 1.00 82.19 354 ILE A O 1
ATOM 2860 N N . ILE A 1 355 ? 15.552 -13.479 -6.749 1.00 78.31 355 ILE A N 1
ATOM 2861 C CA . ILE A 1 355 ? 16.009 -14.477 -5.771 1.00 78.31 355 ILE A CA 1
ATOM 2862 C C . ILE A 1 355 ? 14.920 -15.523 -5.531 1.00 78.31 355 ILE A C 1
ATOM 2864 O O . ILE A 1 355 ? 15.247 -16.708 -5.526 1.00 78.31 355 ILE A O 1
ATOM 2868 N N . HIS A 1 356 ? 13.666 -15.107 -5.358 1.00 75.50 356 HIS A N 1
ATOM 2869 C CA . HIS A 1 356 ? 12.506 -15.981 -5.162 1.00 75.50 356 HIS A CA 1
ATOM 2870 C C . HIS A 1 356 ? 12.385 -17.019 -6.286 1.00 75.50 356 HIS A C 1
ATOM 2872 O O . HIS A 1 356 ? 12.507 -18.219 -6.035 1.00 75.50 356 HIS A O 1
ATOM 2878 N N . GLU A 1 357 ? 12.349 -16.570 -7.543 1.00 85.12 357 GLU A N 1
ATOM 2879 C CA . GLU A 1 357 ? 12.235 -17.463 -8.706 1.00 85.12 357 GLU A CA 1
ATOM 2880 C C . GLU A 1 357 ? 13.428 -18.415 -8.874 1.00 85.12 357 GLU A C 1
ATOM 2882 O O . GLU A 1 357 ? 13.292 -19.596 -9.227 1.00 85.12 357 GLU A O 1
ATOM 2887 N N . LEU A 1 358 ? 14.639 -17.920 -8.601 1.00 83.25 358 LEU A N 1
ATOM 2888 C CA . LEU A 1 358 ? 15.842 -18.753 -8.597 1.00 83.25 358 LEU A CA 1
ATOM 2889 C C . LEU A 1 358 ? 15.807 -19.789 -7.465 1.00 83.25 358 LEU A C 1
ATOM 2891 O O . LEU A 1 358 ? 16.335 -20.890 -7.622 1.00 83.25 358 LEU A O 1
ATOM 2895 N N . THR A 1 359 ? 15.183 -19.456 -6.339 1.00 80.12 359 THR A N 1
ATOM 2896 C CA . THR A 1 359 ? 15.078 -20.304 -5.146 1.00 80.12 359 THR A CA 1
ATOM 2897 C C . THR A 1 359 ? 14.056 -21.424 -5.350 1.00 80.12 359 THR A C 1
ATOM 2899 O O . THR A 1 359 ? 14.347 -22.575 -5.002 1.00 80.12 359 THR A O 1
ATOM 2902 N N . HIS A 1 360 ? 12.972 -21.165 -6.085 1.00 76.56 360 HIS A N 1
ATOM 2903 C CA . HIS A 1 360 ? 12.123 -22.223 -6.636 1.00 76.56 360 HIS A CA 1
ATOM 2904 C C . HIS A 1 360 ? 12.906 -23.176 -7.539 1.00 76.56 360 HIS A C 1
ATOM 2906 O O . HIS A 1 360 ? 12.894 -24.385 -7.296 1.00 76.56 360 HIS A O 1
ATOM 2912 N N . ALA A 1 361 ? 13.702 -22.660 -8.484 1.00 84.44 361 ALA A N 1
ATOM 2913 C CA . ALA A 1 361 ? 14.528 -23.495 -9.365 1.00 84.44 361 ALA A CA 1
ATOM 2914 C C . ALA A 1 361 ? 15.564 -24.341 -8.608 1.00 84.44 361 ALA A C 1
ATOM 2916 O O . ALA A 1 361 ? 15.909 -25.440 -9.053 1.00 84.44 361 ALA A O 1
ATOM 2917 N N . ILE A 1 362 ? 16.060 -23.856 -7.466 1.00 82.50 362 ILE A N 1
ATOM 2918 C CA . ILE A 1 362 ? 16.951 -24.605 -6.568 1.00 82.50 362 ILE A CA 1
ATOM 2919 C C . ILE A 1 362 ? 16.209 -25.773 -5.899 1.00 82.50 362 ILE A C 1
ATOM 2921 O O . ILE A 1 362 ? 16.802 -26.842 -5.723 1.00 82.50 362 ILE A O 1
ATOM 2925 N N . GLY A 1 363 ? 14.925 -25.593 -5.581 1.00 70.94 363 GLY A N 1
ATOM 2926 C CA . GLY A 1 363 ? 14.068 -26.609 -4.966 1.00 70.94 363 GLY A CA 1
ATOM 2927 C C . GLY A 1 363 ? 13.477 -26.213 -3.618 1.00 70.94 363 GLY A C 1
ATOM 2928 O O . GLY A 1 363 ? 13.202 -27.097 -2.804 1.00 70.94 363 GLY A O 1
ATOM 2929 N N . PHE A 1 364 ? 13.331 -24.917 -3.361 1.00 69.44 364 PHE A N 1
ATOM 2930 C CA . PHE A 1 364 ? 12.594 -24.406 -2.211 1.00 69.44 364 PHE A CA 1
ATOM 2931 C C . PHE A 1 364 ? 11.166 -24.064 -2.621 1.00 69.44 364 PHE A C 1
ATOM 2933 O O . PHE A 1 364 ? 10.919 -23.549 -3.708 1.00 69.44 364 PHE A O 1
ATOM 2940 N N . ASP A 1 365 ? 10.239 -24.427 -1.754 1.00 64.00 365 ASP A N 1
ATOM 2941 C CA . ASP A 1 365 ? 8.837 -24.049 -1.816 1.00 64.00 365 ASP A CA 1
ATOM 2942 C C . ASP A 1 365 ? 8.593 -22.884 -0.845 1.00 64.00 365 ASP A C 1
ATOM 2944 O O . ASP A 1 365 ? 9.477 -22.477 -0.086 1.00 64.00 365 ASP A O 1
ATOM 2948 N N . HIS A 1 366 ? 7.395 -22.334 -0.885 1.00 64.69 366 HIS A N 1
ATOM 2949 C CA . HIS A 1 366 ? 6.990 -21.225 -0.055 1.00 64.69 366 HIS A CA 1
ATOM 2950 C C . HIS A 1 366 ? 7.010 -21.516 1.453 1.00 64.69 366 HIS A C 1
ATOM 2952 O O . HIS A 1 366 ? 6.503 -22.535 1.921 1.00 64.69 366 HIS A O 1
ATOM 2958 N N . GLU A 1 367 ? 7.496 -20.558 2.249 1.00 55.78 367 GLU A N 1
ATOM 2959 C CA . GLU A 1 367 ? 7.542 -20.664 3.718 1.00 55.78 367 GLU A CA 1
ATOM 2960 C C . GLU A 1 367 ? 6.145 -20.722 4.362 1.00 55.78 367 GLU A C 1
ATOM 2962 O O . GLU A 1 367 ? 5.994 -21.250 5.463 1.00 55.78 367 GLU A O 1
ATOM 2967 N N . GLN A 1 368 ? 5.084 -20.245 3.704 1.00 56.69 368 GLN A N 1
ATOM 2968 C CA . GLN A 1 368 ? 3.727 -20.478 4.207 1.00 56.69 368 GLN A CA 1
ATOM 2969 C C . GLN A 1 368 ? 3.276 -21.938 4.077 1.00 56.69 368 GLN A C 1
ATOM 2971 O O . GLN A 1 368 ? 2.231 -22.267 4.616 1.00 56.69 368 GLN A O 1
ATOM 2976 N N . ASN A 1 369 ? 4.028 -22.830 3.425 1.00 58.38 369 ASN A N 1
ATOM 2977 C CA . ASN A 1 369 ? 3.676 -24.251 3.310 1.00 58.38 369 ASN A CA 1
ATOM 2978 C C . ASN A 1 369 ? 4.389 -25.144 4.315 1.00 58.38 369 ASN A C 1
ATOM 2980 O O . ASN A 1 369 ? 4.305 -26.374 4.214 1.00 58.38 369 ASN A O 1
ATOM 2984 N N . ARG A 1 370 ? 5.075 -24.565 5.305 1.00 57.84 370 ARG A N 1
ATOM 2985 C CA . ARG A 1 370 ? 5.817 -25.386 6.256 1.00 57.84 370 ARG A CA 1
ATOM 2986 C C . ARG A 1 370 ? 4.916 -26.373 6.965 1.00 57.84 370 ARG A C 1
ATOM 2988 O O . ARG A 1 370 ? 3.773 -26.082 7.290 1.00 57.84 370 ARG A O 1
ATOM 2995 N N . SER A 1 371 ? 5.452 -27.557 7.245 1.00 62.75 371 SER A N 1
ATOM 2996 C CA . SER A 1 371 ? 4.702 -28.577 7.980 1.00 62.75 371 SER A CA 1
ATOM 2997 C C . SER A 1 371 ? 4.341 -28.126 9.398 1.00 62.75 371 SER A C 1
ATOM 2999 O O . SER A 1 371 ? 3.380 -28.626 9.961 1.00 62.75 371 SER A O 1
ATOM 3001 N N . ASP A 1 372 ? 5.121 -27.206 9.970 1.00 59.47 372 ASP A N 1
ATOM 3002 C CA . ASP A 1 372 ? 4.876 -26.564 11.265 1.00 59.47 372 ASP A CA 1
ATOM 3003 C C . ASP A 1 372 ? 4.132 -25.225 11.124 1.00 59.47 372 ASP A C 1
ATOM 3005 O O . ASP A 1 372 ? 3.938 -24.531 12.117 1.00 59.47 372 ASP A O 1
ATOM 3009 N N . ARG A 1 373 ? 3.702 -24.831 9.914 1.00 68.00 373 ARG A N 1
ATOM 3010 C CA . ARG A 1 373 ? 3.124 -23.501 9.669 1.00 68.00 373 ARG A CA 1
ATOM 3011 C C . ARG A 1 373 ? 1.937 -23.213 10.579 1.00 68.00 373 ARG A C 1
ATOM 3013 O O . ARG A 1 373 ? 1.826 -22.094 11.053 1.00 68.00 373 ARG A O 1
ATOM 3020 N N . ASP A 1 374 ? 1.086 -24.204 10.849 1.00 70.94 374 ASP A N 1
ATOM 3021 C CA . ASP A 1 374 ? -0.159 -24.010 11.595 1.00 70.94 374 ASP A CA 1
ATOM 3022 C C . ASP A 1 374 ? 0.118 -23.802 13.103 1.00 70.94 374 ASP A C 1
ATOM 3024 O O . ASP A 1 374 ? -0.777 -23.423 13.857 1.00 70.94 374 ASP A O 1
ATOM 3028 N N . GLU A 1 375 ? 1.369 -23.989 13.551 1.00 72.38 375 GLU A N 1
ATOM 3029 C CA . GLU A 1 375 ? 1.840 -23.571 14.880 1.00 72.38 375 GLU A CA 1
ATOM 3030 C C . GLU A 1 375 ? 2.117 -22.059 14.953 1.00 72.38 375 GLU A C 1
ATOM 3032 O O . GLU A 1 375 ? 2.098 -21.475 16.039 1.00 72.38 375 GLU A O 1
ATOM 3037 N N . TYR A 1 376 ? 2.360 -21.418 13.806 1.00 65.44 376 TYR A N 1
ATOM 3038 C CA . TYR A 1 376 ? 2.793 -20.021 13.702 1.00 65.44 376 TYR A CA 1
ATOM 3039 C C . TYR A 1 376 ? 1.809 -19.127 12.935 1.00 65.44 376 TYR A C 1
ATOM 3041 O O . TYR A 1 376 ? 1.789 -17.916 13.152 1.00 65.44 376 TYR A O 1
ATOM 3049 N N . LEU A 1 377 ? 0.992 -19.704 12.053 1.00 58.44 377 LEU A N 1
ATOM 3050 C CA . LEU A 1 377 ? 0.116 -19.020 11.108 1.00 58.44 377 LEU A CA 1
ATOM 3051 C C . LEU A 1 377 ? -1.313 -19.562 11.210 1.00 58.44 377 LEU A C 1
ATOM 3053 O O . LEU A 1 377 ? -1.539 -20.750 11.418 1.00 58.44 377 LEU A O 1
ATOM 3057 N N . ILE A 1 378 ? -2.298 -18.682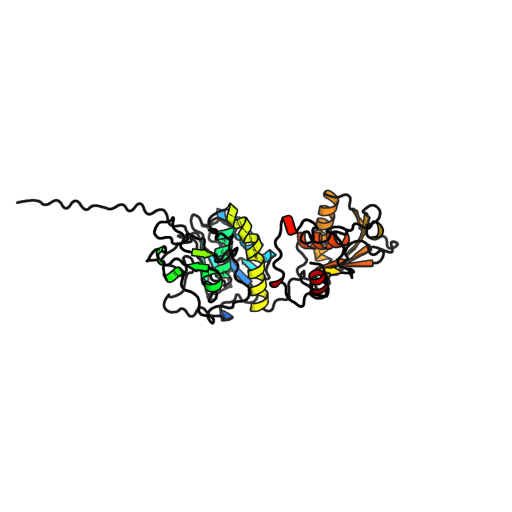 11.015 1.00 66.00 378 ILE A N 1
ATOM 3058 C CA . ILE A 1 378 ? -3.710 -19.058 10.882 1.00 66.00 378 ILE A CA 1
ATOM 3059 C C . ILE A 1 378 ? -4.143 -18.737 9.455 1.00 66.00 378 ILE A C 1
ATOM 3061 O O . ILE A 1 378 ? -4.254 -17.565 9.091 1.00 66.00 378 ILE A O 1
ATOM 3065 N N . ILE A 1 379 ? -4.426 -19.770 8.660 1.00 57.53 379 ILE A N 1
ATOM 3066 C CA . ILE A 1 379 ? -4.908 -19.609 7.286 1.00 57.53 379 ILE A CA 1
ATOM 3067 C C . ILE A 1 379 ? -6.435 -19.486 7.280 1.00 57.53 379 ILE A C 1
ATOM 3069 O O . ILE A 1 379 ? -7.159 -20.378 7.725 1.00 57.53 379 ILE A O 1
ATOM 3073 N N . TYR A 1 380 ? -6.950 -18.373 6.758 1.00 63.16 380 TYR A N 1
ATOM 3074 C CA . TYR A 1 380 ? -8.390 -18.138 6.621 1.00 63.16 380 TYR A CA 1
ATOM 3075 C C . TYR A 1 380 ? -8.897 -18.688 5.282 1.00 63.16 380 TYR A C 1
ATOM 3077 O O . TYR A 1 380 ? -9.167 -17.933 4.352 1.00 63.16 380 TYR A O 1
ATOM 3085 N N . TRP A 1 381 ? -9.043 -20.010 5.185 1.00 60.00 381 TRP A N 1
ATOM 3086 C CA . TRP A 1 381 ? -9.417 -20.742 3.961 1.00 60.00 381 TRP A CA 1
ATOM 3087 C C . TRP A 1 381 ? -10.702 -20.268 3.267 1.00 60.00 381 TRP A C 1
ATOM 3089 O O . TRP A 1 381 ? -10.850 -20.401 2.052 1.00 60.00 381 TRP A O 1
ATOM 3099 N N . GLN A 1 382 ? -11.636 -19.707 4.031 1.00 53.97 382 GLN A N 1
ATOM 3100 C CA . GLN A 1 382 ? -12.881 -19.104 3.550 1.00 53.97 382 GLN A CA 1
ATOM 3101 C C . GLN A 1 382 ? -12.674 -17.769 2.813 1.00 53.97 382 GLN A C 1
ATOM 3103 O O . GLN A 1 382 ? -13.613 -17.214 2.243 1.00 53.97 382 GLN A O 1
ATOM 3108 N N . ASN A 1 383 ? -11.460 -17.221 2.864 1.00 55.31 383 ASN A N 1
ATOM 3109 C CA . ASN A 1 383 ? -11.080 -15.974 2.215 1.00 55.31 383 ASN A CA 1
ATOM 3110 C C . ASN A 1 383 ? -10.221 -16.184 0.965 1.00 55.31 383 ASN A C 1
ATOM 3112 O O . ASN A 1 383 ? -9.894 -15.195 0.321 1.00 55.31 383 ASN A O 1
ATOM 3116 N N . ILE A 1 384 ? -9.898 -17.431 0.618 1.00 51.91 384 ILE A N 1
ATOM 3117 C CA . ILE A 1 384 ? -9.126 -17.782 -0.575 1.00 51.91 384 ILE A CA 1
ATOM 3118 C C . ILE A 1 384 ? -10.102 -18.031 -1.733 1.00 51.91 384 ILE A C 1
ATOM 3120 O O . ILE A 1 384 ? -11.108 -18.731 -1.556 1.00 51.91 384 ILE A O 1
ATOM 3124 N N . TRP A 1 385 ? -9.832 -17.414 -2.891 1.00 43.94 385 TRP A N 1
ATOM 3125 C CA . TRP A 1 385 ? -10.714 -17.438 -4.062 1.00 43.94 385 TRP A CA 1
ATOM 3126 C C . TRP A 1 385 ? -10.976 -18.884 -4.524 1.00 43.94 385 TRP A C 1
ATOM 3128 O O . TRP A 1 385 ? -10.040 -19.678 -4.574 1.00 43.94 385 TRP A O 1
ATOM 3138 N N . PRO A 1 386 ? -12.218 -19.262 -4.880 1.00 48.28 386 PRO A N 1
ATOM 3139 C CA . PRO A 1 386 ? -12.544 -20.650 -5.226 1.00 48.28 386 PRO A CA 1
ATOM 3140 C C . PRO A 1 386 ? -11.839 -21.217 -6.471 1.00 48.28 386 PRO A C 1
ATOM 3142 O O . PRO A 1 386 ? -11.846 -22.428 -6.642 1.00 48.28 386 PRO A O 1
ATOM 3145 N N . GLU A 1 387 ? -11.269 -20.368 -7.332 1.00 46.12 387 GLU A N 1
ATOM 3146 C CA . GLU A 1 387 ? -10.790 -20.721 -8.682 1.00 46.12 387 GLU A CA 1
ATOM 3147 C C . GLU A 1 387 ? -9.259 -20.663 -8.847 1.00 46.12 387 GLU A C 1
ATOM 3149 O O . GLU A 1 387 ? -8.758 -20.762 -9.964 1.00 46.12 387 GLU A O 1
ATOM 3154 N N . THR A 1 388 ? -8.482 -20.518 -7.770 1.00 43.62 388 THR A N 1
ATOM 3155 C CA . THR A 1 388 ? -7.014 -20.619 -7.857 1.00 43.62 388 THR A CA 1
ATOM 3156 C C . THR A 1 388 ? -6.590 -22.089 -7.893 1.00 43.62 388 THR A C 1
ATOM 3158 O O . THR A 1 388 ? -6.275 -22.643 -6.842 1.00 43.62 388 THR A O 1
ATOM 3161 N N . SER A 1 389 ? -6.653 -22.671 -9.100 1.00 40.75 389 SER A N 1
ATOM 3162 C CA . SER A 1 389 ? -6.130 -23.969 -9.576 1.00 40.75 389 SER A CA 1
ATOM 3163 C C . SER A 1 389 ? -6.386 -25.219 -8.714 1.00 40.75 389 SER A C 1
ATOM 3165 O O . SER A 1 389 ? -6.692 -25.164 -7.528 1.00 40.75 389 SER A O 1
ATOM 3167 N N . ASP A 1 390 ? -6.242 -26.399 -9.321 1.00 41.38 390 ASP A N 1
ATOM 3168 C CA . ASP A 1 390 ? -6.446 -27.730 -8.715 1.00 41.38 390 ASP A CA 1
ATOM 3169 C C . ASP A 1 390 ? -5.803 -27.922 -7.316 1.00 41.38 390 ASP A C 1
ATOM 3171 O O . ASP A 1 390 ? -6.254 -28.742 -6.515 1.00 41.38 390 ASP A O 1
ATOM 3175 N N . SER A 1 391 ? -4.812 -27.096 -6.967 1.00 41.97 391 SER A N 1
ATOM 3176 C CA . SER A 1 391 ? -4.176 -27.028 -5.650 1.00 41.97 391 SER A CA 1
ATOM 3177 C C . SER A 1 391 ? -5.116 -26.669 -4.485 1.00 41.97 391 SER A C 1
ATOM 3179 O O . SER A 1 391 ? -4.980 -27.236 -3.400 1.00 41.97 391 SER A O 1
ATOM 3181 N N . GLY A 1 392 ? -6.095 -25.777 -4.673 1.00 39.91 392 GLY A N 1
ATOM 3182 C CA . GLY A 1 392 ? -6.987 -25.335 -3.591 1.00 39.91 392 GLY A CA 1
ATOM 3183 C C . GLY A 1 392 ? -8.056 -26.364 -3.209 1.00 39.91 392 GLY A C 1
ATOM 3184 O O . GLY A 1 392 ? -8.457 -26.463 -2.044 1.00 39.91 392 GLY A O 1
ATOM 3185 N N . GLU A 1 393 ? -8.518 -27.153 -4.179 1.00 38.41 393 GLU A N 1
ATOM 3186 C CA . GLU A 1 393 ? -9.567 -28.154 -3.969 1.00 38.41 393 GLU A CA 1
ATOM 3187 C C . GLU A 1 393 ? -9.004 -29.491 -3.465 1.00 38.41 393 GLU A C 1
ATOM 3189 O O . GLU A 1 393 ? -9.657 -30.182 -2.678 1.00 38.41 393 GLU A O 1
ATOM 3194 N N . GLU A 1 394 ? -7.776 -29.839 -3.857 1.00 40.47 394 GLU A N 1
ATOM 3195 C CA . GLU A 1 394 ? -7.083 -31.041 -3.389 1.00 40.47 394 GLU A CA 1
ATOM 3196 C C . GLU A 1 394 ? -6.508 -30.856 -1.968 1.00 40.47 394 GLU A C 1
ATOM 3198 O O . GLU A 1 394 ? -6.626 -31.761 -1.139 1.00 40.47 394 GLU A O 1
ATOM 3203 N N . PHE A 1 395 ? -6.039 -29.648 -1.610 1.00 42.75 395 PHE A N 1
ATOM 3204 C CA . PHE A 1 395 ? -5.600 -29.323 -0.240 1.00 42.75 395 PHE A CA 1
ATOM 3205 C C . PHE A 1 395 ? -6.772 -29.284 0.764 1.00 42.75 395 PHE A C 1
ATOM 3207 O O . PHE A 1 395 ? -6.646 -29.788 1.882 1.00 42.75 395 PHE A O 1
ATOM 3214 N N . ARG A 1 396 ? -7.947 -28.774 0.352 1.00 42.09 396 ARG A N 1
ATOM 3215 C CA . ARG A 1 396 ? -9.201 -28.798 1.144 1.00 42.09 396 ARG A CA 1
ATOM 3216 C C . ARG A 1 396 ? -9.752 -30.201 1.414 1.00 42.09 396 ARG A C 1
ATOM 3218 O O . ARG A 1 396 ? -10.644 -30.343 2.240 1.00 42.09 396 ARG A O 1
ATOM 3225 N N . LYS A 1 397 ? -9.307 -31.226 0.682 1.00 39.12 397 LYS A N 1
ATOM 3226 C CA . LYS A 1 397 ? -9.730 -32.620 0.906 1.00 39.12 397 LYS A CA 1
ATOM 3227 C C . LYS A 1 397 ? -8.841 -33.350 1.916 1.00 39.12 397 LYS A C 1
ATOM 3229 O O . LYS A 1 397 ? -9.239 -34.407 2.397 1.00 39.12 397 LYS A O 1
ATOM 3234 N N . GLN A 1 398 ? -7.658 -32.815 2.222 1.00 40.03 398 GLN A N 1
ATOM 3235 C CA . GLN A 1 398 ? -6.684 -33.436 3.128 1.00 40.03 398 GLN A CA 1
ATOM 3236 C C . GLN A 1 398 ? -6.702 -32.856 4.555 1.00 40.03 398 GLN A C 1
ATOM 3238 O O . GLN A 1 398 ? -6.099 -33.451 5.447 1.00 40.03 398 GLN A O 1
ATOM 3243 N N . HIS A 1 399 ? -7.389 -31.732 4.770 1.00 41.38 399 HIS A N 1
ATOM 3244 C CA . HIS A 1 399 ? -7.534 -31.010 6.042 1.00 41.38 399 HIS A CA 1
ATOM 3245 C C . HIS A 1 399 ? -8.978 -30.521 6.180 1.00 41.38 399 HIS A C 1
ATOM 3247 O O . HIS A 1 399 ? -9.404 -30.249 7.326 1.00 41.38 399 HIS A O 1
#

Mean predicted aligned error: 17.25 Å

Solvent-accessible surface area (backbone atoms only — not comparable to full-atom values): 22704 Å² total; per-residue (Å²): 137,86,83,81,82,82,80,77,80,78,79,78,72,83,69,73,85,72,60,37,56,61,33,76,94,32,48,62,22,29,32,45,96,64,54,92,86,62,74,79,50,62,81,50,75,82,29,44,46,70,90,38,46,42,35,31,44,77,41,77,82,36,62,91,50,42,66,56,54,52,48,37,52,45,56,51,37,77,56,36,84,45,39,83,37,80,63,90,82,80,73,71,46,31,41,38,39,35,62,43,92,27,30,28,12,29,68,15,39,80,83,33,75,38,63,27,30,45,11,80,86,28,84,46,61,50,44,46,42,36,38,51,39,19,36,57,53,48,73,48,51,71,24,38,58,66,29,72,81,49,38,46,76,35,71,91,33,34,24,83,81,49,57,74,50,65,52,58,40,50,74,75,40,49,80,84,84,67,78,90,57,81,48,30,62,49,29,70,23,25,39,59,63,17,62,76,75,70,49,55,18,36,43,53,66,54,86,95,56,75,45,53,46,63,87,40,74,81,53,28,65,63,18,54,72,52,36,48,60,55,59,32,53,45,47,35,73,74,67,68,48,80,70,62,37,53,61,34,52,93,31,53,95,14,32,38,43,95,78,93,71,91,86,72,54,39,43,68,85,52,75,82,34,43,43,71,90,37,47,43,33,33,46,76,40,76,83,35,64,90,48,48,64,48,54,50,49,29,53,45,59,49,41,77,76,43,81,45,40,82,39,77,57,83,87,74,74,65,41,32,41,37,37,36,64,42,96,21,30,28,14,29,63,17,39,81,70,37,75,39,60,31,30,46,14,78,88,28,76,51,50,68,50,46,37,49,37,52,37,20,38,57,20,40,51,58,76,86,54,32,91,64,29,76,83,79,47,84,83,65,69,91,75,56,70,95,73,51,38,76,66,55,64,57,54,63,73,78,110

Radius of gyration: 25.98 Å; Cα contacts (8 Å, |Δi|>4): 685; chains: 1; bounding box: 51×89×73 Å

Nearest PDB structures (foldseek):
  8a28-assembly1_A  TM=8.675E-01  e=3.422E-22  Limulus polyphemus
  3edg-assembly1_A  TM=8.470E-01  e=2.462E-16  Homo sapiens
  7uai-assembly1_D  TM=8.531E-01  e=3.478E-14  Homo sapiens
  4gwn-assembly1_A  TM=8.729E-01  e=8.645E-14  Homo sapiens
  7uaf-assembly1_C  TM=8.319E-01  e=6.504E-14  Homo sapiens

Foldseek 3Di:
DDDDDPPPPPPPPPDDPAQLQQCLVAALSAAPDDDLVNLQQAPDLVLADVQLEAEEDEDPVCVVLVVLLVVLQVLLVLLASHHYDHDPDDQQWHEYEEADRGFHWHQGTPSGYTYTHQYPLCSASLSSNLRVVRHNHDAALLQEQCNVVWKDFDLVQAAPSCSSSNHHDHPRSDDCQDDRDLLAS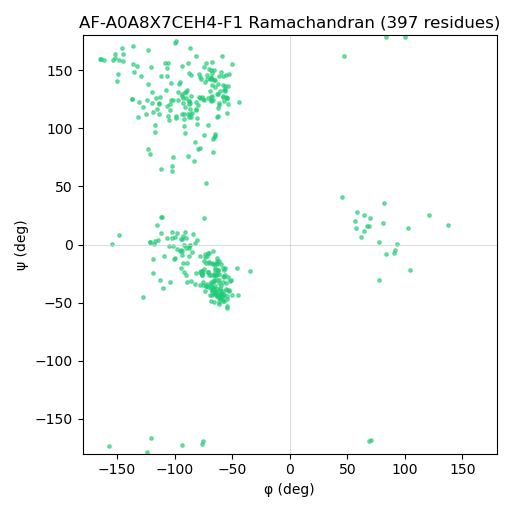RYAFQQRRGNVSPHGRMDTPDPPRGRDHSSDNVSSVSSSVVNSVVSHSVNCVSVVDDDALQQCLVADNRAEPDDDDDPDAQFDPDPVLADVQLEAAEDEDPQCVVLVVLLVVLQVVDVVVDSHHYDHHPVPQQWHEYEYADRGFHWYQGTPSHYTYTHCHPSCSPSVSSNVSVVSHNHGDDPCRHPCNVVPDDDPLVRDDPRSDPNSVNVVVVD

InterPro domains:
  IPR001506 Peptidase M12A [PF01400] (46-208)
  IPR001506 Peptidase M12A [PF01400] (270-390)
  IPR001506 Peptidase M12A [PR00480] (69-87)
  IPR001506 Peptidase M12A [PR00480] (122-140)
  IPR001506 Peptidase M12A [PR00480] (141-158)
  IPR001506 Peptidase M12A [PR00480] (179-194)
  IPR001506 Peptidase M12A [PS51864] (40-239)
  IPR001506 Peptidase M12A [PS51864] (266-399)
  IPR006026 Peptidase, metallopeptidase [SM00235] (45-184)
  IPR006026 Peptidase, metallopeptidase [SM00235] (271-397)
  IPR024079 Metallopeptidase, catalytic domain superfamily [G3DSA:3.40.390.10] (18-232)
  IPR024079 Metallopeptidase, catalytic domain superfamily [G3DSA:3.40.390.10] (240-399)
  IPR034035 Astacin-like metallopeptidase domain [cd04280] (51-208)

Secondary structure (DSSP, 8-state):
--------------PPPPPTT--TTSBTTTEES--TT-------GGGSPGGGEEEEEE-GGGGGGHHHHHHHHHHHHTTSS-EEEE--S--SSEEEEE--SSEEEESS--SSEEEEEE-TT--SHHHHHHHHHHHHT---GGGSTTGGGTEEE-GGGB-GGGSGGGPPPPTTT----S---TT-TTPPPTTTTBTTSSS-SEEESSTT--PPPTT-HHHHHHHHHHHHHHHHHHHHHHH-PPP-TT--TTSBTTTEES---S---SB---GGGSPGGGEEEEEE-GGGGGGHHHHHHHHHHHHHHSS-EEEE--S--S-EEEEE--SSEEEESS--SSEEEEEE-TT--SHHHHHHHHHHHHTBPPGGG-TTHHHH----GGGS-TTSHHHHHHHTTT-

Sequence (399 aa):
MNIIIFLGLLTITWGFPRPPMENPDLFQGDIAGIDINDRNALPDDVKLWPNGVIPYKIDFGLADLKDEIESAMKYIMDRTCLKFVRRENREPDFIRIFSGDGCYSHWGRTGKVQPLSLGSGCESFGTIIHELTHAIGFDHEQNRSDRDDYLLIYYQNIDPEALDQFIKLKPHENRLINKFDYDSIMLYGEKTFSRDGRSKTMKSKKKGIRLLDSTVLCQQALRLQHADLHIFEFLVAAWGFPRNPMENPDLFQGDILGIESVEDRNAIPNNTRRWPGGVIPYKIDKGLDDLKEEIAKAMKHIMDRTCIKFVPWDGLERGYIKIFPGDGCYSYWGRTGKIQPVSLGYGCEPIGTIIHELTHAIGFDHEQNRSDRDEYLIIYWQNIWPETSDSGEEFRKQH